Protein AF-A0A914HP85-F1 (afdb_monomer_lite)

Organism: Globodera rostochiensis (NCBI:txid31243)

Radius of gyration: 29.69 Å; chains: 1; bounding box: 77×87×64 Å

InterPro domains:
  IPR001820 Protease inhibitor I35 (TIMP) [PF00965] (5-98)
  IPR001820 Protease inhibitor I35 (TIMP) [PTHR11844] (3-98)
  IPR008993 Tissue inhibitor of metalloproteinases-like, OB-fold [G3DSA:2.40.50.120] (5-126)
  IPR008993 Tissue inhibitor of metalloproteinases-like, OB-fold [SSF50242] (5-121)

pLDDT: mean 80.44, std 21.78, range [19.83, 98.69]

Secondary structure (DSSP, 8-state):
-----B--SS---HHHHHHHSSEEEEEEEEEEEE-SSEEEEEEEEEEEEE-GGG---TT-EEEEEEESSGGGT-----SSEEEEEEEEETTEEEEEEEEE--EETTEE-HHHHHHHHHHHHHHHHHHHH-S------SS-------------------SSTTSSSSS--SSSSSSSSS--S-----TTPPEEEEEPPPTT-TTTGGGHHHHHHHHHHHHHHHHTTSEEEEEE-TTTHHHHTTSSTT-SS---GGGEEE---S-S-HHHHS-B-SSSEEEEEP--TTS-HHHHHHHHHHHHHHHHHTT--SEEEEEEEE--GGGEEE-SSSEEEEETHHHHHTTTTS-HHHHHHHHHHHHSEEEEEPPP--BTTB-S--HHHHEEEEETTEEEE----HHHHHHHHHHHHHHHTTS-EEEEPP--S--S-----SSTTTS--TTTT-TTS-EE-SSEEEEEE-TTSGGGGGGT--HHHHHHHHHHHHTT-SSEEEEEE--HHHHTTT--TTTTEEEE-HHHHHHHHHHHHT-

Foldseek 3Di:
DWDKQAQDPPPDDPLVQQVPFQWKFWWFFDDWDDDPWKIKTFIAGCGTLHHHPPDPRHRDTDIEMETNDVVRQGDDDDRAIKTFTAYDDDRYTYTRMITGQDDDPNHGDPVSVVVVVVSNVVSVVVVPPPDDDDPPPDDDDDDDDDDDDDDDDDDDDDDPPPPPPPPPPDPPPVVPVPPPPPCPDPAWFKEKEWEQAACPQPVCVVPNLVRLLQVLVVCVVCVVPTHYAYEYAPRCQCVQQVVDVSHPGHDDLLRYFHFDAHDGLCLFQAFDFQQATEGEQEDDPVDDRVSRVVNNVRNVCVCVVLVLDRYHYDYQAHGTSLQWEAQNHAEIEGEPVSCVVNPPRDDPVVRLVVRCNRRPYYFYAHAAQDDLLAHDHTPQLAWYHQHQAEIEGEDGDVVRVVRRVVSCCVRCPNRHDYHYDDDDPQPPVDPQPPPPLRSHQQSPPRQSLWDHDPAEIETEAEAVDVVCVVSVGHPVSRVVRQVVSVVVDPHHYHYRYDDSSQRSVNHGPNSSIDIDHGPSSSSVSVSSNVD

Structure (mmCIF, N/CA/C/O backbone):
data_AF-A0A914HP85-F1
#
_entry.id   AF-A0A914HP85-F1
#
loop_
_atom_site.group_PDB
_atom_site.id
_atom_site.type_symbol
_atom_site.label_atom_id
_atom_site.label_alt_id
_atom_site.label_comp_id
_atom_site.label_asym_id
_atom_site.label_entity_id
_atom_site.label_seq_id
_atom_site.pdbx_PDB_ins_code
_atom_site.Cartn_x
_atom_site.Cartn_y
_atom_site.Cartn_z
_atom_site.occupancy
_atom_site.B_iso_or_equiv
_atom_site.auth_seq_id
_atom_site.auth_comp_id
_atom_site.auth_asym_id
_atom_site.auth_atom_id
_atom_site.pdbx_PDB_model_num
ATOM 1 N N . MET A 1 1 ? 32.706 16.007 -2.498 1.00 32.44 1 MET A N 1
ATOM 2 C CA . MET A 1 1 ? 32.319 15.344 -3.776 1.00 32.44 1 MET A CA 1
ATOM 3 C C . MET A 1 1 ? 31.618 16.353 -4.672 1.00 32.44 1 MET A C 1
ATOM 5 O O . MET A 1 1 ? 30.541 16.813 -4.317 1.00 32.44 1 MET A O 1
ATOM 9 N N . ALA A 1 2 ? 32.248 16.733 -5.783 1.00 31.00 2 ALA A N 1
ATOM 10 C CA . ALA A 1 2 ? 31.717 17.722 -6.716 1.00 31.00 2 ALA A CA 1
ATOM 11 C C . ALA A 1 2 ? 30.520 17.162 -7.515 1.00 31.00 2 ALA A C 1
ATOM 13 O O . ALA A 1 2 ? 30.511 15.991 -7.898 1.00 31.00 2 ALA A O 1
ATOM 14 N N . VAL A 1 3 ? 29.489 17.991 -7.698 1.00 41.28 3 VAL A N 1
ATOM 15 C CA . VAL A 1 3 ? 28.261 17.662 -8.433 1.00 41.28 3 VAL A CA 1
ATOM 16 C C . VAL A 1 3 ? 28.575 17.784 -9.920 1.00 41.28 3 VAL A C 1
ATOM 18 O O . VAL A 1 3 ? 28.862 18.878 -10.403 1.00 41.28 3 VAL A O 1
ATOM 21 N N . GLY A 1 4 ? 28.594 16.659 -10.631 1.00 52.81 4 GLY A N 1
ATOM 22 C CA . GLY A 1 4 ? 28.777 16.641 -12.078 1.00 52.81 4 GLY A CA 1
ATOM 23 C C . GLY A 1 4 ? 27.524 16.153 -12.782 1.00 52.81 4 GLY A C 1
ATOM 24 O O . GLY A 1 4 ? 26.925 15.169 -12.345 1.00 52.81 4 GLY A O 1
ATOM 25 N N . CYS A 1 5 ? 27.116 16.830 -13.855 1.00 62.03 5 CYS A N 1
ATOM 26 C CA . CYS A 1 5 ? 26.088 16.314 -14.752 1.00 62.03 5 CYS A CA 1
ATOM 27 C C . CYS A 1 5 ? 26.792 15.444 -15.795 1.00 62.03 5 CYS A C 1
ATOM 29 O O . CYS A 1 5 ? 27.723 15.888 -16.462 1.00 62.03 5 CYS A O 1
ATOM 31 N N . SER A 1 6 ? 26.382 14.187 -15.913 1.00 58.75 6 SER A N 1
ATOM 32 C CA . SER A 1 6 ? 26.992 13.221 -16.821 1.00 58.75 6 SER A CA 1
ATOM 33 C C . SER A 1 6 ? 25.907 12.558 -17.643 1.00 58.75 6 SER A C 1
ATOM 35 O O . SER A 1 6 ? 24.888 12.117 -17.112 1.00 58.75 6 SER A O 1
ATOM 37 N N . CYS A 1 7 ? 26.154 12.487 -18.942 1.00 60.97 7 CYS A N 1
ATOM 38 C CA . CYS A 1 7 ? 25.315 11.785 -19.884 1.00 60.97 7 CYS A CA 1
ATOM 39 C C . CYS A 1 7 ? 26.024 10.508 -20.298 1.00 60.97 7 CYS A C 1
ATOM 41 O O . CYS A 1 7 ? 26.822 10.500 -21.233 1.00 60.97 7 CYS A O 1
ATOM 43 N N . ASN A 1 8 ? 25.788 9.444 -19.533 1.00 62.19 8 ASN A N 1
ATOM 44 C CA . ASN A 1 8 ? 26.446 8.171 -19.759 1.00 62.19 8 ASN A CA 1
ATOM 45 C C . ASN A 1 8 ? 25.476 6.996 -19.591 1.00 62.19 8 ASN A C 1
ATOM 47 O O . ASN A 1 8 ? 24.994 6.776 -18.477 1.00 62.19 8 ASN A O 1
ATOM 51 N N . PRO A 1 9 ? 25.220 6.215 -20.650 1.00 49.34 9 PRO A N 1
ATOM 52 C CA . PRO A 1 9 ? 24.411 5.007 -20.548 1.00 49.34 9 PRO A CA 1
ATOM 53 C C . PRO A 1 9 ? 25.114 3.839 -19.821 1.00 49.34 9 PRO A C 1
ATOM 55 O O . PRO A 1 9 ? 24.421 2.940 -19.351 1.00 49.34 9 PRO A O 1
ATOM 58 N N . ASP A 1 10 ? 26.447 3.864 -19.641 1.00 48.03 10 ASP A N 1
ATOM 59 C CA . ASP A 1 10 ? 27.229 2.647 -19.332 1.00 48.03 10 ASP A CA 1
ATOM 60 C C . ASP A 1 10 ? 28.010 2.655 -17.998 1.00 48.03 10 ASP A C 1
ATOM 62 O O . ASP A 1 10 ? 28.865 1.803 -17.758 1.00 48.03 10 ASP A O 1
ATOM 66 N N . GLY A 1 11 ? 27.751 3.598 -17.085 1.00 51.50 11 GLY A N 1
ATOM 67 C CA . GLY A 1 11 ? 28.341 3.554 -15.734 1.00 51.50 11 GLY A CA 1
ATOM 68 C C . GLY A 1 11 ? 29.858 3.804 -15.652 1.00 51.50 11 GLY A C 1
ATOM 69 O O . GLY A 1 11 ? 30.473 3.513 -14.625 1.00 51.50 11 GLY A O 1
ATOM 70 N N . PHE A 1 12 ? 30.478 4.366 -16.695 1.00 57.28 12 PHE A N 1
ATOM 71 C CA . PHE A 1 12 ? 31.873 4.822 -16.631 1.00 57.28 12 PHE A CA 1
ATOM 72 C C . PHE A 1 12 ? 32.078 5.869 -15.528 1.00 57.28 12 PHE A C 1
ATOM 74 O O . PHE A 1 12 ? 31.253 6.763 -15.325 1.00 57.28 12 PHE A O 1
ATOM 81 N N . SER A 1 13 ? 33.224 5.783 -14.845 1.00 66.06 13 SER A N 1
ATOM 82 C CA . SER A 1 13 ? 33.648 6.800 -13.882 1.00 66.06 13 SER A CA 1
ATOM 83 C C . SER A 1 13 ? 33.836 8.161 -14.569 1.00 66.06 13 SER A C 1
ATOM 85 O O . SER A 1 13 ? 34.197 8.231 -15.744 1.00 66.06 13 SER A O 1
ATOM 87 N N . PHE A 1 14 ? 33.639 9.254 -13.826 1.00 65.06 14 PHE A N 1
ATOM 88 C CA . PHE A 1 14 ? 33.824 10.623 -14.327 1.00 65.06 14 PHE A CA 1
ATOM 89 C C . PHE A 1 14 ? 35.208 10.842 -14.968 1.00 65.06 14 PHE A C 1
ATOM 91 O O . PHE A 1 14 ? 35.330 11.515 -15.989 1.00 65.06 14 PHE A O 1
ATOM 98 N N . ASN A 1 15 ? 36.241 10.196 -14.418 1.00 65.81 15 ASN A N 1
ATOM 99 C CA . ASN A 1 15 ? 37.594 10.234 -14.967 1.00 65.81 15 ASN A CA 1
ATOM 100 C C . ASN A 1 15 ? 37.658 9.613 -16.368 1.00 65.81 15 ASN A C 1
ATOM 102 O O . ASN A 1 15 ? 38.236 10.210 -17.268 1.00 65.81 15 ASN A O 1
ATOM 106 N N . ASN A 1 16 ? 37.005 8.468 -16.583 1.00 68.50 16 ASN A N 1
ATOM 107 C CA . ASN A 1 16 ? 36.986 7.812 -17.893 1.00 68.50 16 ASN A CA 1
ATOM 108 C C . ASN A 1 16 ? 36.239 8.654 -18.941 1.00 68.50 16 ASN A C 1
ATOM 110 O O . ASN A 1 16 ? 36.608 8.644 -20.112 1.00 68.50 16 ASN A O 1
ATOM 114 N N . MET A 1 17 ? 35.225 9.422 -18.530 1.00 72.94 17 MET A N 1
ATOM 115 C CA . MET A 1 17 ? 34.517 10.337 -19.434 1.00 72.94 17 MET A CA 1
ATOM 116 C C . MET A 1 17 ? 35.398 11.501 -19.881 1.00 72.94 17 MET A C 1
ATOM 118 O O . MET A 1 17 ? 35.439 11.816 -21.066 1.00 72.94 17 MET A O 1
ATOM 122 N N . MET A 1 18 ? 36.135 12.100 -18.945 1.00 77.25 18 MET A N 1
ATOM 123 C CA . MET A 1 18 ? 37.103 13.155 -19.247 1.00 77.25 18 MET A CA 1
ATOM 124 C C . MET A 1 18 ? 38.214 12.648 -20.176 1.00 77.25 18 MET A C 1
ATOM 126 O O . MET A 1 18 ? 38.620 13.353 -21.095 1.00 77.25 18 MET A O 1
ATOM 130 N N . CYS A 1 19 ? 38.668 11.405 -19.991 1.00 74.12 19 CYS A N 1
ATOM 131 C CA . CYS A 1 19 ? 39.680 10.791 -20.853 1.00 74.12 19 CYS A CA 1
ATOM 132 C C . CYS A 1 19 ? 39.183 10.562 -22.292 1.00 74.12 19 CYS A C 1
ATOM 134 O O . CYS A 1 19 ? 39.915 10.837 -23.248 1.00 74.12 19 CYS A O 1
ATOM 136 N N . ASN A 1 20 ? 37.941 10.098 -22.449 1.00 77.00 20 ASN A N 1
ATOM 137 C CA . ASN A 1 20 ? 37.367 9.737 -23.750 1.00 77.00 20 ASN A CA 1
ATOM 138 C C . ASN A 1 20 ? 36.758 10.918 -24.523 1.00 77.00 20 ASN A C 1
ATOM 140 O O . ASN A 1 20 ? 36.363 10.746 -25.670 1.00 77.00 20 ASN A O 1
ATOM 144 N N . ALA A 1 21 ? 36.668 12.102 -23.920 1.00 85.56 21 ALA A N 1
ATOM 145 C CA . ALA A 1 21 ? 36.169 13.302 -24.582 1.00 85.56 21 ALA A CA 1
ATOM 146 C C . ALA A 1 21 ? 37.159 13.825 -25.635 1.00 85.56 21 ALA A C 1
ATOM 148 O O . ALA A 1 21 ? 38.368 13.764 -25.418 1.00 85.56 21 ALA A O 1
ATOM 149 N N . ASP A 1 22 ? 36.677 14.391 -26.742 1.00 86.19 22 ASP A N 1
ATOM 150 C CA . ASP A 1 22 ? 37.539 15.039 -27.747 1.00 86.19 22 ASP A CA 1
ATOM 151 C C . ASP A 1 22 ? 38.132 16.344 -27.216 1.00 86.19 22 ASP A C 1
ATOM 153 O O . ASP A 1 22 ? 39.205 16.771 -27.641 1.00 86.19 22 ASP A O 1
ATOM 157 N N . TRP A 1 23 ? 37.435 16.985 -26.276 1.00 89.06 23 TRP A N 1
ATOM 158 C CA . TRP A 1 23 ? 37.884 18.208 -25.635 1.00 89.06 23 TRP A CA 1
ATOM 159 C C . TRP A 1 23 ? 37.468 18.269 -24.170 1.00 89.06 23 TRP A C 1
ATOM 161 O O . TRP A 1 23 ? 36.432 17.740 -23.767 1.00 89.06 23 TRP A O 1
ATOM 171 N N . VAL A 1 24 ? 38.307 18.932 -23.377 1.00 90.69 24 VAL A N 1
ATOM 172 C CA . VAL A 1 24 ? 38.118 19.140 -21.942 1.00 90.69 24 VAL A CA 1
ATOM 173 C C . VAL A 1 24 ? 38.610 20.535 -21.603 1.00 90.69 24 VAL A C 1
ATOM 175 O O . VAL A 1 24 ? 39.767 20.880 -21.865 1.00 90.69 24 VAL A O 1
ATOM 178 N N . SER A 1 25 ? 37.747 21.348 -21.005 1.00 90.06 25 SER A N 1
ATOM 179 C CA . SER A 1 25 ? 38.093 22.718 -20.650 1.00 90.06 25 SER A CA 1
ATOM 180 C C . SER A 1 25 ? 37.404 23.170 -19.373 1.00 90.06 25 SER A C 1
ATOM 182 O O . SER A 1 25 ? 36.251 22.843 -19.103 1.00 90.06 25 SER A O 1
ATOM 184 N N . HIS A 1 26 ? 38.138 23.949 -18.590 1.00 90.31 26 HIS A N 1
ATOM 185 C CA . HIS A 1 26 ? 37.569 24.779 -17.549 1.00 90.31 26 HIS A CA 1
ATOM 186 C C . HIS A 1 26 ? 37.043 26.063 -18.187 1.00 90.31 26 HIS A C 1
ATOM 188 O O . HIS A 1 26 ? 37.803 26.824 -18.797 1.00 90.31 26 HIS A O 1
ATOM 194 N N . VAL A 1 27 ? 35.744 26.292 -18.054 1.00 91.25 27 VAL A N 1
ATOM 195 C CA . VAL A 1 27 ? 35.050 27.397 -18.702 1.00 91.25 27 VAL A CA 1
ATOM 196 C C . VAL A 1 27 ? 34.250 28.213 -17.707 1.00 91.25 27 VAL A C 1
ATOM 198 O O . VAL A 1 27 ? 33.791 27.695 -16.692 1.00 91.25 27 VAL A O 1
ATOM 201 N N . LYS A 1 28 ? 34.009 29.470 -18.064 1.00 91.56 28 LYS A N 1
ATOM 202 C CA . LYS A 1 28 ? 32.994 30.314 -17.442 1.00 91.56 28 LYS A CA 1
ATOM 203 C C . LYS A 1 28 ? 31.827 30.495 -18.400 1.00 91.56 28 LYS A C 1
ATOM 205 O O . LYS A 1 28 ? 32.029 30.940 -19.531 1.00 91.56 28 LYS A O 1
ATOM 210 N N . VAL A 1 29 ? 30.617 30.171 -17.957 1.00 90.88 29 VAL A N 1
ATOM 211 C CA . VAL A 1 29 ? 29.403 30.387 -18.756 1.00 90.88 29 VAL A CA 1
ATOM 212 C C . VAL A 1 29 ? 29.052 31.873 -18.737 1.00 90.88 29 VAL A C 1
ATOM 214 O O . VAL A 1 29 ? 28.937 32.466 -17.667 1.00 90.88 29 VAL A O 1
ATOM 217 N N . LEU A 1 30 ? 28.917 32.478 -19.919 1.00 91.69 30 LEU A N 1
ATOM 218 C CA . LEU A 1 30 ? 28.606 33.902 -20.080 1.00 91.69 30 LEU A CA 1
ATOM 219 C C . LEU A 1 30 ? 27.120 34.141 -20.341 1.00 91.69 30 LEU A C 1
ATOM 221 O O . LEU A 1 30 ? 26.550 35.093 -19.822 1.00 91.69 30 LEU A O 1
ATOM 225 N N . SER A 1 31 ? 26.508 33.302 -21.174 1.00 91.94 31 SER A N 1
ATOM 226 C CA . SER A 1 31 ? 25.083 33.368 -21.496 1.00 91.94 31 SER A CA 1
ATOM 227 C C . SER A 1 31 ? 24.606 32.041 -22.077 1.00 91.94 31 SER A C 1
ATOM 229 O O . SER A 1 31 ? 25.414 31.192 -22.467 1.00 91.94 31 SER A O 1
ATOM 231 N N . ASN A 1 32 ? 23.289 31.859 -22.156 1.00 92.94 32 ASN A N 1
ATOM 232 C CA . ASN A 1 32 ? 22.690 30.738 -22.866 1.00 92.94 32 ASN A CA 1
ATOM 233 C C . ASN A 1 32 ? 21.523 31.185 -23.753 1.00 92.94 32 ASN A C 1
ATOM 235 O O . ASN A 1 32 ? 20.937 32.251 -23.572 1.00 92.94 32 ASN A O 1
ATOM 239 N N . THR A 1 33 ? 21.202 30.374 -24.753 1.00 92.62 33 THR A N 1
ATOM 240 C CA . THR A 1 33 ? 20.016 30.527 -25.593 1.00 92.62 33 THR A CA 1
ATOM 241 C C . THR A 1 33 ? 19.411 29.151 -25.806 1.00 92.62 33 THR A C 1
ATOM 243 O O . THR A 1 33 ? 20.096 28.220 -26.230 1.00 92.62 33 THR A O 1
ATOM 246 N N . THR A 1 34 ? 18.127 29.011 -25.489 1.00 90.31 34 THR A N 1
ATOM 247 C CA . THR A 1 34 ? 17.424 27.726 -25.557 1.00 90.31 34 THR A CA 1
ATOM 248 C C . THR A 1 34 ? 16.502 27.696 -26.767 1.00 90.31 34 THR A C 1
ATOM 250 O O . THR A 1 34 ? 15.692 28.597 -26.968 1.00 90.31 34 THR A O 1
ATOM 253 N N . THR A 1 35 ? 16.621 26.642 -27.566 1.00 88.94 35 THR A N 1
ATOM 254 C CA . THR A 1 35 ? 15.691 26.305 -28.651 1.00 88.94 35 THR A CA 1
ATOM 255 C C . THR A 1 35 ? 14.852 25.092 -28.250 1.00 88.94 35 THR A C 1
ATOM 257 O O . THR A 1 35 ? 15.088 24.480 -27.211 1.00 88.94 35 THR A O 1
ATOM 260 N N . SER A 1 36 ? 13.889 24.691 -29.084 1.00 81.94 36 SER A N 1
ATOM 261 C CA . SER A 1 36 ? 13.063 23.501 -28.828 1.00 81.94 36 SER A CA 1
ATOM 262 C C . SER A 1 36 ? 13.854 22.185 -28.768 1.00 81.94 36 SER A C 1
ATOM 264 O O . SER A 1 36 ? 13.342 21.200 -28.241 1.00 81.94 36 SER A O 1
ATOM 266 N N . SER A 1 37 ? 15.081 22.149 -29.302 1.00 84.88 37 SER A N 1
ATOM 267 C CA . SER A 1 37 ? 15.891 20.927 -29.416 1.00 84.88 37 SER A CA 1
ATOM 268 C C . SER A 1 37 ? 17.256 21.004 -28.729 1.00 84.88 37 SER A C 1
ATOM 270 O O . SER A 1 37 ? 17.757 19.970 -28.293 1.00 84.88 37 SER A O 1
ATOM 272 N N . HIS A 1 38 ? 17.842 22.196 -28.579 1.00 90.56 38 HIS A N 1
ATOM 273 C CA . HIS A 1 38 ? 19.189 22.379 -28.028 1.00 90.56 38 HIS A CA 1
ATOM 274 C C . HIS A 1 38 ? 19.287 23.604 -27.116 1.00 90.56 38 HIS A C 1
ATOM 276 O O . HIS A 1 38 ? 18.611 24.611 -27.347 1.00 90.56 38 HIS A O 1
ATOM 282 N N . ILE A 1 39 ? 20.186 23.537 -26.134 1.00 90.88 39 ILE A N 1
ATOM 283 C CA . ILE A 1 39 ? 20.691 24.702 -25.407 1.00 90.88 39 ILE A CA 1
ATOM 284 C C . ILE A 1 39 ? 22.068 25.044 -25.954 1.00 90.88 39 ILE A C 1
ATOM 286 O O . ILE A 1 39 ? 22.945 24.184 -26.043 1.00 90.88 39 ILE A O 1
ATOM 290 N N . ASN A 1 40 ? 22.243 26.308 -26.316 1.00 93.94 40 ASN A N 1
ATOM 291 C CA . ASN A 1 40 ? 23.510 26.869 -26.736 1.00 93.94 40 ASN A CA 1
ATOM 292 C C . ASN A 1 40 ? 24.064 27.756 -25.620 1.00 93.94 40 ASN A C 1
ATOM 294 O O . ASN A 1 40 ? 23.417 28.733 -25.249 1.00 93.94 40 ASN A O 1
ATOM 298 N N . TYR A 1 41 ? 25.242 27.435 -25.096 1.00 93.94 41 TYR A N 1
ATOM 299 C CA . TYR A 1 41 ? 25.956 28.280 -24.147 1.00 93.94 41 TYR A CA 1
ATOM 300 C C . TYR A 1 41 ? 27.070 29.041 -24.850 1.00 93.94 41 TYR A C 1
ATOM 302 O O . TYR A 1 41 ? 27.897 28.447 -25.539 1.00 93.94 41 TYR A O 1
ATOM 310 N N . THR A 1 42 ? 27.152 30.341 -24.588 1.00 93.88 42 THR A N 1
ATOM 311 C CA . THR A 1 42 ? 28.376 31.100 -24.847 1.00 93.88 42 THR A CA 1
ATOM 312 C C . THR A 1 42 ? 29.282 30.944 -23.635 1.00 93.88 42 THR A C 1
ATOM 314 O O . THR A 1 42 ? 28.911 31.349 -22.530 1.00 93.88 42 THR A O 1
ATOM 317 N N . VAL A 1 43 ? 30.466 30.367 -23.820 1.00 93.25 43 VAL A N 1
ATOM 318 C CA . VAL A 1 43 ? 31.426 30.124 -22.738 1.00 93.25 43 VAL A CA 1
ATOM 319 C C . VAL A 1 43 ? 32.766 30.781 -23.036 1.00 93.25 43 VAL A C 1
ATOM 321 O O . VAL A 1 43 ? 33.177 30.863 -24.188 1.00 93.25 43 VAL A O 1
ATOM 324 N N . ASN A 1 44 ? 33.458 31.235 -21.994 1.00 93.19 44 ASN A N 1
ATOM 325 C CA . ASN A 1 44 ? 34.853 31.655 -22.074 1.00 93.19 44 ASN A CA 1
ATOM 326 C C . ASN A 1 44 ? 35.750 30.538 -21.532 1.00 93.19 44 ASN A C 1
ATOM 328 O O . ASN A 1 44 ? 35.609 30.141 -20.372 1.00 93.19 44 ASN A O 1
ATOM 332 N N . HIS A 1 45 ? 36.677 30.044 -22.349 1.00 91.06 45 HIS A N 1
ATOM 333 C CA . HIS A 1 45 ? 37.620 29.006 -21.938 1.00 91.06 45 HIS A CA 1
ATOM 334 C C . HIS A 1 45 ? 38.765 29.599 -21.112 1.00 91.06 45 HIS A C 1
ATOM 336 O O . HIS A 1 45 ? 39.676 30.235 -21.644 1.00 91.06 45 HIS A O 1
ATOM 342 N N . LEU A 1 46 ? 38.736 29.351 -19.805 1.00 87.31 46 LEU A N 1
ATOM 343 C CA . LEU A 1 46 ? 39.750 29.829 -18.865 1.00 87.31 46 LEU A CA 1
ATOM 344 C C . LEU A 1 46 ? 41.019 28.970 -18.920 1.00 87.31 46 LEU A C 1
ATOM 346 O O . LEU A 1 46 ? 42.127 29.490 -18.840 1.00 87.31 46 LEU A O 1
ATOM 350 N N . GLU A 1 47 ? 40.855 27.653 -19.061 1.00 86.81 47 GLU A N 1
ATOM 351 C CA . GLU A 1 47 ? 41.951 26.689 -19.205 1.00 86.81 47 GLU A CA 1
ATOM 352 C C . GLU A 1 47 ? 41.484 25.530 -20.094 1.00 86.81 47 GLU A C 1
ATOM 354 O O . GLU A 1 47 ? 40.358 25.043 -19.964 1.00 86.81 47 GLU A O 1
ATOM 359 N N . VAL A 1 48 ? 42.326 25.094 -21.028 1.00 86.75 48 VAL A N 1
ATOM 360 C CA . VAL A 1 48 ? 42.000 24.027 -21.983 1.00 86.75 48 VAL A CA 1
ATOM 361 C C . VAL A 1 48 ? 42.983 22.896 -21.758 1.00 86.75 48 VAL A C 1
ATOM 363 O O . VAL A 1 48 ? 44.183 23.077 -21.934 1.00 86.75 48 VAL A O 1
ATOM 366 N N . PHE A 1 49 ? 42.462 21.742 -21.358 1.00 83.12 49 PHE A N 1
ATOM 367 C CA . PHE A 1 49 ? 43.271 20.564 -21.064 1.00 83.12 49 PHE A CA 1
ATOM 368 C C . PHE A 1 49 ? 43.349 19.609 -22.260 1.00 83.12 49 PHE A C 1
ATOM 370 O O . PHE A 1 49 ? 44.340 18.905 -22.426 1.00 83.12 49 PHE A O 1
ATOM 377 N N . LYS A 1 50 ? 42.311 19.604 -23.105 1.00 86.00 50 LYS A N 1
ATOM 378 C CA . LYS A 1 50 ? 42.247 18.851 -24.361 1.00 86.00 50 LYS A CA 1
ATOM 379 C C . LYS A 1 50 ? 41.416 19.641 -25.370 1.00 86.00 50 LYS A C 1
ATOM 381 O O . LYS A 1 50 ? 40.369 20.173 -24.995 1.00 86.00 50 LYS A O 1
ATOM 386 N N . SER A 1 51 ? 41.860 19.738 -26.621 1.00 83.88 51 SER A N 1
ATOM 387 C CA . SER A 1 51 ? 41.114 20.411 -27.691 1.00 83.88 51 SER A CA 1
ATOM 388 C C . SER A 1 51 ? 41.014 19.540 -28.942 1.00 83.88 51 SER A C 1
ATOM 390 O O . SER A 1 51 ? 41.937 18.770 -29.225 1.00 83.88 51 SER A O 1
ATOM 392 N N . PRO A 1 52 ? 39.934 19.674 -29.732 1.00 77.81 52 PRO A N 1
ATOM 393 C CA . PRO A 1 52 ? 39.825 18.959 -30.992 1.00 77.81 52 PRO A CA 1
ATOM 394 C C . PRO A 1 52 ? 40.853 19.549 -31.965 1.00 77.81 52 PRO A C 1
ATOM 396 O O . PRO A 1 52 ? 40.911 20.770 -32.148 1.00 77.81 52 PRO A O 1
ATOM 399 N N . ASN A 1 53 ? 41.683 18.698 -32.572 1.00 68.38 53 ASN A N 1
ATOM 400 C CA . ASN A 1 53 ? 42.649 19.058 -33.621 1.00 68.38 53 ASN A CA 1
ATOM 401 C C . ASN A 1 53 ? 43.660 20.169 -33.258 1.00 68.38 53 ASN A C 1
ATOM 403 O O . ASN A 1 53 ? 44.143 20.875 -34.140 1.00 68.38 53 ASN A O 1
ATOM 407 N N . GLY A 1 54 ? 43.986 20.354 -31.972 1.00 64.56 54 GLY A N 1
ATOM 408 C CA . GLY A 1 54 ? 44.965 21.363 -31.536 1.00 64.56 54 GLY A CA 1
ATOM 409 C C . GLY A 1 54 ? 44.468 22.811 -31.626 1.00 64.56 54 GLY A C 1
ATOM 410 O O . GLY A 1 54 ? 45.259 23.751 -31.557 1.00 64.56 54 GLY A O 1
ATOM 411 N N . THR A 1 55 ? 43.155 23.013 -31.760 1.00 72.00 55 THR A N 1
ATOM 412 C CA . THR A 1 55 ? 42.547 24.344 -31.863 1.00 72.00 55 THR A CA 1
ATOM 413 C C . THR A 1 55 ? 42.792 25.153 -30.583 1.00 72.00 55 THR A C 1
ATOM 415 O O . THR A 1 55 ? 42.547 24.668 -29.474 1.00 72.00 55 THR A O 1
ATOM 418 N N . GLN A 1 56 ? 43.263 26.400 -30.712 1.00 75.62 56 GLN A N 1
ATOM 419 C CA . GLN A 1 56 ? 43.512 27.284 -29.568 1.00 75.62 56 GLN A CA 1
ATOM 420 C C . GLN A 1 56 ? 42.201 27.933 -29.101 1.00 75.62 56 GLN A C 1
ATOM 422 O O . GLN A 1 56 ? 41.716 28.893 -29.713 1.00 75.62 56 GLN A O 1
ATOM 427 N N . LEU A 1 57 ? 41.635 27.376 -28.026 1.00 77.88 57 LEU A N 1
ATOM 428 C CA . LEU A 1 57 ? 40.359 27.799 -27.433 1.00 77.88 57 LEU A CA 1
ATOM 429 C C . LEU A 1 57 ? 40.528 28.755 -26.235 1.00 77.88 57 LEU A C 1
ATOM 431 O O . LEU A 1 57 ? 39.596 29.484 -25.920 1.00 77.88 57 LEU A O 1
ATOM 435 N N . VAL A 1 58 ? 41.703 28.791 -25.591 1.00 80.38 58 VAL A N 1
ATOM 436 C CA . VAL A 1 58 ? 41.958 29.605 -24.382 1.00 80.38 58 VAL A CA 1
ATOM 437 C C . VAL A 1 58 ? 41.700 31.093 -24.649 1.00 80.38 58 VAL A C 1
ATOM 439 O O . VAL A 1 58 ? 42.230 31.652 -25.609 1.00 80.38 58 VAL A O 1
ATOM 442 N N . GLY A 1 59 ? 40.906 31.732 -23.785 1.00 74.12 59 GLY A N 1
ATOM 443 C CA . GLY A 1 59 ? 40.581 33.162 -23.848 1.00 74.12 59 GLY A CA 1
ATOM 444 C C . GLY A 1 59 ? 39.596 33.561 -24.952 1.00 74.12 59 GLY A C 1
ATOM 445 O O . GLY A 1 59 ? 39.365 34.755 -25.146 1.00 74.12 59 GLY A O 1
ATOM 446 N N . LYS A 1 60 ? 39.026 32.596 -25.687 1.00 79.56 60 LYS A N 1
ATOM 447 C CA . LYS A 1 60 ? 37.993 32.844 -26.699 1.00 79.56 60 LYS A CA 1
ATOM 448 C C . LYS A 1 60 ? 36.607 32.537 -26.148 1.00 79.56 60 LYS A C 1
ATOM 450 O O . LYS A 1 60 ? 36.414 31.551 -25.436 1.00 79.56 60 LYS A O 1
ATOM 455 N N . ASN A 1 61 ? 35.644 33.354 -26.567 1.00 88.62 61 ASN A N 1
ATOM 456 C CA . ASN A 1 61 ? 34.231 33.065 -26.379 1.00 88.62 61 ASN A CA 1
ATOM 457 C C . ASN A 1 61 ? 33.773 32.121 -27.487 1.00 88.62 61 ASN A C 1
ATOM 459 O O . ASN A 1 61 ? 33.901 32.444 -28.669 1.00 88.62 61 ASN A O 1
ATOM 463 N N . THR A 1 62 ? 33.250 30.965 -27.110 1.00 89.44 62 THR A N 1
ATOM 464 C CA . THR A 1 62 ? 32.809 29.927 -28.043 1.00 89.44 62 THR A CA 1
ATOM 465 C C . THR A 1 62 ? 31.402 29.469 -27.694 1.00 89.44 62 THR A C 1
ATOM 467 O O . THR A 1 62 ? 30.927 29.622 -26.567 1.00 89.44 62 THR A O 1
ATOM 470 N N . SER A 1 63 ? 30.720 28.930 -28.699 1.00 90.81 63 SER A N 1
ATOM 471 C CA . SER A 1 63 ? 29.395 28.341 -28.564 1.00 90.81 63 SER A CA 1
ATOM 472 C C . SER A 1 63 ? 29.542 26.845 -28.288 1.00 90.81 63 SER A C 1
ATOM 474 O O . SER A 1 63 ? 30.187 26.130 -29.057 1.00 90.81 63 SER A O 1
ATOM 476 N N . VAL A 1 64 ? 28.961 26.379 -27.181 1.00 92.69 64 VAL A N 1
ATOM 477 C CA . VAL A 1 64 ? 28.909 24.959 -26.812 1.00 92.69 64 VAL A CA 1
ATOM 478 C C . VAL A 1 64 ? 27.452 24.514 -26.692 1.00 92.69 64 VAL A C 1
ATOM 480 O O . VAL A 1 64 ? 26.618 25.188 -26.088 1.00 92.69 64 VAL A O 1
ATOM 483 N N . LEU A 1 65 ? 27.131 23.375 -27.291 1.00 92.00 65 LEU A N 1
ATOM 484 C CA . LEU A 1 65 ? 25.775 22.874 -27.455 1.00 92.00 65 LEU A CA 1
ATOM 485 C C . LEU A 1 65 ? 25.511 21.677 -26.548 1.00 92.00 65 LEU A C 1
ATOM 487 O O . LEU A 1 65 ? 26.375 20.844 -26.281 1.00 92.00 65 LEU A O 1
ATOM 491 N N . THR A 1 66 ? 24.264 21.535 -26.133 1.00 90.50 66 THR A N 1
ATOM 492 C CA . THR A 1 66 ? 23.739 20.319 -25.510 1.00 90.50 66 THR A CA 1
ATOM 493 C C . THR A 1 66 ? 22.267 20.173 -25.899 1.00 90.50 66 THR A C 1
ATOM 495 O O . THR A 1 66 ? 21.651 21.146 -26.338 1.00 90.50 66 THR A O 1
ATOM 498 N N . ALA A 1 67 ? 21.686 18.976 -25.805 1.00 84.88 67 ALA A N 1
ATOM 499 C CA . ALA A 1 67 ? 20.257 18.802 -26.084 1.00 84.88 67 ALA A CA 1
ATOM 500 C C . ALA A 1 67 ? 19.419 19.648 -25.114 1.00 84.88 67 ALA A C 1
ATOM 502 O O . ALA A 1 67 ? 19.879 19.887 -24.013 1.00 84.88 67 ALA A O 1
ATOM 503 N N . ALA A 1 68 ? 18.208 20.084 -25.479 1.00 81.38 68 ALA A N 1
ATOM 504 C CA . ALA A 1 68 ? 17.299 20.850 -24.603 1.00 81.38 68 ALA A CA 1
ATOM 505 C C . ALA A 1 68 ? 16.438 19.975 -23.673 1.00 81.38 68 ALA A C 1
ATOM 507 O O . ALA A 1 68 ? 15.692 20.491 -22.845 1.00 81.38 68 ALA A O 1
ATOM 508 N N . GLN A 1 69 ? 16.560 18.649 -23.767 1.00 73.94 69 GLN A N 1
ATOM 509 C CA . GLN A 1 69 ? 15.847 17.699 -22.915 1.00 73.94 69 GLN A CA 1
ATOM 510 C C . GLN A 1 69 ? 16.834 16.818 -22.147 1.00 73.94 69 GLN A C 1
ATOM 512 O O . GLN A 1 69 ? 17.781 16.291 -22.730 1.00 73.94 69 GLN A O 1
ATOM 517 N N . GLY A 1 70 ? 16.588 16.600 -20.851 1.00 66.69 70 GLY A N 1
ATOM 518 C CA . GLY A 1 70 ? 17.427 15.727 -20.019 1.00 66.69 70 GLY A CA 1
ATOM 519 C C . GLY A 1 70 ? 17.432 14.264 -20.485 1.00 66.69 70 GLY A C 1
ATOM 520 O O . GLY A 1 70 ? 18.458 13.596 -20.406 1.00 66.69 70 GLY A O 1
ATOM 521 N N . SER A 1 71 ? 16.322 13.790 -21.063 1.00 60.16 71 SER A N 1
ATOM 522 C CA . SER A 1 71 ? 16.189 12.459 -21.682 1.00 60.16 71 SER A CA 1
ATOM 523 C C . SER A 1 71 ? 17.075 12.265 -22.917 1.00 60.16 71 SER A C 1
ATOM 525 O O . SER A 1 71 ? 17.450 11.141 -23.233 1.00 60.16 71 SER A O 1
ATOM 527 N N . ALA A 1 72 ? 17.435 13.359 -23.591 1.00 68.38 72 ALA A N 1
ATOM 528 C CA . ALA A 1 72 ? 18.381 13.394 -24.701 1.00 68.38 72 ALA A CA 1
ATOM 529 C C . ALA A 1 72 ? 19.775 13.843 -24.242 1.00 68.38 72 ALA A C 1
ATOM 531 O O . ALA A 1 72 ? 20.550 14.361 -25.043 1.00 68.38 72 ALA A O 1
ATOM 532 N N . CYS A 1 73 ? 20.089 13.659 -22.955 1.00 73.00 73 CYS A N 1
ATOM 533 C CA . CYS A 1 73 ? 21.393 13.985 -22.396 1.00 73.00 73 CYS A CA 1
ATOM 534 C C . CYS A 1 73 ? 21.718 15.496 -22.390 1.00 73.00 73 CYS A C 1
ATOM 536 O O . CYS A 1 73 ? 22.861 15.913 -22.577 1.00 73.00 73 CYS A O 1
ATOM 538 N N . GLY A 1 74 ? 20.700 16.329 -22.170 1.00 79.81 74 GLY A N 1
ATOM 539 C CA . GLY A 1 74 ? 20.858 17.767 -21.980 1.00 79.81 74 GLY A CA 1
ATOM 540 C C . GLY A 1 74 ? 21.520 18.139 -20.647 1.00 79.81 74 GLY A C 1
ATOM 541 O O . GLY A 1 74 ? 21.128 17.634 -19.594 1.00 79.81 74 GLY A O 1
ATOM 542 N N . VAL A 1 75 ? 22.512 19.036 -20.679 1.00 83.25 75 VAL A N 1
ATOM 543 C CA . VAL A 1 75 ? 23.285 19.484 -19.505 1.00 83.25 75 VAL A CA 1
ATOM 544 C C . VAL A 1 75 ? 22.976 20.939 -19.142 1.00 83.25 75 VAL A C 1
ATOM 546 O O . VAL A 1 75 ? 23.355 21.859 -19.872 1.00 83.25 75 VAL A O 1
ATOM 549 N N . TRP A 1 76 ? 22.311 21.177 -18.002 1.00 84.81 76 TRP A N 1
ATOM 550 C CA . TRP A 1 76 ? 21.943 22.532 -17.548 1.00 84.81 76 TRP A CA 1
ATOM 551 C C . TRP A 1 76 ? 23.059 23.174 -16.733 1.00 84.81 76 TRP A C 1
ATOM 553 O O . TRP A 1 76 ? 23.373 22.726 -15.632 1.00 84.81 76 TRP A O 1
ATOM 563 N N . LEU A 1 77 ? 23.644 24.241 -17.277 1.00 85.12 77 LEU A N 1
ATOM 564 C CA . LEU A 1 77 ? 24.699 25.021 -16.641 1.00 85.12 77 LEU A CA 1
ATOM 565 C C . LEU A 1 77 ? 24.150 26.384 -16.209 1.00 85.12 77 LEU A C 1
ATOM 567 O O . LEU A 1 77 ? 23.437 27.046 -16.963 1.00 85.12 77 LEU A O 1
ATOM 571 N N . GLY A 1 78 ? 24.490 26.806 -14.992 1.00 83.00 78 GLY A N 1
ATOM 572 C CA . GLY A 1 78 ? 24.241 28.167 -14.515 1.00 83.00 78 GLY A CA 1
ATOM 573 C C . GLY A 1 78 ? 25.355 29.132 -14.929 1.00 83.00 78 GLY A C 1
ATOM 574 O O . GLY A 1 78 ? 26.326 28.743 -15.570 1.00 83.00 78 GLY A O 1
ATOM 575 N N . GLU A 1 79 ? 25.255 30.396 -14.520 1.00 82.88 79 GLU A N 1
ATOM 576 C CA . GLU A 1 79 ? 26.302 31.413 -14.730 1.00 82.88 79 GLU A CA 1
ATOM 577 C C . GLU A 1 79 ? 27.454 31.245 -13.723 1.00 82.88 79 GLU A C 1
ATOM 579 O O . GLU A 1 79 ? 27.623 32.027 -12.785 1.00 82.88 79 GLU A O 1
ATOM 584 N N . LYS A 1 80 ? 28.214 30.156 -13.865 1.00 83.25 80 LYS A N 1
ATOM 585 C CA . LYS A 1 80 ? 29.333 29.783 -12.985 1.00 83.25 80 LYS A CA 1
ATOM 586 C C . LYS A 1 80 ? 30.486 29.166 -13.782 1.00 83.25 80 LYS A C 1
ATOM 588 O O . LYS A 1 80 ? 30.421 29.048 -15.010 1.00 83.25 80 LYS A O 1
ATOM 593 N N . ASP A 1 81 ? 31.530 28.783 -13.058 1.00 85.81 81 ASP A N 1
ATOM 594 C CA . ASP A 1 81 ? 32.707 28.109 -13.587 1.00 85.81 81 ASP A CA 1
ATOM 595 C C . ASP A 1 81 ? 32.498 26.587 -13.566 1.00 85.81 81 ASP A C 1
ATOM 597 O O . ASP A 1 81 ? 32.101 26.002 -12.554 1.00 85.81 81 ASP A O 1
ATOM 601 N N . TYR A 1 82 ? 32.773 25.934 -14.690 1.00 86.94 82 TYR A N 1
ATOM 602 C CA . TYR A 1 82 ? 32.574 24.499 -14.865 1.00 86.94 82 TYR A CA 1
ATOM 603 C C . TYR A 1 82 ? 33.784 23.862 -15.524 1.00 86.94 82 TYR A C 1
ATOM 605 O O . TYR A 1 82 ? 34.382 24.422 -16.441 1.00 86.94 82 TYR A O 1
ATOM 613 N N . LEU A 1 83 ? 34.107 22.641 -15.112 1.00 87.25 83 LEU A N 1
ATOM 614 C CA . LEU A 1 83 ? 34.938 21.750 -15.903 1.00 87.25 83 LEU A CA 1
ATOM 615 C C . LEU A 1 83 ? 34.010 20.961 -16.821 1.00 87.25 83 LEU A C 1
ATOM 617 O O . LEU A 1 83 ? 33.225 20.142 -16.343 1.00 87.25 83 LEU A O 1
ATOM 621 N N . ILE A 1 84 ? 34.079 21.223 -18.120 1.00 90.62 84 ILE A N 1
ATOM 622 C CA . ILE A 1 84 ? 33.227 20.573 -19.113 1.00 90.62 84 ILE A CA 1
ATOM 623 C C . ILE A 1 84 ? 34.054 19.739 -20.078 1.00 90.62 84 ILE A C 1
ATOM 625 O O . ILE A 1 84 ? 35.190 20.078 -20.418 1.00 90.62 84 ILE A O 1
ATOM 629 N N . ALA A 1 85 ? 33.459 18.634 -20.495 1.00 90.38 85 ALA A N 1
ATOM 630 C CA . ALA A 1 85 ? 33.998 17.727 -21.482 1.00 90.38 85 ALA A CA 1
ATOM 631 C C . ALA A 1 85 ? 32.939 17.388 -22.519 1.00 90.38 85 ALA A C 1
ATOM 633 O O . ALA A 1 85 ? 31.729 17.493 -22.274 1.00 90.38 85 ALA A O 1
ATOM 634 N N . GLY A 1 86 ? 33.425 17.030 -23.699 1.00 89.50 86 GLY A N 1
ATOM 635 C CA . GLY A 1 86 ? 32.574 16.939 -24.859 1.00 89.50 86 GLY A CA 1
ATOM 636 C C . GLY A 1 86 ? 33.230 16.330 -26.082 1.00 89.50 86 GLY A C 1
ATOM 637 O O . GLY A 1 86 ? 34.406 15.971 -26.076 1.00 89.50 86 GLY A O 1
ATOM 638 N N . PHE A 1 87 ? 32.452 16.251 -27.152 1.00 88.12 87 PHE A N 1
ATOM 639 C CA . PHE A 1 87 ? 32.934 15.883 -28.479 1.00 88.12 87 PHE A CA 1
ATOM 640 C C . PHE A 1 87 ? 32.864 17.087 -29.420 1.00 88.12 87 PHE A C 1
ATOM 642 O O . PHE A 1 87 ? 32.069 18.011 -29.207 1.00 88.12 87 PHE A O 1
ATOM 649 N N . GLY A 1 88 ? 33.740 17.109 -30.420 1.00 84.69 88 GLY A N 1
ATOM 650 C CA . GLY A 1 88 ? 33.755 18.137 -31.459 1.00 84.69 88 GLY A CA 1
ATOM 651 C C . GLY A 1 88 ? 33.124 17.599 -32.738 1.00 84.69 88 GLY A C 1
ATOM 652 O O . GLY A 1 88 ? 33.483 16.514 -33.188 1.00 84.69 88 GLY A O 1
ATOM 653 N N . ARG A 1 89 ? 32.196 18.342 -33.346 1.00 77.75 89 ARG A N 1
ATOM 654 C CA . ARG A 1 89 ? 31.649 18.002 -34.665 1.00 77.75 89 ARG A CA 1
ATOM 655 C C . ARG A 1 89 ? 31.653 19.236 -35.555 1.00 77.75 89 ARG A C 1
ATOM 657 O O . ARG A 1 89 ? 30.970 20.213 -35.249 1.00 77.75 89 ARG A O 1
ATOM 664 N N . GLU A 1 90 ? 32.410 19.152 -36.649 1.00 73.94 90 GLU A N 1
ATOM 665 C CA . GLU A 1 90 ? 32.612 20.249 -37.605 1.00 73.94 90 GLU A CA 1
ATOM 666 C C . GLU A 1 90 ? 33.092 21.518 -36.875 1.00 73.94 90 GLU A C 1
ATOM 668 O O . GLU A 1 90 ? 34.194 21.509 -36.329 1.00 73.94 90 GLU A O 1
ATOM 673 N N . ASP A 1 91 ? 32.244 22.547 -36.790 1.00 72.31 91 ASP A N 1
ATOM 674 C CA . ASP A 1 91 ? 32.526 23.845 -36.159 1.00 72.31 91 ASP A CA 1
ATOM 675 C C . ASP A 1 91 ? 31.841 24.026 -34.791 1.00 72.31 91 ASP A C 1
ATOM 677 O O . ASP A 1 91 ? 31.721 25.140 -34.278 1.00 72.31 91 ASP A O 1
ATOM 681 N N . SER A 1 92 ? 31.353 22.939 -34.187 1.00 79.62 92 SER A N 1
ATOM 682 C CA . SER A 1 92 ? 30.574 22.995 -32.949 1.00 79.62 92 SER A CA 1
ATOM 683 C C . SER A 1 92 ? 31.087 22.043 -31.872 1.00 79.62 92 SER A C 1
ATOM 685 O O . SER A 1 92 ? 31.522 20.917 -32.130 1.00 79.62 92 SER A O 1
ATOM 687 N N . LEU A 1 93 ? 31.046 22.519 -30.630 1.00 90.75 93 LEU A N 1
ATOM 688 C CA . LEU A 1 93 ? 31.452 21.771 -29.448 1.00 90.75 93 LEU A CA 1
ATOM 689 C C . LEU A 1 93 ? 30.203 21.296 -28.710 1.00 90.75 93 LEU A C 1
ATOM 691 O O . LEU A 1 93 ? 29.345 22.107 -28.373 1.00 90.75 93 LEU A O 1
ATOM 695 N N . HIS A 1 94 ? 30.104 20.002 -28.423 1.00 90.19 94 HIS A N 1
ATOM 696 C CA . HIS A 1 94 ? 28.960 19.426 -27.718 1.00 90.19 94 HIS A CA 1
ATOM 697 C C . HIS A 1 94 ? 29.348 18.933 -26.331 1.00 90.19 94 HIS A C 1
ATOM 699 O O . HIS A 1 94 ? 30.352 18.244 -26.195 1.00 90.19 94 HIS A O 1
ATOM 705 N N . ILE A 1 95 ? 28.542 19.240 -25.315 1.00 89.94 95 ILE A N 1
ATOM 706 C CA . ILE A 1 95 ? 28.781 18.835 -23.924 1.00 89.94 95 ILE A CA 1
ATOM 707 C C . ILE A 1 95 ? 28.206 17.437 -23.681 1.00 89.94 95 ILE A C 1
ATOM 709 O O . ILE A 1 95 ? 27.029 17.200 -23.952 1.00 89.94 95 ILE A O 1
ATOM 713 N N . ASN A 1 96 ? 29.004 16.539 -23.100 1.00 79.62 96 ASN A N 1
ATOM 714 C CA . ASN A 1 96 ? 28.554 15.220 -22.631 1.00 79.62 96 ASN A CA 1
ATOM 715 C C . ASN A 1 96 ? 28.813 14.982 -21.129 1.00 79.62 96 ASN A C 1
ATOM 717 O O . ASN A 1 96 ? 28.196 14.100 -20.523 1.00 79.62 96 ASN A O 1
ATOM 721 N N . ALA A 1 97 ? 29.680 15.784 -20.507 1.00 80.12 97 ALA A N 1
ATOM 722 C CA . ALA A 1 97 ? 29.910 15.782 -19.070 1.00 80.12 97 ALA A CA 1
ATOM 723 C C . ALA A 1 97 ? 30.276 17.180 -18.562 1.00 80.12 97 ALA A C 1
ATOM 725 O O . ALA A 1 97 ? 30.967 17.947 -19.232 1.00 80.12 97 ALA A O 1
ATOM 726 N N . CYS A 1 98 ? 29.859 17.499 -17.341 1.00 76.38 98 CYS A N 1
ATOM 727 C CA . CYS A 1 98 ? 30.300 18.685 -16.626 1.00 76.38 98 CYS A CA 1
ATOM 728 C C . CYS A 1 98 ? 30.543 18.389 -15.146 1.00 76.38 98 CYS A C 1
ATOM 730 O O . CYS A 1 98 ? 30.053 17.402 -14.598 1.00 76.38 98 CYS A O 1
ATOM 732 N N . LEU A 1 99 ? 31.290 19.274 -14.499 1.00 75.94 99 LEU A N 1
ATOM 733 C CA . LEU A 1 99 ? 31.512 19.298 -13.063 1.00 75.94 99 LEU A CA 1
ATOM 734 C C . LEU A 1 99 ? 31.561 20.742 -12.597 1.00 75.94 99 LEU A C 1
ATOM 736 O O . LEU A 1 99 ? 32.324 21.538 -13.145 1.00 75.94 99 LEU A O 1
ATOM 740 N N . ASP A 1 100 ? 30.751 21.068 -11.593 1.00 70.88 100 ASP A N 1
ATOM 741 C CA . ASP A 1 100 ? 30.807 22.379 -10.949 1.00 70.88 100 ASP A CA 1
ATOM 742 C C . ASP A 1 100 ? 32.183 22.561 -10.288 1.00 70.88 100 ASP A C 1
ATOM 744 O O . ASP A 1 100 ? 32.659 21.683 -9.554 1.00 70.88 100 ASP A O 1
ATOM 748 N N . VAL A 1 101 ? 32.830 23.693 -10.564 1.00 66.94 101 VAL A N 1
ATOM 749 C CA . VAL A 1 101 ? 34.089 24.090 -9.935 1.00 66.94 101 VAL A CA 1
ATOM 750 C C . VAL A 1 101 ? 33.761 25.212 -8.950 1.00 66.94 101 VAL A C 1
ATOM 752 O O . VAL A 1 101 ? 33.894 26.388 -9.284 1.00 66.94 101 VAL A O 1
ATOM 755 N N . PRO A 1 102 ? 33.341 24.896 -7.708 1.00 55.94 102 PRO A N 1
ATOM 756 C CA . PRO A 1 102 ? 32.981 25.928 -6.751 1.00 55.94 102 PRO A CA 1
ATOM 757 C C . PRO A 1 102 ? 34.190 26.819 -6.453 1.00 55.94 102 PRO A C 1
ATOM 759 O O . PRO A 1 102 ? 35.231 26.355 -5.964 1.00 55.94 102 PRO A O 1
ATOM 762 N N . THR A 1 103 ? 34.030 28.111 -6.736 1.00 53.06 103 THR A N 1
ATOM 763 C CA . THR A 1 103 ? 34.994 29.167 -6.419 1.00 53.06 103 THR A CA 1
ATOM 764 C C . THR A 1 103 ? 34.567 29.908 -5.150 1.00 53.06 103 THR A C 1
ATOM 766 O O . THR A 1 103 ? 33.428 30.363 -5.061 1.00 53.06 103 THR A O 1
ATOM 769 N N . GLN A 1 104 ? 35.475 30.092 -4.189 1.00 42.94 104 GLN A N 1
ATOM 770 C CA . GLN A 1 104 ? 35.323 31.070 -3.105 1.00 42.94 104 GLN A CA 1
ATOM 771 C C . GLN A 1 104 ? 36.255 32.254 -3.393 1.00 42.94 104 GLN A C 1
ATOM 773 O O . GLN A 1 104 ? 37.458 32.069 -3.561 1.00 42.94 104 GLN A O 1
ATOM 778 N N . ASN A 1 105 ? 35.709 33.472 -3.481 1.00 42.69 105 ASN A N 1
ATOM 779 C CA . ASN A 1 105 ? 36.467 34.704 -3.762 1.00 42.69 105 ASN A CA 1
ATOM 780 C C . ASN A 1 105 ? 37.351 34.628 -5.027 1.00 42.69 105 ASN A C 1
ATOM 782 O O . ASN A 1 105 ? 38.503 35.058 -5.018 1.00 42.69 105 ASN A O 1
ATOM 786 N N . GLY A 1 106 ? 36.837 34.030 -6.109 1.00 49.16 106 GLY A N 1
ATOM 787 C CA . GLY A 1 106 ? 37.570 33.890 -7.376 1.00 49.16 106 GLY A CA 1
ATOM 788 C C . GLY A 1 106 ? 38.726 32.881 -7.348 1.00 49.16 106 GLY A C 1
ATOM 789 O O . GLY A 1 106 ? 39.494 32.814 -8.305 1.00 49.16 106 GLY A O 1
ATOM 790 N N . LYS A 1 107 ? 38.863 32.087 -6.275 1.00 45.78 107 LYS A N 1
ATOM 791 C CA . LYS A 1 107 ? 39.826 30.980 -6.174 1.00 45.78 107 LYS A CA 1
ATOM 792 C C . LYS A 1 107 ? 39.094 29.643 -5.975 1.00 45.78 107 LYS A C 1
ATOM 794 O O . LYS A 1 107 ? 38.071 29.617 -5.287 1.00 45.78 107 LYS A O 1
ATOM 799 N N . PRO A 1 108 ? 39.578 28.528 -6.555 1.00 50.16 108 PRO A N 1
ATOM 800 C CA . PRO A 1 108 ? 38.974 27.212 -6.339 1.00 50.16 108 PRO A CA 1
ATOM 801 C C . PRO A 1 108 ? 39.009 26.838 -4.850 1.00 50.16 108 PRO A C 1
ATOM 803 O O . PRO A 1 108 ? 40.034 27.025 -4.195 1.00 50.16 108 PRO A O 1
ATOM 806 N N . ASN A 1 109 ? 37.914 26.298 -4.308 1.00 47.41 109 ASN A N 1
ATOM 807 C CA . ASN A 1 109 ? 37.916 25.685 -2.974 1.00 47.41 109 ASN A CA 1
ATOM 808 C C . ASN A 1 109 ? 38.917 24.500 -2.926 1.00 47.41 109 ASN A C 1
ATOM 810 O O . ASN A 1 109 ? 39.200 23.869 -3.941 1.00 47.41 109 ASN A O 1
ATOM 814 N N . VAL A 1 110 ? 39.451 24.160 -1.749 1.00 50.31 110 VAL A N 1
ATOM 815 C CA . VAL A 1 110 ? 40.506 23.146 -1.535 1.00 50.31 110 VAL A CA 1
ATOM 816 C C . VAL A 1 110 ? 40.166 21.784 -2.165 1.00 50.31 110 VAL A C 1
ATOM 818 O O . VAL A 1 110 ? 41.050 21.094 -2.669 1.00 50.31 110 VAL A O 1
ATOM 821 N N . GLU A 1 111 ? 38.890 21.391 -2.176 1.00 48.53 111 GLU A N 1
ATOM 822 C CA . GLU A 1 111 ? 38.434 20.119 -2.757 1.00 48.53 111 GLU A CA 1
ATOM 823 C C . GLU A 1 111 ? 38.319 20.172 -4.296 1.00 48.53 111 GLU A C 1
ATOM 825 O O . GLU A 1 111 ? 38.682 19.207 -4.967 1.00 48.53 111 GLU A O 1
ATOM 830 N N . SER A 1 112 ? 37.898 21.305 -4.877 1.00 50.00 112 SER A N 1
ATOM 831 C CA . SER A 1 112 ? 37.839 21.502 -6.336 1.00 50.00 112 SER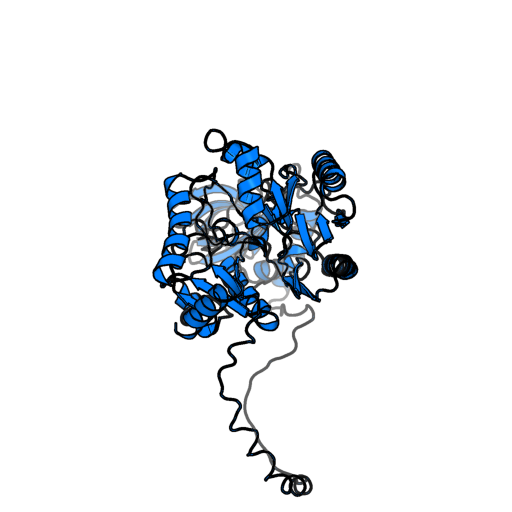 A CA 1
ATOM 832 C C . SER A 1 112 ? 39.222 21.762 -6.939 1.00 50.00 112 SER A C 1
ATOM 834 O O . SER A 1 112 ? 39.505 21.295 -8.040 1.00 50.00 112 SER A O 1
ATOM 836 N N . GLY A 1 113 ? 40.124 22.395 -6.184 1.00 56.25 113 GLY A N 1
ATOM 837 C CA . GLY A 1 113 ? 41.546 22.494 -6.512 1.00 56.25 113 GLY A CA 1
ATOM 838 C C . GLY A 1 113 ? 42.222 21.124 -6.603 1.00 56.25 113 GLY A C 1
ATOM 839 O O . GLY A 1 113 ? 42.949 20.875 -7.555 1.00 56.25 113 GLY A O 1
ATOM 840 N N . LYS A 1 114 ? 41.921 20.190 -5.686 1.00 57.94 114 LYS A N 1
ATOM 841 C CA . LYS A 1 114 ? 42.454 18.815 -5.748 1.00 57.94 114 LYS A CA 1
ATOM 842 C C . LYS A 1 114 ? 41.975 18.041 -6.977 1.00 57.94 114 LYS A C 1
ATOM 844 O O . LYS A 1 114 ? 42.780 17.359 -7.597 1.00 57.94 114 LYS A O 1
ATOM 849 N N . VAL A 1 115 ? 40.695 18.152 -7.343 1.00 56.22 115 VAL A N 1
ATOM 850 C CA . VAL A 1 115 ? 40.166 17.508 -8.561 1.00 56.22 115 VAL A CA 1
ATOM 851 C C . VAL A 1 115 ? 40.766 18.143 -9.816 1.00 56.22 115 VAL A C 1
ATOM 853 O O . VAL A 1 115 ? 41.164 17.420 -10.723 1.00 56.22 115 VAL A O 1
ATOM 856 N N . ARG A 1 116 ? 40.897 19.475 -9.850 1.00 60.94 116 ARG A N 1
ATOM 857 C CA . ARG A 1 116 ? 41.541 20.203 -10.952 1.00 60.94 116 ARG A CA 1
ATOM 858 C C . ARG A 1 116 ? 43.001 19.788 -11.133 1.00 60.94 116 ARG A C 1
ATOM 860 O O . ARG A 1 116 ? 43.390 19.487 -12.252 1.00 60.94 116 ARG A O 1
ATOM 867 N N . GLU A 1 117 ? 43.778 19.714 -10.055 1.00 64.56 117 GLU A N 1
ATOM 868 C CA . GLU A 1 117 ? 45.185 19.290 -10.100 1.00 64.56 117 GLU A CA 1
ATOM 869 C C . GLU A 1 117 ? 45.346 17.806 -10.460 1.00 64.56 117 GLU A C 1
ATOM 871 O O . GLU A 1 117 ? 46.262 17.449 -11.192 1.00 64.56 117 GLU A O 1
ATOM 876 N N . GLU A 1 118 ? 44.447 16.930 -10.004 1.00 64.38 118 GLU A N 1
ATOM 877 C CA . GLU A 1 118 ? 44.468 15.504 -10.360 1.00 64.38 118 GLU A CA 1
ATOM 878 C C . GLU A 1 118 ? 44.116 15.279 -11.840 1.00 64.38 118 GLU A C 1
ATOM 880 O O . GLU A 1 118 ? 44.790 14.517 -12.532 1.00 64.38 118 GLU A O 1
ATOM 885 N N . VAL A 1 119 ? 43.088 15.969 -12.349 1.00 60.38 119 VAL A N 1
ATOM 886 C CA . VAL A 1 119 ? 42.718 15.940 -13.774 1.00 60.38 119 VAL A CA 1
ATOM 887 C C . VAL A 1 119 ? 43.843 16.528 -14.625 1.00 60.38 119 VAL A C 1
ATOM 889 O O . VAL A 1 119 ? 44.215 15.933 -15.634 1.00 60.38 119 VAL A O 1
ATOM 892 N N . LYS A 1 120 ? 44.443 17.639 -14.183 1.00 64.31 120 LYS A N 1
ATOM 893 C CA . LYS A 1 120 ? 45.584 18.277 -14.842 1.00 64.31 120 LYS A CA 1
ATOM 894 C C . LYS A 1 120 ? 46.794 17.348 -14.922 1.00 64.31 120 LYS A C 1
ATOM 896 O O . LYS A 1 120 ? 47.261 17.090 -16.023 1.00 64.31 120 LYS A O 1
ATOM 901 N N . LYS A 1 121 ? 47.232 16.752 -13.807 1.00 66.75 121 LYS A N 1
ATOM 902 C CA . LYS A 1 121 ? 48.352 15.792 -13.787 1.00 66.75 121 LYS A CA 1
ATOM 903 C C . LYS A 1 121 ? 48.128 14.599 -14.714 1.00 66.75 121 LYS A C 1
ATOM 905 O O . LYS A 1 121 ? 49.055 14.160 -15.388 1.00 66.75 121 LYS A O 1
ATOM 910 N N . ARG A 1 122 ? 46.901 14.071 -14.766 1.00 62.28 122 ARG A N 1
ATOM 911 C CA . ARG A 1 122 ? 46.552 12.938 -15.640 1.00 62.28 122 ARG A CA 1
ATOM 912 C C . ARG A 1 122 ? 46.532 13.317 -17.119 1.00 62.28 122 ARG A C 1
ATOM 914 O O . ARG A 1 122 ? 46.946 12.517 -17.951 1.00 62.28 122 ARG A O 1
ATOM 921 N N . LEU A 1 123 ? 46.074 14.523 -17.448 1.00 58.72 123 LEU A N 1
ATOM 922 C CA . LEU A 1 123 ? 46.048 15.024 -18.825 1.00 58.72 123 LEU A CA 1
ATOM 923 C C . LEU A 1 123 ? 47.437 15.488 -19.301 1.00 58.72 123 LEU A C 1
ATOM 925 O O . LEU A 1 123 ? 47.770 15.325 -20.470 1.00 58.72 123 LEU A O 1
ATOM 929 N N . GLU A 1 124 ? 48.284 15.993 -18.404 1.00 63.78 124 GLU A N 1
ATOM 930 C CA . GLU A 1 124 ? 49.694 16.294 -18.686 1.00 63.78 124 GLU A CA 1
ATOM 931 C C . GLU A 1 124 ? 50.510 15.015 -18.930 1.00 63.78 124 GLU A C 1
ATOM 933 O O . GLU A 1 124 ? 51.280 14.967 -19.887 1.00 63.78 124 GLU A O 1
ATOM 938 N N . ALA A 1 125 ? 50.281 13.951 -18.147 1.00 57.28 125 ALA A N 1
ATOM 939 C CA . ALA A 1 125 ? 50.855 12.628 -18.411 1.00 57.28 125 ALA A CA 1
ATOM 940 C C . ALA A 1 125 ? 50.409 12.064 -19.777 1.00 57.28 125 ALA A C 1
ATOM 942 O O . ALA A 1 125 ? 51.219 11.511 -20.516 1.00 57.28 125 ALA A O 1
ATOM 943 N N . TRP A 1 126 ? 49.143 12.277 -20.156 1.00 50.69 126 TRP A N 1
ATOM 944 C CA . TRP A 1 126 ? 48.600 11.880 -21.461 1.00 50.69 126 TRP A CA 1
ATOM 945 C C . TRP A 1 126 ? 49.277 12.595 -22.645 1.00 50.69 126 TRP A C 1
ATOM 947 O O . TRP A 1 126 ? 49.608 11.952 -23.641 1.00 50.69 126 TRP A O 1
ATOM 957 N N . ASN A 1 127 ? 49.542 13.902 -22.534 1.00 52.06 127 ASN A N 1
ATOM 958 C CA . ASN A 1 127 ? 50.221 14.670 -23.586 1.00 52.06 127 ASN A CA 1
ATOM 959 C C . ASN A 1 127 ? 51.717 14.323 -23.732 1.00 52.06 127 ASN A C 1
ATOM 961 O O . ASN A 1 127 ? 52.296 14.578 -24.787 1.00 52.06 127 ASN A O 1
ATOM 965 N N . ALA A 1 128 ? 52.344 13.750 -22.699 1.00 54.50 128 ALA A N 1
ATOM 966 C CA . ALA A 1 128 ? 53.766 13.409 -22.696 1.00 54.50 128 ALA A CA 1
ATOM 967 C C . ALA A 1 128 ? 54.091 12.031 -23.315 1.00 54.50 128 ALA A C 1
ATOM 969 O O . ALA A 1 128 ? 55.217 11.840 -23.770 1.00 54.50 128 ALA A O 1
ATOM 970 N N . GLU A 1 129 ? 53.144 11.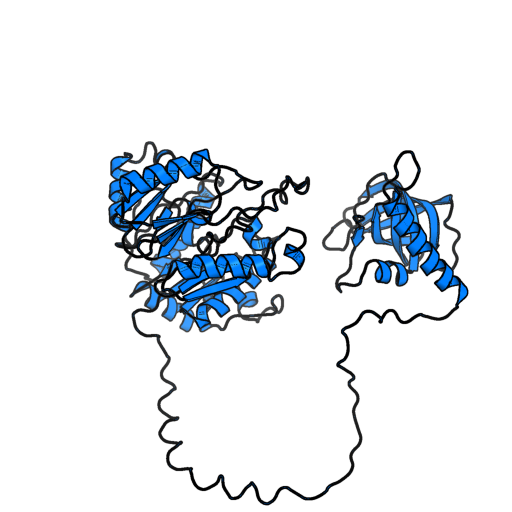082 -23.358 1.00 46.66 129 GLU A N 1
ATOM 971 C CA . GLU A 1 129 ? 53.441 9.671 -23.690 1.00 46.66 129 GLU A CA 1
ATOM 972 C C . GLU A 1 129 ? 52.959 9.167 -25.064 1.00 46.66 129 GLU A C 1
ATOM 974 O O . GLU A 1 129 ? 53.339 8.072 -25.469 1.00 46.66 129 GLU A O 1
ATOM 979 N N . GLY A 1 130 ? 52.182 9.931 -25.840 1.00 45.78 130 GLY A N 1
ATOM 980 C CA . GLY A 1 130 ? 51.927 9.620 -27.261 1.00 45.78 130 GLY A CA 1
ATOM 981 C C . GLY A 1 130 ? 51.353 8.222 -27.587 1.00 45.78 130 GLY A C 1
ATOM 982 O O . GLY A 1 130 ? 51.479 7.762 -28.722 1.00 45.78 130 GLY A O 1
ATOM 983 N N . SER A 1 131 ? 50.732 7.516 -26.635 1.00 37.53 131 SER A N 1
ATOM 984 C CA . SER A 1 131 ? 50.075 6.213 -26.844 1.00 37.53 131 SER A CA 1
ATOM 985 C C . SER A 1 131 ? 48.952 5.963 -25.822 1.00 37.53 131 SER A C 1
ATOM 987 O O . SER A 1 131 ? 48.992 6.512 -24.722 1.00 37.53 131 SER A O 1
ATOM 989 N N . PRO A 1 132 ? 47.908 5.183 -26.177 1.00 36.84 132 PRO A N 1
ATOM 990 C CA . PRO A 1 132 ? 46.688 5.067 -25.381 1.00 36.84 132 PRO A CA 1
ATOM 991 C C . PRO A 1 132 ? 46.922 4.211 -24.131 1.00 36.84 132 PRO A C 1
ATOM 993 O O . PRO A 1 132 ? 47.232 3.026 -24.241 1.00 36.84 132 PRO A O 1
ATOM 996 N N . ILE A 1 133 ? 46.738 4.784 -22.938 1.00 40.78 133 ILE A N 1
ATOM 997 C CA . ILE A 1 133 ? 46.737 4.001 -21.696 1.00 40.78 133 ILE A CA 1
ATOM 998 C C . ILE A 1 133 ? 45.390 3.289 -21.523 1.00 40.78 133 ILE A C 1
ATOM 1000 O O . ILE A 1 133 ? 44.317 3.894 -21.553 1.00 40.78 133 ILE A O 1
ATOM 1004 N N . ASP A 1 134 ? 45.491 1.985 -21.288 1.00 41.94 134 ASP A N 1
ATOM 1005 C CA . ASP A 1 134 ? 44.431 1.062 -20.903 1.00 41.94 134 ASP A CA 1
ATOM 1006 C C . ASP A 1 134 ? 43.815 1.448 -19.542 1.00 41.94 134 ASP A C 1
ATOM 1008 O O . ASP A 1 134 ? 44.465 1.426 -18.496 1.00 41.94 134 ASP A O 1
ATOM 1012 N N . CYS A 1 135 ? 42.535 1.821 -19.558 1.00 39.81 135 CYS A N 1
ATOM 1013 C CA . CYS A 1 135 ? 41.776 2.267 -18.386 1.00 39.81 135 CYS A CA 1
ATOM 1014 C C . CYS A 1 135 ? 41.172 1.118 -17.545 1.00 39.81 135 CYS A C 1
ATOM 1016 O O . CYS A 1 135 ? 40.228 1.354 -16.788 1.00 39.81 135 CYS A O 1
ATOM 1018 N N . THR A 1 136 ? 41.662 -0.121 -17.660 1.00 35.75 136 THR A N 1
ATOM 1019 C CA . THR A 1 136 ? 41.029 -1.304 -17.038 1.00 35.75 136 THR A CA 1
ATOM 1020 C C . THR A 1 136 ? 41.409 -1.599 -15.581 1.00 35.75 136 THR A C 1
ATOM 1022 O O . THR A 1 136 ? 40.772 -2.451 -14.961 1.00 35.75 136 THR A O 1
ATOM 1025 N N . ASN A 1 137 ? 42.364 -0.903 -14.958 1.00 33.88 137 ASN A N 1
ATOM 1026 C CA . ASN A 1 137 ? 42.800 -1.275 -13.605 1.00 33.88 137 ASN A CA 1
ATOM 1027 C C . ASN A 1 137 ? 41.973 -0.630 -12.476 1.00 33.88 137 ASN A C 1
ATOM 1029 O O . ASN A 1 137 ? 42.387 0.324 -11.819 1.00 33.88 137 ASN A O 1
ATOM 1033 N N . SER A 1 138 ? 40.823 -1.246 -12.188 1.00 29.20 138 SER A N 1
ATOM 1034 C CA . SER A 1 138 ? 40.290 -1.388 -10.825 1.00 29.20 138 SER A CA 1
ATOM 1035 C C . SER A 1 138 ? 39.641 -2.778 -10.684 1.00 29.20 138 SER A C 1
ATOM 1037 O O . SER A 1 138 ? 38.978 -3.233 -11.617 1.00 29.20 138 SER A O 1
ATOM 1039 N N . PRO A 1 139 ? 39.872 -3.517 -9.583 1.00 30.84 139 PRO A N 1
ATOM 1040 C CA . PRO A 1 139 ? 39.727 -4.966 -9.571 1.00 30.84 139 PRO A CA 1
ATOM 1041 C C . PRO A 1 139 ? 38.259 -5.383 -9.431 1.00 30.84 139 PRO A C 1
ATOM 1043 O O . PRO A 1 139 ? 37.638 -5.152 -8.400 1.00 30.84 139 PRO A O 1
ATOM 1046 N N . ILE A 1 140 ? 37.721 -5.989 -10.490 1.00 27.69 140 ILE A N 1
ATOM 1047 C CA . ILE A 1 140 ? 36.996 -7.275 -10.566 1.00 27.69 140 ILE A CA 1
ATOM 1048 C C . ILE A 1 140 ? 36.413 -7.310 -11.987 1.00 27.69 140 ILE A C 1
ATOM 1050 O O . ILE A 1 140 ? 35.285 -6.903 -12.244 1.00 27.69 140 ILE A O 1
ATOM 1054 N N . ALA A 1 141 ? 37.227 -7.762 -12.937 1.00 24.34 141 ALA A N 1
ATOM 1055 C CA . ALA A 1 141 ? 36.786 -8.127 -14.276 1.00 24.34 141 ALA A CA 1
ATOM 1056 C C . ALA A 1 141 ? 37.747 -9.185 -14.822 1.00 24.34 141 ALA A C 1
ATOM 1058 O O . ALA A 1 141 ? 38.727 -8.888 -15.495 1.00 24.34 141 ALA A O 1
ATOM 1059 N N . ALA A 1 142 ? 37.475 -10.444 -14.500 1.00 25.00 142 ALA A N 1
ATOM 1060 C CA . ALA A 1 142 ? 38.052 -11.573 -15.209 1.00 25.00 142 ALA A CA 1
ATOM 1061 C C . ALA A 1 142 ? 36.947 -12.604 -15.430 1.00 25.00 142 ALA A C 1
ATOM 1063 O O . ALA A 1 142 ? 36.684 -13.417 -14.553 1.00 25.00 142 ALA A O 1
ATOM 1064 N N . ALA A 1 143 ? 36.275 -12.515 -16.580 1.00 23.34 143 ALA A N 1
ATOM 1065 C CA . ALA A 1 143 ? 35.776 -13.664 -17.341 1.00 23.34 143 ALA A CA 1
ATOM 1066 C C . ALA A 1 143 ? 35.008 -13.184 -18.583 1.00 23.34 143 ALA A C 1
ATOM 1068 O O . ALA A 1 143 ? 33.813 -12.917 -18.512 1.00 23.34 143 ALA A O 1
ATOM 1069 N N . CYS A 1 144 ? 35.704 -13.089 -19.717 1.00 19.83 144 CYS A N 1
ATOM 1070 C CA . CYS A 1 144 ? 35.289 -13.675 -21.001 1.00 19.83 144 CYS A CA 1
ATOM 1071 C C . CYS A 1 144 ? 36.284 -13.275 -22.097 1.00 19.83 144 CYS A C 1
ATOM 1073 O O . CYS A 1 144 ? 36.429 -12.089 -22.389 1.00 19.83 144 CYS A O 1
ATOM 1075 N N . PRO A 1 145 ? 36.881 -14.258 -22.787 1.00 26.12 145 PRO A N 1
ATOM 1076 C CA . PRO A 1 145 ? 37.093 -14.097 -24.212 1.00 26.12 145 PRO A CA 1
ATOM 1077 C C . PRO A 1 145 ? 36.476 -15.258 -24.991 1.00 26.12 145 PRO A C 1
ATOM 1079 O O . PRO A 1 145 ? 36.746 -16.436 -24.757 1.00 26.12 145 PRO A O 1
ATOM 1082 N N . SER A 1 146 ? 35.677 -14.889 -25.983 1.00 23.50 146 SER A N 1
ATOM 1083 C CA . SER A 1 146 ? 35.291 -15.746 -27.094 1.00 23.50 146 SER A CA 1
ATOM 1084 C C . SER A 1 146 ? 36.443 -15.802 -28.100 1.00 23.50 146 SER A C 1
ATOM 1086 O O . SER A 1 146 ? 36.809 -14.761 -28.642 1.00 23.50 146 SER A O 1
ATOM 1088 N N . LYS A 1 147 ? 36.963 -16.993 -28.427 1.00 25.14 147 LYS A N 1
ATOM 1089 C CA . LYS A 1 147 ? 37.326 -17.353 -29.812 1.00 25.14 147 LYS A CA 1
ATOM 1090 C C . LYS A 1 147 ? 37.553 -18.857 -29.989 1.00 25.14 147 LYS A C 1
ATOM 1092 O O . LYS A 1 147 ? 38.100 -19.547 -29.140 1.00 25.14 147 LYS A O 1
ATOM 1097 N N . MET A 1 148 ? 37.052 -19.315 -31.130 1.00 23.41 148 MET A N 1
ATOM 1098 C CA . MET A 1 148 ? 36.955 -20.679 -31.639 1.00 23.41 148 MET A CA 1
ATOM 1099 C C . MET A 1 148 ? 38.286 -21.291 -32.120 1.00 23.41 148 MET A C 1
ATOM 1101 O O . MET A 1 148 ? 39.162 -20.580 -32.602 1.00 23.41 148 MET A O 1
ATOM 1105 N N . LEU A 1 149 ? 38.262 -22.636 -32.156 1.00 24.77 149 LEU A N 1
ATOM 1106 C CA . LEU A 1 149 ? 38.986 -23.595 -33.016 1.00 24.77 149 LEU A CA 1
ATOM 1107 C C . LEU A 1 149 ? 40.460 -23.921 -32.704 1.00 24.77 149 LEU A C 1
ATOM 1109 O O . LEU A 1 149 ? 41.371 -23.234 -33.154 1.00 24.77 149 LEU A O 1
ATOM 1113 N N . ARG A 1 150 ? 40.685 -25.119 -32.136 1.00 22.83 150 ARG A N 1
ATOM 1114 C CA . ARG A 1 150 ? 41.182 -26.322 -32.855 1.00 22.83 150 ARG A CA 1
ATOM 1115 C C . ARG A 1 150 ? 41.155 -27.571 -31.948 1.00 22.83 150 ARG A C 1
ATOM 1117 O O . ARG A 1 150 ? 41.504 -27.498 -30.778 1.00 22.83 150 ARG A O 1
ATOM 1124 N N . GLN A 1 151 ? 40.732 -28.706 -32.514 1.00 24.36 151 GLN A N 1
ATOM 1125 C CA . GLN A 1 151 ? 40.913 -30.070 -31.975 1.00 24.36 151 GLN A CA 1
ATOM 1126 C C . GLN A 1 151 ? 42.414 -30.440 -31.931 1.00 24.36 151 GLN A C 1
ATOM 1128 O O . GLN A 1 151 ? 43.166 -29.914 -32.757 1.00 24.36 151 GLN A O 1
ATOM 1133 N N . PRO A 1 152 ? 42.863 -31.342 -31.026 1.00 27.84 152 PRO A N 1
ATOM 1134 C CA . PRO A 1 152 ? 42.895 -32.776 -31.367 1.00 27.84 152 PRO A CA 1
ATOM 1135 C C . PRO A 1 152 ? 42.623 -33.780 -30.217 1.00 27.84 152 PRO A C 1
ATOM 1137 O O . PRO A 1 152 ? 42.906 -33.545 -29.051 1.00 27.84 152 PRO A O 1
ATOM 1140 N N . GLN A 1 153 ? 42.082 -34.928 -30.641 1.00 26.41 153 GLN A N 1
ATOM 1141 C CA . GLN A 1 153 ? 42.336 -36.324 -30.235 1.00 26.41 153 GLN A CA 1
ATOM 1142 C C . GLN A 1 153 ? 42.397 -36.764 -28.749 1.00 26.41 153 GLN A C 1
ATOM 1144 O O . GLN A 1 153 ? 43.374 -36.568 -28.044 1.00 26.41 153 GLN A O 1
ATOM 1149 N N . SER A 1 154 ? 41.370 -37.546 -28.380 1.00 26.48 154 SER A N 1
ATOM 1150 C CA . SER A 1 154 ? 41.420 -38.925 -27.844 1.00 26.48 154 SER A CA 1
ATOM 1151 C C . SER A 1 154 ? 42.477 -39.312 -26.793 1.00 26.48 154 SER A C 1
ATOM 1153 O O . SER A 1 154 ? 43.629 -39.547 -27.138 1.00 26.48 154 SER A O 1
ATOM 1155 N N . SER A 1 155 ? 42.022 -39.681 -25.585 1.00 31.31 155 SER A N 1
ATOM 1156 C CA . SER A 1 155 ? 42.275 -41.035 -25.047 1.00 31.31 155 SER A CA 1
ATOM 1157 C C . SER A 1 155 ? 41.300 -41.425 -23.917 1.00 31.31 155 SER A C 1
ATOM 1159 O O . SER A 1 155 ? 41.090 -40.712 -22.944 1.00 31.31 155 SER A O 1
ATOM 1161 N N . THR A 1 156 ? 40.635 -42.559 -24.137 1.00 38.66 156 THR A N 1
ATOM 1162 C CA . THR A 1 156 ? 40.427 -43.693 -23.224 1.00 38.66 156 THR A CA 1
ATOM 1163 C C . THR A 1 156 ? 40.397 -43.419 -21.710 1.00 38.66 156 THR A C 1
ATOM 1165 O O . THR A 1 156 ? 41.448 -43.381 -21.098 1.00 38.66 156 THR A O 1
ATOM 1168 N N . ILE A 1 157 ? 39.198 -43.330 -21.109 1.00 35.66 157 ILE A N 1
ATOM 1169 C CA . ILE A 1 157 ? 38.762 -43.902 -19.801 1.00 35.66 157 ILE A CA 1
ATOM 1170 C C . ILE A 1 157 ? 37.282 -43.500 -19.618 1.00 35.66 157 ILE A C 1
ATOM 1172 O O . ILE A 1 157 ? 36.919 -42.584 -18.890 1.00 35.66 157 ILE A O 1
ATOM 1176 N N . THR A 1 158 ? 36.370 -44.135 -20.359 1.00 36.41 158 THR A N 1
ATOM 1177 C CA . THR A 1 158 ? 34.917 -43.999 -20.113 1.00 36.41 158 THR A CA 1
ATOM 1178 C C . THR A 1 158 ? 34.175 -45.232 -20.626 1.00 36.41 158 THR A C 1
ATOM 1180 O O . THR A 1 158 ? 33.361 -45.162 -21.540 1.00 36.41 158 THR A O 1
ATOM 1183 N N . ARG A 1 159 ? 34.499 -46.411 -20.084 1.00 36.78 159 ARG A N 1
ATOM 1184 C CA . ARG A 1 159 ? 33.772 -47.657 -20.405 1.00 36.78 159 ARG A CA 1
ATOM 1185 C C . ARG A 1 159 ? 33.445 -48.558 -19.211 1.00 36.78 159 ARG A C 1
ATOM 1187 O O . ARG A 1 159 ? 32.984 -49.669 -19.421 1.00 36.78 159 ARG A O 1
ATOM 1194 N N . ILE A 1 160 ? 33.591 -48.077 -17.973 1.00 39.62 160 ILE A N 1
ATOM 1195 C CA . ILE A 1 160 ? 33.242 -48.872 -16.775 1.00 39.62 160 ILE A CA 1
ATOM 1196 C C . ILE A 1 160 ? 32.086 -48.261 -15.957 1.00 39.62 160 ILE A C 1
ATOM 1198 O O . ILE A 1 160 ? 31.418 -48.978 -15.223 1.00 39.62 160 ILE A O 1
ATOM 1202 N N . LEU A 1 161 ? 31.719 -46.990 -16.163 1.00 35.97 161 LEU A N 1
ATOM 1203 C CA . LEU A 1 161 ? 30.624 -46.364 -15.399 1.00 35.97 161 LEU A CA 1
ATOM 1204 C C . LEU A 1 161 ? 29.222 -46.478 -16.034 1.00 35.97 161 LEU A C 1
ATOM 1206 O O . LEU A 1 161 ? 28.246 -46.044 -15.430 1.00 35.97 161 LEU A O 1
ATOM 1210 N N . LEU A 1 162 ? 29.096 -47.059 -17.236 1.00 36.09 162 LEU A N 1
ATOM 1211 C CA . LEU A 1 162 ? 27.830 -47.083 -17.990 1.00 36.09 162 LEU A CA 1
ATOM 1212 C C . LEU A 1 162 ? 27.026 -48.393 -17.869 1.00 36.09 162 LEU A C 1
ATOM 1214 O O . LEU A 1 162 ? 25.974 -48.516 -18.489 1.00 36.09 162 LEU A O 1
ATOM 1218 N N . LEU A 1 163 ? 27.492 -49.361 -17.073 1.00 37.06 163 LEU A N 1
ATOM 1219 C CA . LEU A 1 163 ? 26.825 -50.663 -16.906 1.00 37.06 163 LEU A CA 1
ATOM 1220 C C . LEU A 1 163 ? 26.072 -50.826 -15.574 1.00 37.06 163 LEU A C 1
ATOM 1222 O O . LEU A 1 163 ? 25.327 -51.787 -15.424 1.00 37.06 163 LEU A O 1
ATOM 1226 N N . PHE A 1 164 ? 26.164 -49.864 -14.647 1.00 37.41 164 PHE A N 1
ATOM 1227 C CA . PHE A 1 164 ? 25.443 -49.918 -13.363 1.00 37.41 164 PHE A CA 1
ATOM 1228 C C . PHE A 1 164 ? 24.112 -49.143 -13.326 1.00 37.41 164 PHE A C 1
ATOM 1230 O O . PHE A 1 164 ? 23.350 -49.285 -12.376 1.00 37.41 164 PHE A O 1
ATOM 1237 N N . LEU A 1 165 ? 23.773 -48.368 -14.365 1.00 38.78 165 LEU A N 1
ATOM 1238 C CA . LEU A 1 165 ? 22.547 -47.544 -14.402 1.00 38.78 165 LEU A CA 1
ATOM 1239 C C . LEU A 1 165 ? 21.391 -48.147 -15.225 1.00 38.78 165 LEU A C 1
ATOM 1241 O O . LEU A 1 165 ? 20.401 -47.467 -15.494 1.00 38.78 165 LEU A O 1
ATOM 1245 N N . LEU A 1 166 ? 21.480 -49.424 -15.610 1.00 39.41 166 LEU A N 1
ATOM 1246 C CA . LEU A 1 166 ? 20.504 -50.084 -16.492 1.00 39.41 166 LEU A CA 1
ATOM 1247 C C . LEU A 1 166 ? 19.586 -51.116 -15.810 1.00 39.41 166 LEU A C 1
ATOM 1249 O O . LEU A 1 166 ? 18.864 -51.818 -16.510 1.00 39.41 166 LEU A O 1
ATOM 1253 N N . GLN A 1 167 ? 19.531 -51.179 -14.472 1.00 44.31 167 GLN A N 1
ATOM 1254 C CA . GLN A 1 167 ? 18.672 -52.145 -13.755 1.00 44.31 167 GLN A CA 1
ATOM 1255 C C . GLN A 1 167 ? 17.590 -51.557 -12.824 1.00 44.31 167 GLN A C 1
ATOM 1257 O O . GLN A 1 167 ? 16.962 -52.303 -12.084 1.00 44.31 167 GLN A O 1
ATOM 1262 N N . ILE A 1 168 ? 17.267 -50.257 -12.898 1.00 45.38 168 ILE A N 1
ATOM 1263 C CA . ILE A 1 168 ? 16.178 -49.657 -12.082 1.00 45.38 168 ILE A CA 1
ATOM 1264 C C . ILE A 1 168 ? 15.094 -48.990 -12.956 1.00 45.38 168 ILE A C 1
ATOM 1266 O O . ILE A 1 168 ? 14.626 -47.888 -12.681 1.00 45.38 168 ILE A O 1
ATOM 1270 N N . ARG A 1 169 ? 14.693 -49.636 -14.062 1.00 40.75 169 ARG A N 1
ATOM 1271 C CA . ARG A 1 169 ? 13.704 -49.098 -15.026 1.00 40.75 169 ARG A CA 1
ATOM 1272 C C . ARG A 1 169 ? 12.453 -49.972 -15.260 1.00 40.75 169 ARG A C 1
ATOM 1274 O O . ARG A 1 169 ? 12.067 -50.164 -16.409 1.00 40.75 169 ARG A O 1
ATOM 1281 N N . PRO A 1 170 ? 11.735 -50.401 -14.204 1.00 36.75 170 PRO A N 1
ATOM 1282 C CA . PRO A 1 170 ? 10.279 -50.488 -14.372 1.00 36.75 170 PRO A CA 1
ATOM 1283 C C . PRO A 1 170 ? 9.451 -49.775 -13.295 1.00 36.75 170 PRO A C 1
ATOM 1285 O O . PRO A 1 170 ? 8.247 -49.645 -13.473 1.00 36.75 170 PRO A O 1
ATOM 1288 N N . PHE A 1 171 ? 10.048 -49.228 -12.229 1.00 39.53 171 PHE A N 1
ATOM 1289 C CA . PHE A 1 171 ? 9.272 -48.576 -11.156 1.00 39.53 171 PHE A CA 1
ATOM 1290 C C . PHE A 1 171 ? 9.095 -47.053 -11.312 1.00 39.53 171 PHE A C 1
ATOM 1292 O O . PHE A 1 171 ? 8.195 -46.470 -10.717 1.00 39.53 171 PHE A O 1
ATOM 1299 N N . ALA A 1 172 ? 9.898 -46.396 -12.155 1.00 38.66 172 ALA A N 1
ATOM 1300 C CA . ALA A 1 172 ? 9.854 -44.938 -12.326 1.00 38.66 172 ALA A CA 1
ATOM 1301 C C . ALA A 1 172 ? 8.863 -44.446 -13.403 1.00 38.66 172 ALA A C 1
ATOM 1303 O O . ALA A 1 172 ? 8.604 -43.249 -13.487 1.00 38.66 172 ALA A O 1
ATOM 1304 N N . LEU A 1 173 ? 8.285 -45.337 -14.222 1.00 35.44 173 LEU A N 1
ATOM 1305 C CA . LEU A 1 173 ? 7.389 -44.938 -15.319 1.00 35.44 173 LEU A CA 1
ATOM 1306 C C . LEU A 1 173 ? 5.895 -44.928 -14.946 1.00 35.44 173 LEU A C 1
ATOM 1308 O O . LEU A 1 173 ? 5.087 -44.415 -15.717 1.00 35.44 173 LEU A O 1
ATOM 1312 N N . LEU A 1 174 ? 5.528 -45.440 -13.765 1.00 31.69 174 LEU A N 1
ATOM 1313 C CA . LEU A 1 174 ? 4.148 -45.408 -13.261 1.00 31.69 174 LEU A CA 1
ATOM 1314 C C . LEU A 1 174 ? 3.861 -44.191 -12.360 1.00 31.69 174 LEU A C 1
ATOM 1316 O O . LEU A 1 174 ? 2.702 -43.894 -12.100 1.00 31.69 174 LEU A O 1
ATOM 1320 N N . LEU A 1 175 ? 4.891 -43.445 -11.934 1.00 34.19 175 LEU A N 1
ATOM 1321 C CA . LEU A 1 175 ? 4.739 -42.236 -11.106 1.00 34.19 175 LEU A CA 1
ATOM 1322 C C . LEU A 1 175 ? 4.758 -40.917 -11.902 1.00 34.19 175 LEU A C 1
ATOM 1324 O O . LEU A 1 175 ? 4.459 -39.861 -11.354 1.00 34.19 175 LEU A O 1
ATOM 1328 N N . VAL A 1 176 ? 5.099 -40.957 -13.195 1.00 35.72 176 VAL A N 1
ATOM 1329 C CA . VAL A 1 176 ? 5.274 -39.753 -14.037 1.00 35.72 176 VAL A CA 1
ATOM 1330 C C . VAL A 1 176 ? 4.037 -39.450 -14.903 1.00 35.72 176 VAL A C 1
ATOM 1332 O O . VAL A 1 176 ? 3.979 -38.421 -15.568 1.00 35.72 176 VAL A O 1
ATOM 1335 N N . ARG A 1 177 ? 2.990 -40.287 -14.863 1.00 32.38 177 ARG A N 1
ATOM 1336 C CA . ARG A 1 177 ? 1.742 -40.072 -15.628 1.00 32.38 177 ARG A CA 1
ATOM 1337 C C . ARG A 1 177 ? 0.548 -39.537 -14.826 1.00 32.38 177 ARG A C 1
ATOM 1339 O O . ARG A 1 177 ? -0.514 -39.360 -15.407 1.00 32.38 177 ARG A O 1
ATOM 1346 N N . THR A 1 178 ? 0.725 -39.189 -13.550 1.00 35.06 178 THR A N 1
ATOM 1347 C CA . THR A 1 178 ? -0.324 -38.582 -12.697 1.00 35.06 178 THR A CA 1
ATOM 1348 C C . THR A 1 178 ? 0.118 -37.271 -12.031 1.00 35.06 178 THR A C 1
ATOM 1350 O O . THR A 1 178 ? -0.291 -36.968 -10.916 1.00 35.06 178 THR A O 1
ATOM 1353 N N . LEU A 1 179 ? 0.972 -36.481 -12.693 1.00 35.22 179 LEU A N 1
ATOM 1354 C CA . LEU A 1 179 ? 1.390 -35.148 -12.219 1.00 35.22 179 LEU A CA 1
ATOM 1355 C C . LEU A 1 179 ? 1.225 -34.045 -13.280 1.00 35.22 179 LEU A C 1
ATOM 1357 O O . LEU A 1 179 ? 1.961 -33.067 -13.272 1.00 35.22 179 LEU A O 1
ATOM 1361 N N . ASN A 1 180 ? 0.231 -34.189 -14.160 1.00 32.47 180 ASN A N 1
ATOM 1362 C CA . ASN A 1 180 ? -0.289 -33.092 -14.988 1.00 32.47 180 ASN A CA 1
ATOM 1363 C C . ASN A 1 180 ? -1.752 -32.769 -14.645 1.00 32.47 180 ASN A C 1
ATOM 1365 O O . ASN A 1 180 ? -2.498 -32.283 -15.490 1.00 32.47 180 ASN A O 1
ATOM 1369 N N . ASP A 1 181 ? -2.149 -32.998 -13.393 1.00 31.61 181 ASP A N 1
ATOM 1370 C CA . ASP A 1 181 ? -3.275 -32.257 -12.843 1.00 31.61 181 ASP A CA 1
ATOM 1371 C C . ASP A 1 181 ? -2.764 -30.877 -12.446 1.00 31.61 181 ASP A C 1
ATOM 1373 O O . ASP A 1 181 ? -1.872 -30.725 -11.606 1.00 31.61 181 ASP A O 1
ATOM 1377 N N . VAL A 1 182 ? -3.325 -29.874 -13.115 1.00 40.53 182 VAL A N 1
ATOM 1378 C CA . VAL A 1 182 ? -3.277 -28.462 -12.752 1.00 40.53 182 VAL A CA 1
ATOM 1379 C C . VAL A 1 182 ? -3.329 -28.360 -11.228 1.00 40.53 182 VAL A C 1
ATOM 1381 O O . VAL A 1 182 ? -4.351 -28.670 -10.616 1.00 40.53 182 VAL A O 1
ATOM 1384 N N . LYS A 1 183 ? -2.228 -27.933 -10.595 1.00 32.38 183 LYS A N 1
ATOM 1385 C CA . LYS A 1 183 ? -2.241 -27.531 -9.185 1.00 32.38 183 LYS A CA 1
ATOM 1386 C C . LYS A 1 183 ? -3.057 -26.245 -9.071 1.00 32.38 183 LYS A C 1
ATOM 1388 O O . LYS A 1 183 ? -2.515 -25.160 -8.887 1.00 32.38 183 LYS A O 1
ATOM 1393 N N . VAL A 1 184 ? -4.377 -26.380 -9.125 1.00 40.06 184 VAL A N 1
ATOM 1394 C CA . VAL A 1 184 ? -5.259 -25.510 -8.362 1.00 40.06 184 VAL A CA 1
ATOM 1395 C C . VAL A 1 184 ? -4.822 -25.719 -6.915 1.00 40.06 184 VAL A C 1
ATOM 1397 O O . VAL A 1 184 ? -4.915 -26.823 -6.376 1.00 40.06 184 VAL A O 1
ATOM 1400 N N . GLY A 1 185 ? -4.184 -24.703 -6.334 1.00 31.61 185 GLY A N 1
ATOM 1401 C CA . GLY A 1 185 ? -3.681 -24.772 -4.966 1.00 31.61 185 GLY A CA 1
ATOM 1402 C C . GLY A 1 185 ? -4.787 -25.181 -3.981 1.00 31.61 185 GLY A C 1
ATOM 1403 O O . GLY A 1 185 ? -5.969 -24.999 -4.274 1.00 31.61 185 GLY A O 1
ATOM 1404 N N . PRO A 1 186 ? -4.430 -25.731 -2.806 1.00 36.50 186 PRO A N 1
ATOM 1405 C CA . PRO A 1 186 ? -5.416 -26.133 -1.810 1.00 36.50 186 PRO A CA 1
ATOM 1406 C C . PRO A 1 186 ? -6.369 -24.966 -1.470 1.00 36.50 186 PRO A C 1
ATOM 1408 O O . PRO A 1 186 ? -5.930 -23.812 -1.466 1.00 36.50 186 PRO A O 1
ATOM 1411 N N . PRO A 1 187 ? -7.644 -25.252 -1.135 1.00 39.47 187 PRO A N 1
ATOM 1412 C CA . PRO A 1 187 ? -8.780 -24.311 -1.123 1.00 39.47 187 PRO A CA 1
ATOM 1413 C C . PRO A 1 187 ? -8.710 -23.157 -0.103 1.00 39.47 187 PRO A C 1
ATOM 1415 O O . PRO A 1 187 ? -9.690 -22.440 0.087 1.00 39.47 187 PRO A O 1
ATOM 1418 N N . ASN A 1 188 ? -7.567 -22.955 0.554 1.00 52.34 188 ASN A N 1
ATOM 1419 C CA . ASN A 1 188 ? -7.386 -21.978 1.623 1.00 52.34 188 ASN A CA 1
ATOM 1420 C C . ASN A 1 188 ? -6.145 -21.082 1.453 1.00 52.34 188 ASN A C 1
ATOM 1422 O O . ASN A 1 188 ? -5.695 -20.468 2.417 1.00 52.34 188 ASN A O 1
ATOM 1426 N N . ARG A 1 189 ? -5.553 -21.015 0.252 1.00 68.38 189 ARG A N 1
ATOM 1427 C CA . ARG A 1 189 ? -4.448 -20.080 -0.006 1.00 68.38 189 ARG A CA 1
ATOM 1428 C C . ARG A 1 189 ? -4.949 -18.649 -0.157 1.00 68.38 189 ARG A C 1
ATOM 1430 O O . ARG A 1 189 ? -5.988 -18.391 -0.764 1.00 68.38 189 ARG A O 1
ATOM 1437 N N . THR A 1 190 ? -4.185 -17.727 0.417 1.00 89.38 190 THR A N 1
ATOM 1438 C CA . THR A 1 190 ? -4.400 -16.295 0.244 1.00 89.38 190 THR A CA 1
ATOM 1439 C C . THR A 1 190 ? -3.945 -15.913 -1.162 1.00 89.38 190 THR A C 1
ATOM 1441 O O . THR A 1 190 ? -2.833 -16.243 -1.563 1.00 89.38 190 THR A O 1
ATOM 1444 N N . LEU A 1 191 ? -4.811 -15.237 -1.913 1.00 95.44 191 LEU A N 1
ATOM 1445 C CA . LEU A 1 191 ? -4.471 -14.628 -3.193 1.00 95.44 191 LEU A CA 1
ATOM 1446 C C . LEU A 1 191 ? -4.130 -13.157 -2.967 1.00 95.44 191 LEU A C 1
ATOM 1448 O O . LEU A 1 191 ? -4.921 -12.426 -2.373 1.00 95.44 191 LEU A O 1
ATOM 1452 N N . ILE A 1 192 ? -2.986 -12.715 -3.468 1.00 97.94 192 ILE A N 1
ATOM 1453 C CA . ILE A 1 192 ? -2.569 -11.316 -3.436 1.00 97.94 192 ILE A CA 1
ATOM 1454 C C . ILE A 1 192 ? -2.747 -10.741 -4.839 1.00 97.94 192 ILE A C 1
ATOM 1456 O O . ILE A 1 192 ? -2.156 -11.217 -5.805 1.00 97.94 192 ILE A O 1
ATOM 1460 N N . VAL A 1 193 ? -3.598 -9.731 -4.962 1.00 98.44 193 VAL A N 1
ATOM 1461 C CA . VAL A 1 193 ? -3.903 -9.089 -6.241 1.00 98.44 193 VAL A CA 1
ATOM 1462 C C . VAL A 1 193 ? -3.226 -7.729 -6.282 1.00 98.44 193 VAL A C 1
ATOM 1464 O O . VAL A 1 193 ? -3.356 -6.952 -5.339 1.00 98.44 193 VAL A O 1
ATOM 1467 N N . LEU A 1 194 ? -2.522 -7.443 -7.371 1.00 98.69 194 LEU A N 1
ATOM 1468 C CA . LEU A 1 194 ? -1.929 -6.140 -7.659 1.00 98.69 194 LEU A CA 1
ATOM 1469 C C . LEU A 1 194 ? -2.568 -5.557 -8.922 1.00 98.69 194 LEU A C 1
ATOM 1471 O O . LEU A 1 194 ? -3.130 -6.293 -9.733 1.00 98.69 194 LEU A O 1
ATOM 1475 N N . ALA A 1 195 ? -2.451 -4.243 -9.108 1.00 98.38 195 ALA A N 1
ATOM 1476 C CA . ALA A 1 195 ? -2.823 -3.563 -10.345 1.00 98.38 195 ALA A CA 1
ATOM 1477 C C . ALA A 1 195 ? -1.634 -2.760 -10.885 1.00 98.38 195 ALA A C 1
ATOM 1479 O O . ALA A 1 195 ? -1.044 -1.959 -10.158 1.00 98.38 195 ALA A O 1
ATOM 1480 N N . ALA A 1 196 ? -1.278 -2.984 -12.146 1.00 98.06 196 ALA A N 1
ATOM 1481 C CA . ALA A 1 196 ? -0.266 -2.214 -12.851 1.00 98.06 196 ALA A CA 1
ATOM 1482 C C . ALA A 1 196 ? -0.837 -0.880 -13.345 1.00 98.06 196 ALA A C 1
ATOM 1484 O O . ALA A 1 196 ? -2.015 -0.827 -13.716 1.00 98.06 196 ALA A O 1
ATOM 1485 N N . PRO A 1 197 ? -0.026 0.195 -13.370 1.00 97.31 197 PRO A N 1
ATOM 1486 C CA . PRO A 1 197 ? -0.452 1.447 -13.973 1.00 97.31 197 PRO A CA 1
ATOM 1487 C C . PRO A 1 197 ? -0.632 1.243 -15.475 1.00 97.31 197 PRO A C 1
ATOM 1489 O O . PRO A 1 197 ? 0.068 0.432 -16.084 1.00 97.31 197 PRO A O 1
ATOM 1492 N N . SER A 1 198 ? -1.534 2.006 -16.087 1.00 95.56 198 SER A N 1
ATOM 1493 C CA . SER A 1 198 ? -1.609 2.011 -17.544 1.00 95.56 198 SER A CA 1
ATOM 1494 C C . SER A 1 198 ? -0.384 2.698 -18.138 1.00 95.56 198 SER A C 1
ATOM 1496 O O . SER A 1 198 ? 0.059 3.719 -17.614 1.00 95.56 198 SER A O 1
ATOM 1498 N N . ILE A 1 199 ? 0.114 2.212 -19.278 1.00 94.50 199 ILE A N 1
ATOM 1499 C CA . ILE A 1 199 ? 1.127 2.930 -20.077 1.00 94.50 199 ILE A CA 1
ATOM 1500 C C . ILE A 1 199 ? 0.649 4.336 -20.493 1.00 94.50 199 ILE A C 1
ATOM 1502 O O . ILE A 1 199 ? 1.459 5.214 -20.778 1.00 94.50 199 ILE A O 1
ATOM 1506 N N . TRP A 1 200 ? -0.667 4.566 -20.497 1.00 92.50 200 TRP A N 1
ATOM 1507 C CA . TRP A 1 200 ? -1.290 5.854 -20.810 1.00 92.50 200 TRP A CA 1
ATOM 1508 C C . TRP A 1 200 ? -1.607 6.705 -19.574 1.00 92.50 200 TRP A C 1
ATOM 1510 O O . TRP A 1 200 ? -2.162 7.796 -19.712 1.00 92.50 200 TRP A O 1
ATOM 1520 N N . ASP A 1 201 ? -1.300 6.224 -18.366 1.00 90.00 201 ASP A N 1
ATOM 1521 C CA . ASP A 1 201 ? -1.551 6.977 -17.141 1.00 90.00 201 ASP A CA 1
ATOM 1522 C C . ASP A 1 201 ? -0.460 8.029 -16.920 1.00 90.00 201 ASP A C 1
ATOM 1524 O O . ASP A 1 201 ? 0.659 7.742 -16.484 1.00 90.00 201 ASP A O 1
ATOM 1528 N N . LEU A 1 202 ? -0.820 9.284 -17.188 1.00 87.69 202 LEU A N 1
ATOM 1529 C CA . LEU A 1 202 ? 0.067 10.434 -17.037 1.00 87.69 202 LEU A CA 1
ATOM 1530 C C . LEU A 1 202 ? 0.569 10.627 -15.596 1.00 87.69 202 LEU A C 1
ATOM 1532 O O . LEU A 1 202 ? 1.628 11.219 -15.412 1.00 87.69 202 LEU A O 1
ATOM 1536 N N . ASN A 1 203 ? -0.124 10.107 -14.573 1.00 86.56 203 ASN A N 1
ATOM 1537 C CA . ASN A 1 203 ? 0.329 10.215 -13.179 1.00 86.56 203 ASN A CA 1
ATOM 1538 C C . ASN A 1 203 ? 1.565 9.355 -12.884 1.00 86.56 203 ASN A C 1
ATOM 1540 O O . ASN A 1 203 ? 2.289 9.623 -11.915 1.00 86.56 203 ASN A O 1
ATOM 1544 N N . TYR A 1 204 ? 1.777 8.310 -13.687 1.00 90.56 204 TYR A N 1
ATOM 1545 C CA . TYR A 1 204 ? 2.873 7.359 -13.538 1.00 90.56 204 TYR A CA 1
ATOM 1546 C C . TYR A 1 204 ? 3.838 7.378 -14.723 1.00 90.56 204 TYR A C 1
ATOM 1548 O O . TYR A 1 204 ? 4.758 6.577 -14.715 1.00 90.56 204 TYR A O 1
ATOM 1556 N N . ALA A 1 205 ? 3.680 8.271 -15.706 1.00 89.25 205 ALA A N 1
ATOM 1557 C CA . ALA A 1 205 ? 4.485 8.267 -16.931 1.00 89.25 205 ALA A CA 1
ATOM 1558 C C . ALA A 1 205 ? 6.005 8.250 -16.660 1.00 89.25 205 ALA A C 1
ATOM 1560 O O . ALA A 1 205 ? 6.709 7.394 -17.195 1.00 89.25 205 ALA A O 1
ATOM 1561 N N . ASP A 1 206 ? 6.491 9.122 -15.769 1.00 87.56 206 ASP A N 1
ATOM 1562 C CA . ASP A 1 206 ? 7.923 9.231 -15.439 1.00 87.56 206 ASP A CA 1
ATOM 1563 C C . ASP A 1 206 ? 8.462 8.028 -14.646 1.00 87.56 206 ASP A C 1
ATOM 1565 O O . ASP A 1 206 ? 9.643 7.696 -14.729 1.00 87.56 206 ASP A O 1
ATOM 1569 N N . ASP A 1 207 ? 7.598 7.356 -13.881 1.00 90.56 207 ASP A N 1
ATOM 1570 C CA . ASP A 1 207 ? 7.958 6.231 -13.009 1.00 90.56 207 ASP A CA 1
ATOM 1571 C C . ASP A 1 207 ? 7.407 4.890 -13.530 1.00 90.56 207 ASP A C 1
ATOM 1573 O O . ASP A 1 207 ? 7.470 3.883 -12.822 1.00 90.56 207 ASP A O 1
ATOM 1577 N N . PHE A 1 208 ? 6.879 4.845 -14.761 1.00 94.31 208 PHE A N 1
ATOM 1578 C CA . PHE A 1 208 ? 6.145 3.689 -15.278 1.00 94.31 208 PHE A CA 1
ATOM 1579 C C . PHE A 1 208 ? 7.020 2.440 -15.240 1.00 94.31 208 PHE A C 1
ATOM 1581 O O . PHE A 1 208 ? 6.639 1.445 -14.628 1.00 94.31 208 PHE A O 1
ATOM 1588 N N . VAL A 1 209 ? 8.219 2.522 -15.830 1.00 95.06 209 VAL A N 1
ATOM 1589 C CA . VAL A 1 209 ? 9.173 1.405 -15.901 1.00 95.06 209 VAL A CA 1
ATOM 1590 C C . VAL A 1 209 ? 9.598 0.931 -14.506 1.00 95.06 209 VAL A C 1
ATOM 1592 O O . VAL A 1 209 ? 9.412 -0.257 -14.234 1.00 95.06 209 VAL A O 1
ATOM 1595 N N . PRO A 1 210 ? 10.087 1.802 -13.594 1.00 94.19 210 PRO A N 1
ATOM 1596 C CA . PRO A 1 210 ? 10.385 1.397 -12.220 1.00 94.19 210 PRO A CA 1
ATOM 1597 C C . PRO A 1 210 ? 9.219 0.700 -11.508 1.00 94.19 210 PRO A C 1
ATOM 1599 O O . PRO A 1 210 ? 9.433 -0.308 -10.833 1.00 94.19 210 PRO A O 1
ATOM 1602 N N . ILE A 1 211 ? 7.989 1.207 -11.666 1.00 96.25 211 ILE A N 1
ATOM 1603 C CA . ILE A 1 211 ? 6.796 0.644 -11.020 1.00 96.25 211 ILE A CA 1
ATOM 1604 C C . ILE A 1 211 ? 6.489 -0.751 -11.559 1.00 96.25 211 ILE A C 1
ATOM 1606 O O . ILE A 1 211 ? 6.365 -1.686 -10.766 1.00 96.25 211 ILE A O 1
ATOM 1610 N N . VAL A 1 212 ? 6.387 -0.921 -12.880 1.00 97.00 212 VAL A N 1
ATOM 1611 C CA . VAL A 1 212 ? 6.026 -2.227 -13.449 1.00 97.00 212 VAL A CA 1
ATOM 1612 C C . VAL A 1 212 ? 7.136 -3.259 -13.258 1.00 97.00 212 VAL A C 1
ATOM 1614 O O . VAL A 1 212 ? 6.840 -4.418 -12.979 1.00 97.00 212 VAL A O 1
ATOM 1617 N N . GLU A 1 213 ? 8.410 -2.858 -13.322 1.00 96.56 213 GLU A N 1
ATOM 1618 C CA . GLU A 1 213 ? 9.532 -3.760 -13.047 1.00 96.56 213 GLU A CA 1
ATOM 1619 C C . GLU A 1 213 ? 9.506 -4.239 -11.589 1.00 96.56 213 GLU A C 1
ATOM 1621 O O . GLU A 1 213 ? 9.675 -5.433 -11.320 1.00 96.56 213 GLU A O 1
ATOM 1626 N N . PHE A 1 214 ? 9.240 -3.331 -10.645 1.00 97.19 214 PHE A N 1
ATOM 1627 C CA . PHE A 1 214 ? 9.056 -3.692 -9.244 1.00 97.19 214 PHE A CA 1
ATOM 1628 C C . PHE A 1 214 ? 7.861 -4.631 -9.051 1.00 97.19 214 PHE A C 1
ATOM 1630 O O . PHE A 1 214 ? 8.004 -5.652 -8.383 1.00 97.19 214 PHE A O 1
ATOM 1637 N N . GLN A 1 215 ? 6.705 -4.341 -9.655 1.00 98.00 215 GLN A N 1
ATOM 1638 C CA . GLN A 1 215 ? 5.512 -5.184 -9.534 1.00 98.00 215 GLN A CA 1
ATOM 1639 C C . GLN A 1 215 ? 5.719 -6.583 -10.119 1.00 98.00 215 GLN A C 1
ATOM 1641 O O . GLN A 1 215 ? 5.305 -7.557 -9.494 1.00 98.00 215 GLN A O 1
ATOM 1646 N N . VAL A 1 216 ? 6.403 -6.714 -11.262 1.00 98.12 216 VAL A N 1
ATOM 1647 C CA . VAL A 1 216 ? 6.766 -8.021 -11.837 1.00 98.12 216 VAL A CA 1
ATOM 1648 C C . VAL A 1 216 ? 7.639 -8.810 -10.864 1.00 98.12 216 VAL A C 1
ATOM 1650 O O . VAL A 1 216 ? 7.309 -9.950 -10.534 1.00 98.12 216 VAL A O 1
ATOM 1653 N N . LYS A 1 217 ? 8.716 -8.206 -10.348 1.00 97.38 217 LYS A N 1
ATOM 1654 C CA . LYS A 1 217 ? 9.604 -8.861 -9.372 1.00 97.38 217 LYS A CA 1
ATOM 1655 C C . LYS A 1 217 ? 8.869 -9.221 -8.087 1.00 97.38 217 LYS A C 1
ATOM 1657 O O . LYS A 1 217 ? 9.062 -10.311 -7.552 1.00 97.38 217 LYS A O 1
ATOM 1662 N N . PHE A 1 218 ? 8.004 -8.333 -7.608 1.00 98.06 218 PHE A N 1
ATOM 1663 C CA . PHE A 1 218 ? 7.245 -8.557 -6.390 1.00 98.06 218 PHE A CA 1
ATOM 1664 C C . PHE A 1 218 ? 6.238 -9.696 -6.566 1.00 98.06 218 PHE A C 1
ATOM 1666 O O . PHE A 1 218 ? 6.187 -10.577 -5.721 1.00 98.06 218 PHE A O 1
ATOM 1673 N N . VAL A 1 219 ? 5.513 -9.767 -7.685 1.00 98.25 219 VAL A N 1
ATOM 1674 C CA . VAL A 1 219 ? 4.590 -10.879 -7.975 1.00 98.25 219 VAL A CA 1
ATOM 1675 C C . VAL A 1 219 ? 5.327 -12.207 -8.121 1.00 98.25 219 VAL A C 1
ATOM 1677 O O . VAL A 1 219 ? 4.841 -13.221 -7.623 1.00 98.25 219 VAL A O 1
ATOM 1680 N N . ARG A 1 220 ? 6.510 -12.221 -8.750 1.00 97.50 220 ARG A N 1
ATOM 1681 C CA . ARG A 1 220 ? 7.363 -13.421 -8.811 1.00 97.50 220 ARG A CA 1
ATOM 1682 C C . ARG A 1 220 ? 7.747 -13.891 -7.411 1.00 97.50 220 ARG A C 1
ATOM 1684 O O . ARG A 1 220 ? 7.515 -15.052 -7.096 1.00 97.50 220 ARG A O 1
ATOM 1691 N N . LEU A 1 221 ? 8.237 -12.976 -6.572 1.00 97.56 221 LEU A N 1
ATOM 1692 C CA . LEU A 1 221 ? 8.580 -13.266 -5.181 1.00 97.56 221 LEU A CA 1
ATOM 1693 C C . LEU A 1 221 ? 7.365 -13.773 -4.398 1.00 97.56 221 LEU A C 1
ATOM 1695 O O . LEU A 1 221 ? 7.462 -14.778 -3.708 1.00 97.56 221 LEU A O 1
ATOM 1699 N N . LEU A 1 222 ? 6.211 -13.109 -4.511 1.00 97.25 222 LEU A N 1
ATOM 1700 C CA . LEU A 1 222 ? 4.987 -13.533 -3.836 1.00 97.25 222 LEU A CA 1
ATOM 1701 C C . LEU A 1 222 ? 4.618 -14.966 -4.224 1.00 97.25 222 LEU A C 1
ATOM 1703 O O . LEU A 1 222 ? 4.369 -15.757 -3.322 1.00 97.25 222 LEU A O 1
ATOM 1707 N N . ASN A 1 223 ? 4.680 -15.312 -5.516 1.00 95.62 223 ASN A N 1
ATOM 1708 C CA . ASN A 1 223 ? 4.377 -16.647 -6.046 1.00 95.62 223 ASN A CA 1
ATOM 1709 C C . ASN A 1 223 ? 5.307 -17.772 -5.551 1.00 95.62 223 ASN A C 1
ATOM 1711 O O . ASN A 1 223 ? 4.957 -18.946 -5.685 1.00 95.62 223 ASN A O 1
ATOM 1715 N N . GLU A 1 224 ? 6.434 -17.452 -4.910 1.00 95.44 224 GLU A N 1
ATOM 1716 C CA . GLU A 1 224 ? 7.249 -18.437 -4.184 1.00 95.44 224 GLU A CA 1
ATOM 1717 C C . GLU A 1 224 ? 6.607 -18.869 -2.846 1.00 95.44 224 GLU A C 1
ATOM 1719 O O . GLU A 1 224 ? 6.896 -19.955 -2.339 1.00 95.44 224 GLU A O 1
ATOM 1724 N N . TYR A 1 225 ? 5.696 -18.061 -2.284 1.00 94.50 225 TYR A N 1
ATOM 1725 C CA . TYR A 1 225 ? 5.140 -18.225 -0.931 1.00 94.50 225 TYR A CA 1
ATOM 1726 C C . TYR A 1 225 ? 3.598 -18.313 -0.887 1.00 94.50 225 TYR A C 1
ATOM 1728 O O . TYR A 1 225 ? 3.023 -19.170 -0.195 1.00 94.50 225 TYR A O 1
ATOM 1736 N N . GLU A 1 226 ? 2.922 -17.439 -1.632 1.00 93.75 226 GLU A N 1
ATOM 1737 C CA . GLU A 1 226 ? 1.466 -17.281 -1.753 1.00 93.75 226 GLU A CA 1
ATOM 1738 C C . GLU A 1 226 ? 1.070 -17.112 -3.225 1.00 93.75 226 GLU A C 1
ATOM 1740 O O . GLU A 1 226 ? 1.905 -16.820 -4.063 1.00 93.75 226 GLU A O 1
ATOM 1745 N N . SER A 1 227 ? -0.202 -17.280 -3.581 1.00 94.19 227 SER A N 1
ATOM 1746 C CA . SER A 1 227 ? -0.618 -17.019 -4.966 1.00 94.19 227 SER A CA 1
ATOM 1747 C C . SER A 1 227 ? -0.729 -15.517 -5.213 1.00 94.19 227 SER A C 1
ATOM 1749 O O . SER A 1 227 ? -1.319 -14.805 -4.400 1.00 94.19 227 SER A O 1
ATOM 1751 N N . ALA A 1 228 ? -0.223 -15.039 -6.348 1.00 97.38 228 ALA A N 1
ATOM 1752 C CA . ALA A 1 228 ? -0.320 -13.642 -6.742 1.00 97.38 228 ALA A CA 1
ATOM 1753 C C . ALA A 1 228 ? -0.674 -13.460 -8.223 1.00 97.38 228 ALA A C 1
ATOM 1755 O O . ALA A 1 228 ? -0.214 -14.211 -9.086 1.00 97.38 228 ALA A O 1
ATOM 1756 N N . VAL A 1 229 ? -1.485 -12.435 -8.495 1.00 98.06 229 VAL A N 1
ATOM 1757 C CA . VAL A 1 229 ? -1.923 -12.028 -9.839 1.00 98.06 229 VAL A CA 1
ATOM 1758 C C . VAL A 1 229 ? -1.705 -10.527 -10.012 1.00 98.06 229 VAL A C 1
ATOM 1760 O O . VAL A 1 229 ? -2.022 -9.742 -9.116 1.00 98.06 229 VAL A O 1
ATOM 1763 N N . LEU A 1 230 ? -1.207 -10.131 -11.183 1.00 98.62 230 LEU A N 1
ATOM 1764 C CA . LEU A 1 230 ? -1.082 -8.740 -11.603 1.00 98.62 230 LEU A CA 1
ATOM 1765 C C . LEU A 1 230 ? -2.150 -8.405 -12.645 1.00 98.62 230 LEU A C 1
ATOM 1767 O O . LEU A 1 230 ? -2.153 -8.944 -13.752 1.00 98.62 230 LEU A O 1
ATOM 1771 N N . ILE A 1 231 ? -3.048 -7.494 -12.288 1.00 98.56 231 ILE A N 1
ATOM 1772 C CA . ILE A 1 231 ? -4.046 -6.946 -13.201 1.00 98.56 231 ILE A CA 1
ATOM 1773 C C . ILE A 1 231 ? -3.409 -5.826 -14.020 1.00 98.56 231 ILE A C 1
ATOM 1775 O O . ILE A 1 231 ? -2.757 -4.955 -13.451 1.00 98.56 231 ILE A O 1
ATOM 1779 N N . ALA A 1 232 ? -3.629 -5.802 -15.330 1.00 98.19 232 ALA A N 1
ATOM 1780 C CA . ALA A 1 232 ? -3.213 -4.687 -16.175 1.00 98.19 232 ALA A CA 1
ATOM 1781 C C . ALA A 1 232 ? -4.165 -4.495 -17.358 1.00 98.19 232 ALA A C 1
ATOM 1783 O O . ALA A 1 232 ? -4.835 -5.434 -17.784 1.00 98.19 232 ALA A O 1
ATOM 1784 N N . ASP A 1 233 ? -4.213 -3.286 -17.915 1.00 97.38 233 ASP A N 1
ATOM 1785 C CA . ASP A 1 233 ? -4.987 -3.041 -19.128 1.00 97.38 233 ASP A CA 1
ATOM 1786 C C . ASP A 1 233 ? -4.323 -3.677 -20.364 1.00 97.38 233 ASP A C 1
ATOM 1788 O O . ASP A 1 233 ? -3.123 -3.976 -20.385 1.00 97.38 233 ASP A O 1
ATOM 1792 N N . ARG A 1 234 ? -5.108 -3.828 -21.432 1.00 96.69 234 ARG A N 1
ATOM 1793 C CA . ARG A 1 234 ? -4.698 -4.461 -22.692 1.00 96.69 234 ARG A CA 1
ATOM 1794 C C . ARG A 1 234 ? -3.414 -3.891 -23.303 1.00 96.69 234 ARG A C 1
ATOM 1796 O O . ARG A 1 234 ? -2.658 -4.631 -23.933 1.00 96.69 234 ARG A O 1
ATOM 1803 N N . HIS A 1 235 ? -3.176 -2.588 -23.169 1.00 96.06 235 HIS A N 1
ATOM 1804 C CA . HIS A 1 235 ? -1.998 -1.918 -23.721 1.00 96.06 235 HIS A CA 1
ATOM 1805 C C . HIS A 1 235 ? -0.755 -2.123 -22.854 1.00 96.06 235 HIS A C 1
ATOM 1807 O O . HIS A 1 235 ? 0.359 -2.095 -23.374 1.00 96.06 235 HIS A O 1
ATOM 1813 N N . THR A 1 236 ? -0.941 -2.390 -21.564 1.00 97.06 236 THR A N 1
ATOM 1814 C CA . THR A 1 236 ? 0.139 -2.615 -20.599 1.00 97.06 236 THR A CA 1
ATOM 1815 C C . THR A 1 236 ? 0.585 -4.084 -20.550 1.00 97.06 236 THR A C 1
ATOM 1817 O O . THR A 1 236 ? 1.780 -4.356 -20.427 1.00 97.06 236 THR A O 1
ATOM 1820 N N . ILE A 1 237 ? -0.324 -5.053 -20.740 1.00 97.25 237 ILE A N 1
ATOM 1821 C CA . ILE A 1 237 ? -0.014 -6.502 -20.721 1.00 97.25 237 ILE A CA 1
ATOM 1822 C C . ILE A 1 237 ? 1.211 -6.902 -21.581 1.00 97.25 237 ILE A C 1
ATOM 1824 O O . ILE A 1 237 ? 2.021 -7.696 -21.097 1.00 97.25 237 ILE A O 1
ATOM 1828 N N . PRO A 1 238 ? 1.415 -6.392 -22.818 1.00 95.94 238 PRO A N 1
ATOM 1829 C CA . PRO A 1 238 ? 2.589 -6.732 -23.626 1.00 95.94 238 PRO A CA 1
ATOM 1830 C C . PRO A 1 238 ? 3.938 -6.453 -22.951 1.00 95.94 238 PRO A C 1
ATOM 1832 O O . PRO A 1 238 ? 4.899 -7.173 -23.210 1.00 95.94 238 PRO A O 1
ATOM 1835 N N . TYR A 1 239 ? 4.016 -5.436 -22.088 1.00 95.88 239 TYR A N 1
ATOM 1836 C CA . TYR A 1 239 ? 5.224 -5.102 -21.327 1.00 95.88 239 TYR A CA 1
ATOM 1837 C C . TYR A 1 239 ? 5.470 -6.087 -20.185 1.00 95.88 239 TYR A C 1
ATOM 1839 O O . TYR A 1 239 ? 6.614 -6.391 -19.872 1.00 95.88 239 TYR A O 1
ATOM 1847 N N . LEU A 1 240 ? 4.402 -6.624 -19.595 1.00 96.88 240 LEU A N 1
ATOM 1848 C CA . LEU A 1 240 ? 4.473 -7.520 -18.442 1.00 96.88 240 LEU A CA 1
ATOM 1849 C C . LEU A 1 240 ? 4.731 -8.977 -18.839 1.00 96.88 240 LEU A C 1
ATOM 1851 O O . LEU A 1 240 ? 5.336 -9.718 -18.069 1.00 96.88 240 LEU A O 1
ATOM 1855 N N . ASN A 1 241 ? 4.292 -9.388 -20.033 1.00 95.25 241 ASN A N 1
ATOM 1856 C CA . ASN A 1 241 ? 4.402 -10.770 -20.516 1.00 95.25 241 ASN A CA 1
ATOM 1857 C C . ASN A 1 241 ? 5.559 -11.018 -21.502 1.00 95.25 241 ASN A C 1
ATOM 1859 O O . ASN A 1 241 ? 5.676 -12.110 -22.055 1.00 95.25 241 ASN A O 1
ATOM 1863 N N . GLY A 1 242 ? 6.399 -10.011 -21.750 1.00 93.25 242 GLY A N 1
ATOM 1864 C CA . GLY A 1 242 ? 7.601 -10.127 -22.583 1.00 93.25 242 GLY A CA 1
ATOM 1865 C C . GLY A 1 242 ? 7.383 -10.022 -24.087 1.00 93.25 242 GLY A C 1
ATOM 1866 O O . GLY A 1 242 ? 8.338 -10.166 -24.852 1.00 93.25 242 GLY A O 1
ATOM 1867 N N . ARG A 1 243 ? 6.161 -9.714 -24.542 1.00 92.50 243 ARG A N 1
ATOM 1868 C CA . ARG A 1 243 ? 5.923 -9.356 -25.952 1.00 92.50 243 ARG A CA 1
ATOM 1869 C C . ARG A 1 243 ? 6.575 -8.022 -26.324 1.00 92.50 243 ARG A C 1
ATOM 1871 O O . ARG A 1 243 ? 6.953 -7.832 -27.477 1.00 92.50 243 ARG A O 1
ATOM 1878 N N . ASN A 1 244 ? 6.728 -7.116 -25.363 1.00 92.06 244 ASN A N 1
ATOM 1879 C CA . ASN A 1 244 ? 7.540 -5.912 -25.469 1.00 92.06 244 ASN A CA 1
ATOM 1880 C C . ASN A 1 244 ? 8.825 -6.083 -24.636 1.00 92.06 244 ASN A C 1
ATOM 1882 O O . 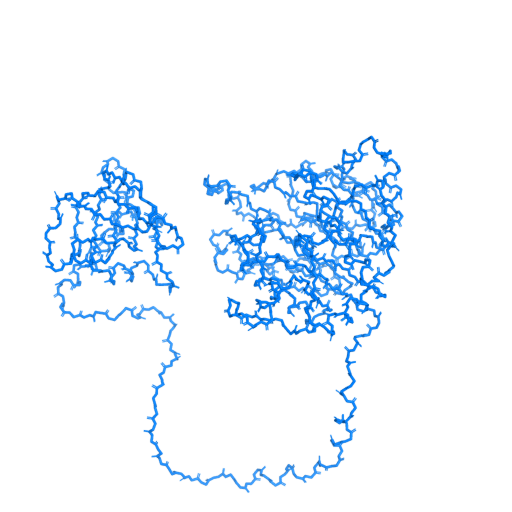ASN A 1 244 ? 8.770 -6.566 -23.512 1.00 92.06 244 ASN A O 1
ATOM 1886 N N . LYS A 1 245 ? 9.978 -5.681 -25.187 1.00 90.31 245 LYS A N 1
ATOM 1887 C CA . LYS A 1 245 ? 11.313 -5.885 -24.589 1.00 90.31 245 LYS A CA 1
ATOM 1888 C C . LYS A 1 245 ? 11.767 -4.767 -23.639 1.00 90.31 245 LYS A C 1
ATOM 1890 O O . LYS A 1 245 ? 12.953 -4.684 -23.333 1.00 90.31 245 LYS A O 1
ATOM 1895 N N . LEU A 1 246 ? 10.861 -3.882 -23.215 1.00 90.00 246 LEU A N 1
ATOM 1896 C CA . LEU A 1 246 ? 11.188 -2.795 -22.288 1.00 90.00 246 LEU A CA 1
ATOM 1897 C C . LEU A 1 246 ? 11.648 -3.321 -20.922 1.00 90.00 246 LEU A C 1
ATOM 1899 O O . LEU A 1 246 ? 12.541 -2.736 -20.315 1.00 90.00 246 LEU A O 1
ATOM 1903 N N . LEU A 1 247 ? 11.044 -4.414 -20.445 1.00 91.12 247 LEU A N 1
ATOM 1904 C CA . LEU A 1 247 ? 11.395 -5.033 -19.170 1.00 91.12 247 LEU A CA 1
ATOM 1905 C C . LEU A 1 247 ? 12.381 -6.186 -19.380 1.00 91.12 247 LEU A C 1
ATOM 1907 O O . LEU A 1 247 ? 12.401 -6.853 -20.414 1.00 91.12 247 LEU A O 1
ATOM 1911 N N . ARG A 1 248 ? 13.232 -6.414 -18.377 1.00 89.06 248 ARG A N 1
ATOM 1912 C CA . ARG A 1 248 ? 14.157 -7.559 -18.359 1.00 89.06 248 ARG A CA 1
ATOM 1913 C C . ARG A 1 248 ? 13.462 -8.834 -17.897 1.00 89.06 248 ARG A C 1
ATOM 1915 O O . ARG A 1 248 ? 13.720 -9.913 -18.424 1.00 89.06 248 ARG A O 1
ATOM 1922 N N . GLU A 1 249 ? 12.601 -8.696 -16.897 1.00 93.31 249 GLU A N 1
ATOM 1923 C CA . GLU A 1 249 ? 11.836 -9.782 -16.301 1.00 93.31 249 GLU A CA 1
ATOM 1924 C C . GLU A 1 249 ? 10.363 -9.658 -16.667 1.00 93.31 249 GLU A C 1
ATOM 1926 O O . GLU A 1 249 ? 9.845 -8.557 -16.848 1.00 93.31 249 GLU A O 1
ATOM 1931 N N . HIS A 1 250 ? 9.693 -10.805 -16.738 1.00 95.31 250 HIS A N 1
ATOM 1932 C CA . HIS A 1 250 ? 8.305 -10.911 -17.168 1.00 95.31 250 HIS A CA 1
ATOM 1933 C C . HIS A 1 250 ? 7.549 -11.925 -16.308 1.00 95.31 250 HIS A C 1
ATOM 1935 O O . HIS A 1 250 ? 8.149 -12.767 -15.619 1.00 95.31 250 HIS A O 1
ATOM 1941 N N . LEU A 1 251 ? 6.224 -11.842 -16.372 1.00 95.81 251 LEU A N 1
ATOM 1942 C CA . LEU A 1 251 ? 5.310 -12.785 -15.751 1.00 95.81 251 LEU A CA 1
ATOM 1943 C C . LEU A 1 251 ? 4.760 -13.780 -16.785 1.00 95.81 251 LEU A C 1
ATOM 1945 O O . LEU A 1 251 ? 4.409 -13.378 -17.898 1.00 95.81 251 LEU A O 1
ATOM 1949 N N . PRO A 1 252 ? 4.659 -15.067 -16.416 1.00 94.31 252 PRO A N 1
ATOM 1950 C CA . PRO A 1 252 ? 3.813 -16.032 -17.109 1.00 94.31 252 PRO A CA 1
ATOM 1951 C C . PRO A 1 252 ? 2.360 -15.548 -17.236 1.00 94.31 252 PRO A C 1
ATOM 1953 O O . PRO A 1 252 ? 1.881 -14.780 -16.397 1.00 94.31 252 PRO A O 1
ATOM 1956 N N . ALA A 1 253 ? 1.659 -16.005 -18.277 1.00 92.94 253 ALA A N 1
ATOM 1957 C CA . ALA A 1 253 ? 0.294 -15.568 -18.581 1.00 92.94 253 ALA A CA 1
ATOM 1958 C C . ALA A 1 253 ? -0.689 -15.886 -17.442 1.00 92.94 253 ALA A C 1
ATOM 1960 O O . ALA A 1 253 ? -1.527 -15.057 -17.116 1.00 92.94 253 ALA A O 1
ATOM 1961 N N . GLU A 1 254 ? -0.508 -17.016 -16.756 1.00 92.81 254 GLU A N 1
ATOM 1962 C CA . GLU A 1 254 ? -1.337 -17.460 -15.632 1.00 92.81 254 GLU A CA 1
ATOM 1963 C C . GLU A 1 254 ? -1.269 -16.556 -14.386 1.00 92.81 254 GLU A C 1
ATOM 1965 O O . GLU A 1 254 ? -2.069 -16.704 -13.460 1.00 92.81 254 GLU A O 1
ATOM 1970 N N . HIS A 1 255 ? -0.315 -15.621 -14.343 1.00 95.75 255 HIS A N 1
ATOM 1971 C CA . HIS A 1 255 ? -0.167 -14.624 -13.279 1.00 95.75 255 HIS A CA 1
ATOM 1972 C C . HIS A 1 255 ? -0.602 -13.221 -13.710 1.00 95.75 255 HIS A C 1
ATOM 1974 O O . HIS A 1 255 ? -0.481 -12.272 -12.932 1.00 95.75 255 HIS A O 1
ATOM 1980 N N . LEU A 1 256 ? -1.099 -13.077 -14.936 1.00 97.56 256 LEU A N 1
ATOM 1981 C CA . LEU A 1 256 ? -1.570 -11.824 -15.500 1.00 97.56 256 LEU A CA 1
ATOM 1982 C C . LEU A 1 256 ? -3.078 -11.888 -15.695 1.00 97.56 256 LEU A C 1
ATOM 1984 O O . LEU A 1 256 ? -3.624 -12.930 -16.026 1.00 97.56 256 LEU A O 1
ATOM 1988 N N . LEU A 1 257 ? -3.754 -10.763 -15.490 1.00 97.50 257 LEU A N 1
ATOM 1989 C CA . LEU A 1 257 ? -5.185 -10.650 -15.746 1.00 97.50 257 LEU A CA 1
ATOM 1990 C C . LEU A 1 257 ? -5.476 -9.341 -16.476 1.00 97.50 257 LEU A C 1
ATOM 1992 O O . LEU A 1 257 ? -5.214 -8.257 -15.954 1.00 97.50 257 LEU A O 1
ATOM 1996 N N . GLU A 1 258 ? -6.036 -9.431 -17.681 1.00 97.25 258 GLU A N 1
ATOM 1997 C CA . GLU A 1 258 ? -6.413 -8.243 -18.446 1.00 97.25 258 GLU A CA 1
ATOM 1998 C C . GLU A 1 258 ? -7.680 -7.602 -17.855 1.00 97.25 258 GLU A C 1
ATOM 2000 O O . GLU A 1 258 ? -8.773 -8.166 -17.933 1.00 97.25 258 GLU A O 1
ATOM 2005 N N . ALA A 1 259 ? -7.552 -6.411 -17.262 1.00 97.06 259 ALA A N 1
ATOM 2006 C CA . ALA A 1 259 ? -8.688 -5.584 -16.859 1.00 97.06 259 ALA A CA 1
ATOM 2007 C C . ALA A 1 259 ? -8.307 -4.108 -16.676 1.00 97.06 259 ALA A C 1
ATOM 2009 O O . ALA A 1 259 ? -7.168 -3.755 -16.387 1.00 97.06 259 ALA A O 1
ATOM 2010 N N . ASN A 1 260 ? -9.307 -3.232 -16.783 1.00 96.12 260 ASN A N 1
ATOM 2011 C CA . ASN A 1 260 ? -9.137 -1.788 -16.635 1.00 96.12 260 ASN A CA 1
ATOM 2012 C C . ASN A 1 260 ? -9.322 -1.353 -15.172 1.00 96.12 260 ASN A C 1
ATOM 2014 O O . ASN A 1 260 ? -10.451 -1.094 -14.741 1.00 96.12 260 ASN A O 1
ATOM 2018 N N . ILE A 1 261 ? -8.217 -1.254 -14.433 1.00 97.25 261 ILE A N 1
ATOM 2019 C CA . ILE A 1 261 ? -8.131 -0.665 -13.088 1.00 97.25 261 ILE A CA 1
ATOM 2020 C C . ILE A 1 261 ? -7.349 0.650 -13.189 1.00 97.25 261 ILE A C 1
ATOM 2022 O O . ILE A 1 261 ? -6.317 0.693 -13.846 1.00 97.25 261 ILE A O 1
ATOM 2026 N N . TYR A 1 262 ? -7.864 1.731 -12.595 1.00 95.25 262 TYR A N 1
ATOM 2027 C CA . TYR A 1 262 ? -7.373 3.097 -12.864 1.00 95.25 262 TYR A CA 1
ATOM 2028 C C . TYR A 1 262 ? -6.424 3.679 -11.803 1.00 95.25 262 TYR A C 1
ATOM 2030 O O . TYR A 1 262 ? -6.073 4.848 -11.891 1.00 95.25 262 TYR A O 1
ATOM 2038 N N . ASP A 1 263 ? -6.030 2.901 -10.797 1.00 95.94 263 ASP A N 1
ATOM 2039 C CA . ASP A 1 263 ? -5.003 3.280 -9.816 1.00 95.94 263 ASP A CA 1
ATOM 2040 C C . ASP A 1 263 ? -4.302 2.008 -9.318 1.00 95.94 263 ASP A C 1
ATOM 2042 O O . ASP A 1 263 ? -4.900 0.930 -9.279 1.00 95.94 263 ASP A O 1
ATOM 2046 N N . ILE A 1 264 ? -3.032 2.125 -8.944 1.00 97.12 264 ILE A N 1
ATOM 2047 C CA . ILE A 1 264 ? -2.202 1.003 -8.492 1.00 97.12 264 ILE A CA 1
ATOM 2048 C C . ILE A 1 264 ? -2.308 0.741 -6.987 1.00 97.12 264 ILE A C 1
ATOM 2050 O O . ILE A 1 264 ? -1.963 -0.349 -6.535 1.00 97.12 264 ILE A O 1
ATOM 2054 N N . ASN A 1 265 ? -2.787 1.708 -6.194 1.00 96.56 265 ASN A N 1
ATOM 2055 C CA . ASN A 1 265 ? -3.024 1.558 -4.757 1.00 96.56 265 ASN A CA 1
ATOM 2056 C C . ASN A 1 265 ? -4.303 0.754 -4.509 1.00 96.56 265 ASN A C 1
ATOM 2058 O O . ASN A 1 265 ? -5.270 1.244 -3.926 1.00 96.56 265 ASN A O 1
ATOM 2062 N N . LEU A 1 266 ? -4.334 -0.486 -4.992 1.00 97.25 266 LEU A N 1
ATOM 2063 C CA . LEU A 1 266 ? -5.533 -1.315 -5.032 1.00 97.25 266 LEU A CA 1
ATOM 2064 C C . LEU A 1 266 ? -6.170 -1.500 -3.646 1.00 97.25 266 LEU A C 1
ATOM 2066 O O . LEU A 1 266 ? -7.397 -1.551 -3.540 1.00 97.25 266 LEU A O 1
ATOM 2070 N N . HIS A 1 267 ? -5.364 -1.521 -2.579 1.00 96.81 267 HIS A N 1
ATOM 2071 C CA . HIS A 1 267 ? -5.848 -1.583 -1.197 1.00 96.81 267 HIS A CA 1
ATOM 2072 C C . HIS A 1 267 ? -6.792 -0.429 -0.838 1.00 96.81 267 HIS A C 1
ATOM 2074 O O . HIS A 1 267 ? -7.698 -0.594 -0.025 1.00 96.81 267 HIS A O 1
ATOM 2080 N N . ASP A 1 268 ? -6.609 0.740 -1.454 1.00 97.19 268 ASP A N 1
ATOM 2081 C CA . ASP A 1 268 ? -7.336 1.950 -1.092 1.00 97.19 268 ASP A CA 1
ATOM 2082 C C . ASP A 1 268 ? -8.808 1.912 -1.498 1.00 97.19 268 ASP A C 1
ATOM 2084 O O . ASP A 1 268 ? -9.639 2.530 -0.830 1.00 97.19 268 ASP A O 1
ATOM 2088 N N . PHE A 1 269 ? -9.139 1.183 -2.563 1.00 97.25 269 PHE A N 1
ATOM 2089 C CA . PHE A 1 269 ? -10.476 1.188 -3.153 1.00 97.25 269 PHE A CA 1
ATOM 2090 C C . PHE A 1 269 ? -11.074 -0.205 -3.369 1.00 97.25 269 PHE A C 1
ATOM 2092 O O . PHE A 1 269 ? -12.272 -0.302 -3.654 1.00 97.25 269 PHE A O 1
ATOM 2099 N N . ALA A 1 270 ? -10.310 -1.286 -3.205 1.00 97.12 270 ALA A N 1
ATOM 2100 C CA . ALA A 1 270 ? -10.842 -2.645 -3.242 1.00 97.12 270 ALA A CA 1
ATOM 2101 C C . ALA A 1 270 ? -11.756 -2.964 -2.036 1.00 97.12 270 ALA A C 1
ATOM 2103 O O . ALA A 1 270 ? -11.775 -2.231 -1.047 1.00 97.12 270 ALA A O 1
ATOM 2104 N N . PRO A 1 271 ? -12.562 -4.045 -2.091 1.00 96.88 271 PRO A N 1
ATOM 2105 C CA . PRO A 1 271 ? -13.323 -4.506 -0.934 1.00 96.88 271 PRO A CA 1
ATOM 2106 C C . PRO A 1 271 ? -12.423 -4.798 0.275 1.00 96.88 271 PRO A C 1
ATOM 2108 O O . PRO A 1 271 ? -11.497 -5.609 0.183 1.00 96.88 271 PRO A O 1
ATOM 2111 N N . LEU A 1 272 ? -12.758 -4.182 1.407 1.00 95.50 272 LEU A N 1
ATOM 2112 C CA . LEU A 1 272 ? -12.048 -4.267 2.681 1.00 95.50 272 LEU A CA 1
ATOM 2113 C C . LEU A 1 272 ? -12.827 -5.114 3.694 1.00 95.50 272 LEU A C 1
ATOM 2115 O O . LEU A 1 272 ? -14.013 -5.369 3.505 1.00 95.50 272 LEU A O 1
ATOM 2119 N N . GLY A 1 273 ? -12.189 -5.506 4.793 1.00 93.25 273 GLY A N 1
ATOM 2120 C CA . GLY A 1 273 ? -12.841 -6.223 5.891 1.00 93.25 273 GLY A CA 1
ATOM 2121 C C . GLY A 1 273 ? -12.352 -7.658 6.047 1.00 93.25 273 GLY A C 1
ATOM 2122 O O . GLY A 1 273 ? -12.115 -8.371 5.070 1.00 93.25 273 GLY A O 1
ATOM 2123 N N . THR A 1 274 ? -12.207 -8.067 7.303 1.00 89.88 274 THR A N 1
ATOM 2124 C CA . THR A 1 274 ? -11.676 -9.373 7.716 1.00 89.88 274 THR A CA 1
ATOM 2125 C C . THR A 1 274 ? -12.785 -10.355 8.092 1.00 89.88 274 THR A C 1
ATOM 2127 O O . THR A 1 274 ? -12.716 -11.526 7.732 1.00 89.88 274 THR A O 1
ATOM 2130 N N . VAL A 1 275 ? -13.850 -9.865 8.737 1.00 88.19 275 VAL A N 1
ATOM 2131 C CA . VAL A 1 275 ? -15.039 -10.646 9.125 1.00 88.19 275 VAL A CA 1
ATOM 2132 C C . VAL A 1 275 ? -16.049 -10.692 7.981 1.00 88.19 275 VAL A C 1
ATOM 2134 O O . VAL A 1 275 ? -16.631 -11.733 7.681 1.00 88.19 275 VAL A O 1
ATOM 2137 N N . GLY A 1 276 ? -16.249 -9.554 7.319 1.00 87.25 276 GLY A N 1
ATOM 2138 C CA . GLY A 1 276 ? -17.120 -9.427 6.162 1.00 87.25 276 GLY A CA 1
ATOM 2139 C C . GLY A 1 276 ? -16.489 -8.499 5.142 1.00 87.25 276 GLY A C 1
ATOM 2140 O O . GLY A 1 276 ? -16.159 -7.361 5.462 1.00 87.25 276 GLY A O 1
ATOM 2141 N N . ARG A 1 277 ? -16.346 -8.966 3.898 1.00 91.19 277 ARG A N 1
ATOM 2142 C CA . ARG A 1 277 ? -15.847 -8.108 2.822 1.00 91.19 277 ARG A CA 1
ATOM 2143 C C . ARG A 1 277 ? -16.909 -7.080 2.458 1.00 91.19 277 ARG A C 1
ATOM 2145 O O . ARG A 1 277 ? -18.033 -7.428 2.093 1.00 91.19 277 ARG A O 1
ATOM 2152 N N . VAL A 1 278 ? -16.538 -5.814 2.520 1.00 96.12 278 VAL A N 1
ATOM 2153 C CA . VAL A 1 278 ? -17.387 -4.674 2.214 1.00 96.12 278 VAL A CA 1
ATOM 2154 C C . VAL A 1 278 ? -16.656 -3.772 1.234 1.00 96.12 278 VAL A C 1
ATOM 2156 O O . VAL A 1 278 ? -15.524 -3.344 1.455 1.00 96.12 278 VAL A O 1
ATOM 2159 N N . LYS A 1 279 ? -17.320 -3.473 0.125 1.00 97.19 279 LYS A N 1
ATOM 2160 C CA . LYS A 1 279 ? -16.911 -2.422 -0.791 1.00 97.19 279 LYS A CA 1
ATOM 2161 C C . LYS A 1 279 ? -17.498 -1.102 -0.299 1.00 97.19 279 LYS A C 1
ATOM 2163 O O . LYS A 1 279 ? -18.689 -0.860 -0.483 1.00 97.19 279 LYS A O 1
ATOM 2168 N N . PHE A 1 280 ? -16.655 -0.290 0.327 1.00 97.75 280 PHE A N 1
ATOM 2169 C CA . PHE A 1 280 ? -16.965 1.087 0.715 1.00 97.75 280 PHE A CA 1
ATOM 2170 C C . PHE A 1 280 ? -16.798 2.043 -0.467 1.00 97.75 280 PHE A C 1
ATOM 2172 O O . PHE A 1 280 ? -16.175 1.689 -1.473 1.00 97.75 280 PHE A O 1
ATOM 2179 N N . VAL A 1 281 ? -17.314 3.265 -0.343 1.00 97.31 281 VAL A N 1
ATOM 2180 C CA . VAL A 1 281 ? -17.092 4.320 -1.335 1.00 97.31 281 VAL A CA 1
ATOM 2181 C C . VAL A 1 281 ? -15.657 4.832 -1.223 1.00 97.31 281 VAL A C 1
ATOM 2183 O O . VAL A 1 281 ? -15.234 5.280 -0.159 1.00 97.31 281 VAL A O 1
ATOM 2186 N N . TYR A 1 282 ? -14.914 4.829 -2.328 1.00 97.50 282 TYR A N 1
ATOM 2187 C CA . TYR A 1 282 ? -13.582 5.433 -2.372 1.00 97.50 282 TYR A CA 1
ATOM 2188 C C . TYR A 1 282 ? -13.653 6.895 -2.811 1.00 97.50 282 TYR A C 1
ATOM 2190 O O . TYR A 1 282 ? -14.221 7.202 -3.858 1.00 97.50 282 TYR A O 1
ATOM 2198 N N . ARG A 1 283 ? -13.050 7.818 -2.056 1.00 95.00 283 ARG A N 1
ATOM 2199 C CA . ARG A 1 283 ? -12.840 9.207 -2.494 1.00 95.00 283 ARG A CA 1
ATOM 2200 C C . ARG A 1 283 ? -11.465 9.693 -2.052 1.00 95.00 283 ARG A C 1
ATOM 2202 O O . ARG A 1 283 ? -11.129 9.589 -0.873 1.00 95.00 283 ARG A O 1
ATOM 2209 N N . ASN A 1 284 ? -10.708 10.259 -2.986 1.00 89.50 284 ASN A N 1
ATOM 2210 C CA . ASN A 1 284 ? -9.439 10.913 -2.713 1.00 89.50 284 ASN A CA 1
ATOM 2211 C C . ASN A 1 284 ? -9.658 12.426 -2.604 1.00 89.50 284 ASN A C 1
ATOM 2213 O O . ASN A 1 284 ? -10.150 13.063 -3.531 1.00 89.50 284 ASN A O 1
ATOM 2217 N N . GLU A 1 285 ? -9.305 12.989 -1.452 1.00 83.81 285 GLU A N 1
ATOM 2218 C CA . GLU A 1 285 ? -9.481 14.411 -1.133 1.00 83.81 285 GLU A CA 1
ATOM 2219 C C . GLU A 1 285 ? -8.583 15.340 -1.958 1.00 83.81 285 GLU A C 1
ATOM 2221 O O . GLU A 1 285 ? -8.917 16.505 -2.149 1.00 83.81 285 GLU A O 1
ATOM 2226 N N . ASN A 1 286 ? -7.483 14.813 -2.497 1.00 84.31 286 ASN A N 1
ATOM 2227 C CA . ASN A 1 286 ? -6.530 15.583 -3.291 1.00 84.31 286 ASN A CA 1
ATOM 2228 C C . ASN A 1 286 ? -6.865 15.582 -4.788 1.00 84.31 286 ASN A C 1
ATOM 2230 O O . ASN A 1 286 ? -6.151 16.205 -5.572 1.00 84.31 286 ASN A O 1
ATOM 2234 N N . TRP A 1 287 ? -7.886 14.834 -5.211 1.00 86.69 287 TRP A N 1
ATOM 2235 C CA . TRP A 1 287 ? -8.218 14.632 -6.620 1.00 86.69 287 TRP A CA 1
ATOM 2236 C C . TRP A 1 287 ? -9.565 15.253 -6.964 1.00 86.69 287 TRP A C 1
ATOM 2238 O O . TRP A 1 287 ? -10.454 15.384 -6.121 1.00 86.69 287 TRP A O 1
ATOM 2248 N N . ALA A 1 288 ? -9.760 15.559 -8.247 1.00 89.44 288 ALA A N 1
ATOM 2249 C CA . ALA A 1 288 ? -11.080 15.911 -8.747 1.00 89.44 288 ALA A CA 1
ATOM 2250 C C . ALA A 1 288 ? -12.088 14.793 -8.419 1.00 89.44 288 ALA A C 1
ATOM 2252 O O . ALA A 1 288 ? -11.802 13.603 -8.587 1.00 89.44 288 ALA A O 1
ATOM 2253 N N . SER A 1 289 ? -13.295 15.177 -7.989 1.00 90.00 289 SER A N 1
ATOM 2254 C CA . SER A 1 289 ? -14.358 14.234 -7.596 1.00 90.00 289 SER A CA 1
ATOM 2255 C C . SER A 1 289 ? -14.648 13.192 -8.684 1.00 90.00 289 SER A C 1
ATOM 2257 O O . SER A 1 289 ? -14.814 12.008 -8.388 1.00 90.00 289 SER A O 1
ATOM 2259 N N . MET A 1 290 ? -14.626 13.613 -9.955 1.00 91.25 290 MET A N 1
ATOM 2260 C CA . MET A 1 290 ? -14.819 12.719 -11.098 1.00 91.25 290 MET A CA 1
ATOM 2261 C C . MET A 1 290 ? -13.698 11.678 -11.223 1.00 91.25 290 MET A C 1
ATOM 2263 O O . MET A 1 290 ? -14.000 10.503 -11.399 1.00 91.25 290 MET A O 1
ATOM 2267 N N . ALA A 1 291 ? -12.431 12.076 -11.068 1.00 91.31 291 ALA A N 1
ATOM 2268 C CA . ALA A 1 291 ? -11.291 11.160 -11.139 1.00 91.31 291 ALA A CA 1
ATOM 2269 C C . ALA A 1 291 ? -11.347 10.115 -10.011 1.00 91.31 291 ALA A C 1
ATOM 2271 O O . ALA A 1 291 ? -11.279 8.914 -10.263 1.00 91.31 291 ALA A O 1
ATOM 2272 N N . SER A 1 292 ? -11.607 10.556 -8.774 1.00 93.81 292 SER A N 1
ATOM 2273 C CA . SER A 1 292 ? -11.827 9.647 -7.638 1.00 93.81 292 SER A CA 1
ATOM 2274 C C . SER A 1 292 ? -12.962 8.652 -7.895 1.00 93.81 292 SER A C 1
ATOM 2276 O O . SER A 1 292 ? -12.846 7.469 -7.581 1.00 93.81 292 SER A O 1
ATOM 2278 N N . LYS A 1 293 ? -14.074 9.124 -8.471 1.00 95.56 293 LYS A N 1
ATOM 2279 C CA . LYS A 1 293 ? -15.213 8.270 -8.813 1.00 95.56 293 LYS A CA 1
ATOM 2280 C C . LYS A 1 293 ? -14.857 7.268 -9.914 1.00 95.56 293 LYS A C 1
ATOM 2282 O O . LYS A 1 293 ? -15.265 6.120 -9.819 1.00 95.56 293 LYS A O 1
ATOM 2287 N N . GLN A 1 294 ? -14.090 7.660 -10.930 1.00 95.75 294 GLN A N 1
ATOM 2288 C CA . GLN A 1 294 ? -13.665 6.748 -11.995 1.00 95.75 294 GLN A CA 1
ATOM 2289 C C . GLN A 1 294 ? -12.820 5.588 -11.455 1.00 95.75 294 GLN A C 1
ATOM 2291 O O . GLN A 1 294 ? -13.017 4.451 -11.889 1.00 95.75 294 GLN A O 1
ATOM 2296 N N . VAL A 1 295 ? -11.937 5.853 -10.488 1.00 96.38 295 VAL A N 1
ATOM 2297 C CA . VAL A 1 295 ? -11.149 4.818 -9.796 1.00 96.38 295 VAL A CA 1
ATOM 2298 C C . VAL A 1 295 ? -12.060 3.878 -9.010 1.00 96.38 295 VAL A C 1
ATOM 2300 O O . VAL A 1 295 ? -11.995 2.662 -9.191 1.00 96.38 295 VAL A O 1
ATOM 2303 N N . ASP A 1 296 ? -12.982 4.430 -8.222 1.00 97.69 296 ASP A N 1
ATOM 2304 C CA . ASP A 1 296 ? -13.987 3.665 -7.472 1.00 97.69 296 ASP A CA 1
ATOM 2305 C C . ASP A 1 296 ? -14.858 2.787 -8.397 1.00 97.69 296 ASP A C 1
ATOM 2307 O O . ASP A 1 296 ? -15.088 1.603 -8.142 1.00 97.69 296 ASP A O 1
ATOM 2311 N N . ASP A 1 297 ? -15.299 3.341 -9.527 1.00 97.12 297 ASP A N 1
ATOM 2312 C CA . ASP A 1 297 ? -16.105 2.641 -10.524 1.00 97.12 297 ASP A CA 1
ATOM 2313 C C . ASP A 1 297 ? -15.305 1.552 -11.257 1.00 97.12 297 ASP A C 1
ATOM 2315 O O . ASP A 1 297 ? -15.889 0.544 -11.659 1.00 97.12 297 ASP A O 1
ATOM 2319 N N . SER A 1 298 ? -13.984 1.708 -11.418 1.00 97.62 298 SER A N 1
ATOM 2320 C CA . SER A 1 298 ? -13.132 0.729 -12.111 1.00 97.62 298 SER A CA 1
ATOM 2321 C C . SER A 1 298 ? -13.151 -0.638 -11.422 1.00 97.62 298 SER A C 1
ATOM 2323 O O . SER A 1 298 ? -13.474 -1.647 -12.056 1.00 97.62 298 SER A O 1
ATOM 2325 N N . ILE A 1 299 ? -12.959 -0.672 -10.100 1.00 97.44 299 ILE A N 1
ATOM 2326 C CA . ILE A 1 299 ? -13.031 -1.918 -9.333 1.00 97.44 299 ILE A CA 1
ATOM 2327 C C . ILE A 1 299 ? -14.466 -2.443 -9.240 1.00 97.44 299 ILE A C 1
ATOM 2329 O O . ILE A 1 299 ? -14.688 -3.649 -9.296 1.00 97.44 299 ILE A O 1
ATOM 2333 N N . ASN A 1 300 ? -15.472 -1.564 -9.160 1.00 96.88 300 ASN A N 1
ATOM 2334 C CA . ASN A 1 300 ? -16.872 -1.988 -9.138 1.00 96.88 300 ASN A CA 1
ATOM 2335 C C . ASN A 1 300 ? -17.257 -2.702 -10.439 1.00 96.88 300 ASN A C 1
ATOM 2337 O O . ASN A 1 300 ? -17.915 -3.745 -10.391 1.00 96.88 300 ASN A O 1
ATOM 2341 N N . ARG A 1 301 ? -16.827 -2.171 -11.593 1.00 97.12 301 ARG A N 1
ATOM 2342 C CA . ARG A 1 301 ? -17.005 -2.816 -12.900 1.00 97.12 301 ARG A CA 1
ATOM 2343 C C . ARG A 1 301 ? -16.268 -4.146 -12.961 1.00 97.12 301 ARG A C 1
ATOM 2345 O O . ARG A 1 301 ? -16.880 -5.127 -13.371 1.00 97.12 301 ARG A O 1
ATOM 2352 N N . PHE A 1 302 ? -15.015 -4.197 -12.504 1.00 97.31 302 PHE A N 1
ATOM 2353 C CA . PHE A 1 302 ? -14.234 -5.434 -12.447 1.00 97.31 302 PHE A CA 1
ATOM 2354 C C . PHE A 1 302 ? -14.956 -6.526 -11.646 1.00 97.31 302 PHE A C 1
ATOM 2356 O O . PHE A 1 302 ? -15.127 -7.639 -12.139 1.00 97.31 302 PHE A O 1
ATOM 2363 N N . LEU A 1 303 ? -15.450 -6.197 -10.451 1.00 96.75 303 LEU A N 1
ATOM 2364 C CA . LEU A 1 303 ? -16.163 -7.138 -9.587 1.00 96.75 303 LEU A CA 1
ATOM 2365 C C . LEU A 1 303 ? -17.478 -7.633 -10.215 1.00 96.75 303 LEU A C 1
ATOM 2367 O O . LEU A 1 303 ? -17.769 -8.828 -10.154 1.00 96.75 303 LEU A O 1
ATOM 2371 N N . ILE A 1 304 ? -18.266 -6.738 -10.828 1.00 95.38 304 ILE A N 1
ATOM 2372 C CA . ILE A 1 304 ? -19.540 -7.097 -11.479 1.00 95.38 304 ILE A CA 1
ATOM 2373 C C . ILE A 1 304 ? -19.296 -7.958 -12.720 1.00 95.38 304 ILE A C 1
ATOM 2375 O O . ILE A 1 304 ? -19.892 -9.029 -12.841 1.00 95.38 304 ILE A O 1
ATOM 2379 N N . HIS A 1 305 ? -18.449 -7.489 -13.640 1.00 95.69 305 HIS A N 1
ATOM 2380 C CA . HIS A 1 305 ? -18.226 -8.122 -14.942 1.00 95.69 305 HIS A CA 1
ATOM 2381 C C . HIS A 1 305 ? -17.720 -9.557 -14.783 1.00 95.69 305 HIS A C 1
ATOM 2383 O O . HIS A 1 305 ? -18.218 -10.474 -15.430 1.00 95.69 305 HIS A O 1
ATOM 2389 N N . ASN A 1 306 ? -16.815 -9.755 -13.825 1.00 95.12 306 ASN A N 1
ATOM 2390 C CA . ASN A 1 306 ? -16.208 -11.046 -13.530 1.00 95.12 306 ASN A CA 1
ATOM 2391 C C . ASN A 1 306 ? -16.999 -11.889 -12.519 1.00 95.12 306 ASN A C 1
ATOM 2393 O O . ASN A 1 306 ? -16.527 -12.935 -12.080 1.00 95.12 306 ASN A O 1
ATOM 2397 N N . ARG A 1 307 ? -18.203 -11.445 -12.122 1.00 94.12 307 ARG A N 1
ATOM 2398 C CA . ARG A 1 307 ? -19.082 -12.140 -11.163 1.00 94.12 307 ARG A CA 1
ATOM 2399 C C . ARG A 1 307 ? -18.371 -12.502 -9.851 1.00 94.12 307 ARG A C 1
ATOM 2401 O O . ARG A 1 307 ? -18.687 -13.519 -9.234 1.00 94.12 307 ARG A O 1
ATOM 2408 N N . ILE A 1 308 ? -17.447 -11.656 -9.395 1.00 93.12 308 ILE A N 1
ATOM 2409 C CA . ILE A 1 308 ? -16.702 -11.858 -8.149 1.00 93.12 308 ILE A CA 1
ATOM 2410 C C . ILE A 1 308 ? -17.644 -11.539 -6.984 1.00 93.12 308 ILE A C 1
ATOM 2412 O O . ILE A 1 308 ? -17.889 -10.381 -6.645 1.00 93.12 308 ILE A O 1
ATOM 2416 N N . ARG A 1 309 ? -18.224 -12.584 -6.390 1.00 86.75 309 ARG A N 1
ATOM 2417 C CA . ARG A 1 309 ? -19.190 -12.488 -5.281 1.00 86.75 309 ARG A CA 1
ATOM 2418 C C . ARG A 1 309 ? -18.490 -12.509 -3.918 1.00 86.75 309 ARG A C 1
ATOM 2420 O O . ARG A 1 309 ? -17.281 -12.681 -3.820 1.00 86.75 309 ARG A O 1
ATOM 2427 N N . GLY A 1 310 ? -19.268 -12.328 -2.851 1.00 79.19 310 GLY A N 1
ATOM 2428 C CA . GLY A 1 310 ? -18.785 -12.449 -1.470 1.00 79.19 310 GLY A CA 1
ATOM 2429 C C . GLY A 1 310 ? -18.419 -11.128 -0.795 1.00 79.19 310 GLY A C 1
ATOM 2430 O O . GLY A 1 310 ? -17.889 -11.151 0.310 1.00 79.19 310 GLY A O 1
ATOM 2431 N N . HIS A 1 311 ? -18.723 -9.991 -1.425 1.00 88.00 311 HIS A N 1
ATOM 2432 C CA . HIS A 1 311 ? -18.635 -8.675 -0.800 1.00 88.00 311 HIS A CA 1
ATOM 2433 C C . HIS A 1 311 ? -20.012 -8.003 -0.753 1.00 88.00 311 HIS A C 1
ATOM 2435 O O . HIS A 1 311 ? -20.816 -8.138 -1.676 1.00 88.00 311 HIS A O 1
ATOM 2441 N N . ARG A 1 312 ? -20.281 -7.265 0.325 1.00 92.56 312 ARG A N 1
ATOM 2442 C CA . ARG A 1 312 ? -21.431 -6.355 0.427 1.00 92.56 312 ARG A CA 1
ATOM 2443 C C . ARG A 1 312 ? -21.023 -4.978 -0.084 1.00 92.56 312 ARG A C 1
ATOM 2445 O O . ARG A 1 312 ? -19.837 -4.655 -0.099 1.00 92.56 312 ARG A O 1
ATOM 2452 N N . ARG A 1 313 ? -21.986 -4.161 -0.500 1.00 93.94 313 ARG A N 1
ATOM 2453 C CA . ARG A 1 313 ? -21.740 -2.759 -0.855 1.00 93.94 313 ARG A CA 1
ATOM 2454 C C . ARG A 1 313 ? -22.202 -1.864 0.277 1.00 93.94 313 ARG A C 1
ATOM 2456 O O . ARG A 1 313 ? -23.294 -2.064 0.795 1.00 93.94 313 ARG A O 1
ATOM 2463 N N . GLU A 1 314 ? -21.373 -0.893 0.622 1.00 94.50 314 GLU A N 1
ATOM 2464 C CA . GLU A 1 314 ? -21.699 0.171 1.560 1.00 94.50 314 GLU A CA 1
ATOM 2465 C C . GLU A 1 314 ? -21.576 1.502 0.820 1.00 94.50 314 GLU A C 1
ATOM 2467 O O . GLU A 1 314 ? -20.487 1.894 0.403 1.00 94.50 314 GLU A O 1
ATOM 2472 N N . THR A 1 315 ? -22.712 2.160 0.607 1.00 93.56 315 THR A N 1
ATOM 2473 C CA . THR A 1 315 ? -22.824 3.354 -0.241 1.00 93.56 315 THR A CA 1
ATOM 2474 C C . THR A 1 315 ? -22.747 4.659 0.537 1.00 93.56 315 THR A C 1
ATOM 2476 O O . THR A 1 315 ? -22.515 5.705 -0.068 1.00 93.56 315 THR A O 1
ATOM 2479 N N . ASP A 1 316 ? -22.917 4.615 1.859 1.00 93.56 316 ASP A N 1
ATOM 2480 C CA . ASP A 1 316 ? -23.043 5.826 2.674 1.00 93.56 316 ASP A CA 1
ATOM 2481 C C . ASP A 1 316 ? -21.704 6.230 3.299 1.00 93.56 316 ASP A C 1
ATOM 2483 O O . ASP A 1 316 ? -21.493 7.396 3.643 1.00 93.56 316 ASP A O 1
ATOM 2487 N N . ILE A 1 317 ? -20.786 5.267 3.432 1.00 96.56 317 ILE A N 1
ATOM 2488 C CA . ILE A 1 317 ? -19.478 5.459 4.057 1.00 96.56 317 ILE A CA 1
ATOM 2489 C C . ILE A 1 317 ? -18.381 5.583 3.011 1.00 96.56 317 ILE A C 1
ATOM 2491 O O . ILE A 1 317 ? -18.170 4.692 2.184 1.00 96.56 317 ILE A O 1
ATOM 2495 N N . VAL A 1 318 ? -17.614 6.662 3.146 1.00 97.00 318 VAL A N 1
ATOM 2496 C CA . VAL A 1 318 ? -16.309 6.824 2.516 1.00 97.00 318 VAL A CA 1
ATOM 2497 C C . VAL A 1 318 ? -15.247 6.211 3.415 1.00 97.00 318 VAL A C 1
ATOM 2499 O O . VAL A 1 318 ? -15.027 6.680 4.534 1.00 97.00 318 VAL A O 1
ATOM 2502 N N . LEU A 1 319 ? -14.569 5.185 2.917 1.00 97.38 319 LEU A N 1
ATOM 2503 C CA . LEU A 1 319 ? -13.450 4.553 3.604 1.00 97.38 319 LEU A CA 1
ATOM 2504 C C . LEU A 1 319 ? -12.365 4.219 2.589 1.00 97.38 319 LEU A C 1
ATOM 2506 O O . LEU A 1 319 ? -12.664 3.721 1.507 1.00 97.38 319 LEU A O 1
ATOM 2510 N N . VAL A 1 320 ? -11.120 4.509 2.955 1.00 96.12 320 VAL A N 1
ATOM 2511 C CA . VAL A 1 320 ? -9.944 4.302 2.111 1.00 96.12 320 VAL A CA 1
ATOM 2512 C C . VAL A 1 320 ? -8.954 3.434 2.878 1.00 96.12 320 VAL A C 1
ATOM 2514 O O . VAL A 1 320 ? -8.758 3.657 4.073 1.00 96.12 320 VAL A O 1
ATOM 2517 N N . GLY A 1 321 ? -8.331 2.470 2.199 1.00 95.62 321 GLY A N 1
ATOM 2518 C CA . GLY A 1 321 ? -7.336 1.552 2.775 1.00 95.62 321 GLY A CA 1
ATOM 2519 C C . GLY A 1 321 ? -6.238 2.259 3.576 1.00 95.62 321 GLY A C 1
ATOM 2520 O O . GLY A 1 321 ? -5.993 1.889 4.715 1.00 95.62 321 GLY A O 1
ATOM 2521 N N . LYS A 1 322 ? -5.690 3.371 3.066 1.00 95.31 322 LYS A N 1
ATOM 2522 C CA . LYS A 1 322 ? -4.683 4.206 3.756 1.00 95.31 322 LYS A CA 1
ATOM 2523 C C . LYS A 1 322 ? -5.050 4.679 5.169 1.00 95.31 322 LYS A C 1
ATOM 2525 O O . LYS A 1 322 ? -4.176 5.098 5.925 1.00 95.31 322 LYS A O 1
ATOM 2530 N N . ASP A 1 323 ? -6.342 4.686 5.498 1.00 96.62 323 ASP A N 1
ATOM 2531 C CA . ASP A 1 323 ? -6.889 5.155 6.771 1.00 96.62 323 ASP A CA 1
ATOM 2532 C C . ASP A 1 323 ? -7.289 3.990 7.705 1.00 96.62 323 ASP A C 1
ATOM 2534 O O . ASP A 1 323 ? -7.855 4.238 8.777 1.00 96.62 323 ASP A O 1
ATOM 2538 N N . VAL A 1 324 ? -7.020 2.734 7.317 1.00 97.00 324 VAL A N 1
ATOM 2539 C CA . VAL A 1 324 ? -7.390 1.521 8.058 1.00 97.00 324 VAL A CA 1
ATOM 2540 C C . VAL A 1 324 ? -6.243 0.516 8.091 1.00 97.00 324 VAL A C 1
ATOM 2542 O O . VAL A 1 324 ? -5.633 0.211 7.076 1.00 97.00 324 VAL A O 1
ATOM 2545 N N . VAL A 1 325 ? -5.987 -0.064 9.262 1.00 97.12 325 VAL A N 1
ATOM 2546 C CA . VAL A 1 325 ? -4.988 -1.130 9.429 1.00 97.12 325 VAL A CA 1
ATOM 2547 C C . VAL A 1 325 ? -5.636 -2.314 10.120 1.00 97.12 325 VAL A C 1
ATOM 2549 O O . VAL A 1 325 ? -6.043 -2.196 11.269 1.00 97.12 325 VAL A O 1
ATOM 2552 N N . ASP A 1 326 ? -5.731 -3.457 9.449 1.00 96.25 326 ASP A N 1
ATOM 2553 C CA . ASP A 1 326 ? -6.344 -4.671 9.998 1.00 96.25 326 ASP A CA 1
ATOM 2554 C C . ASP A 1 326 ? -5.343 -5.818 10.187 1.00 96.25 326 ASP A C 1
ATOM 2556 O O . ASP A 1 326 ? -4.299 -5.865 9.524 1.00 96.25 326 ASP A O 1
ATOM 2560 N N . ASN A 1 327 ? -5.681 -6.732 11.102 1.00 95.12 327 ASN A N 1
ATOM 2561 C CA . ASN A 1 327 ? -4.879 -7.912 11.433 1.00 95.12 327 ASN A CA 1
ATOM 2562 C C . ASN A 1 327 ? -5.193 -9.145 10.569 1.00 95.12 327 ASN A C 1
ATOM 2564 O O . ASN A 1 327 ? -4.706 -10.228 10.867 1.00 95.12 327 ASN A O 1
ATOM 2568 N N . GLY A 1 328 ? -6.038 -9.024 9.542 1.00 92.38 328 GLY A N 1
ATOM 2569 C CA . GLY A 1 328 ? -6.462 -10.157 8.718 1.00 92.38 328 GLY A CA 1
ATOM 2570 C C . GLY A 1 328 ? -7.487 -11.101 9.365 1.00 92.38 328 GLY A C 1
ATOM 2571 O O . GLY A 1 328 ? -7.961 -12.009 8.680 1.00 92.38 328 GLY A O 1
ATOM 2572 N N . VAL A 1 329 ? -7.868 -10.884 10.633 1.00 92.56 329 VAL A N 1
ATOM 2573 C CA . VAL A 1 329 ? -8.740 -11.789 11.406 1.00 92.56 329 VAL A CA 1
ATOM 2574 C C . VAL A 1 329 ? -10.022 -11.099 11.865 1.00 92.56 329 VAL A C 1
ATOM 2576 O O . VAL A 1 329 ? -11.102 -11.394 11.362 1.00 92.56 329 VAL A O 1
ATOM 2579 N N . ASN A 1 330 ? -9.937 -10.181 12.827 1.00 94.69 330 ASN A N 1
ATOM 2580 C CA . ASN A 1 330 ? -11.115 -9.582 13.472 1.00 94.69 330 ASN A CA 1
ATOM 2581 C C . ASN A 1 330 ? -10.818 -8.273 14.225 1.00 94.69 330 ASN A C 1
ATOM 2583 O O . ASN A 1 330 ? -11.573 -7.890 15.129 1.00 94.69 330 ASN A O 1
ATOM 2587 N N . ARG A 1 331 ? -9.706 -7.608 13.898 1.00 96.00 331 ARG A N 1
ATOM 2588 C CA . ARG A 1 331 ? -9.324 -6.321 14.480 1.00 96.00 331 ARG A CA 1
ATOM 2589 C C . ARG A 1 331 ? -8.906 -5.353 13.392 1.00 96.00 331 ARG A C 1
ATOM 2591 O O . ARG A 1 331 ? -8.204 -5.736 12.459 1.00 96.00 331 ARG A O 1
ATOM 2598 N N . ALA A 1 332 ? -9.280 -4.094 13.570 1.00 97.56 332 ALA A N 1
ATOM 2599 C CA . ALA A 1 332 ? -8.779 -2.996 12.767 1.00 97.56 332 ALA A CA 1
ATOM 2600 C C . ALA A 1 332 ? -8.539 -1.734 13.596 1.00 97.56 332 ALA A C 1
ATOM 2602 O O . ALA A 1 332 ? -9.219 -1.459 14.587 1.00 97.56 332 ALA A O 1
ATOM 2603 N N . LEU A 1 333 ? -7.579 -0.942 13.144 1.00 98.31 333 LEU A N 1
ATOM 2604 C CA . LEU A 1 333 ? -7.362 0.429 13.558 1.00 98.31 333 LEU A CA 1
ATOM 2605 C C . LEU A 1 333 ? -7.975 1.345 12.510 1.00 98.31 333 LEU A C 1
ATOM 2607 O O . LEU A 1 333 ? -7.787 1.130 11.315 1.00 98.31 333 LEU A O 1
ATOM 2611 N N . LEU A 1 334 ? -8.699 2.360 12.963 1.00 98.31 334 LEU A N 1
ATOM 2612 C CA . LEU A 1 334 ? -9.347 3.348 12.112 1.00 98.31 334 LEU A CA 1
ATOM 2613 C C . LEU A 1 334 ? -8.755 4.726 12.400 1.00 98.31 334 LEU A C 1
ATOM 2615 O O . LEU A 1 334 ? -8.799 5.197 13.536 1.00 98.31 334 LEU A O 1
ATOM 2619 N N . SER A 1 335 ? -8.241 5.397 11.375 1.00 97.81 335 SER A N 1
ATOM 2620 C CA . SER A 1 335 ? -7.764 6.773 11.506 1.00 97.81 335 SER A CA 1
ATOM 2621 C C . SER A 1 335 ? -8.917 7.718 11.848 1.00 97.81 335 SER A C 1
ATOM 2623 O O . SER A 1 335 ? -9.985 7.684 11.228 1.00 97.81 335 SER A O 1
ATOM 2625 N N . ASN A 1 336 ? -8.702 8.625 12.799 1.00 97.00 336 ASN A N 1
ATOM 2626 C CA . ASN A 1 336 ? -9.693 9.627 13.193 1.00 97.00 336 ASN A CA 1
ATOM 2627 C C . ASN A 1 336 ? -10.070 10.611 12.064 1.00 97.00 336 ASN A C 1
ATOM 2629 O O . ASN A 1 336 ? -11.139 11.223 12.133 1.00 97.00 336 ASN A O 1
ATOM 2633 N N . ILE A 1 337 ? -9.253 10.729 11.008 1.00 95.38 337 ILE A N 1
ATOM 2634 C CA . ILE A 1 337 ? -9.557 11.555 9.827 1.00 95.38 337 ILE A CA 1
ATOM 2635 C C . ILE A 1 337 ? -10.832 11.091 9.110 1.00 95.38 337 ILE A C 1
ATOM 2637 O O . ILE A 1 337 ? -11.538 11.890 8.493 1.00 95.38 337 ILE A O 1
ATOM 2641 N N . THR A 1 338 ? -11.187 9.810 9.246 1.00 96.44 338 THR A N 1
ATOM 2642 C CA . THR A 1 338 ? -12.391 9.231 8.637 1.00 96.44 338 THR A CA 1
ATOM 2643 C C . THR A 1 338 ? -13.679 9.878 9.142 1.00 96.44 338 THR A C 1
ATOM 2645 O O . THR A 1 338 ? -14.662 9.928 8.402 1.00 96.44 338 THR A O 1
ATOM 2648 N N . PHE A 1 339 ? -13.680 10.464 10.345 1.00 97.50 339 PHE A N 1
ATOM 2649 C CA . PHE A 1 339 ? -14.822 11.235 10.838 1.00 97.50 339 PHE A CA 1
ATOM 2650 C C . PHE A 1 339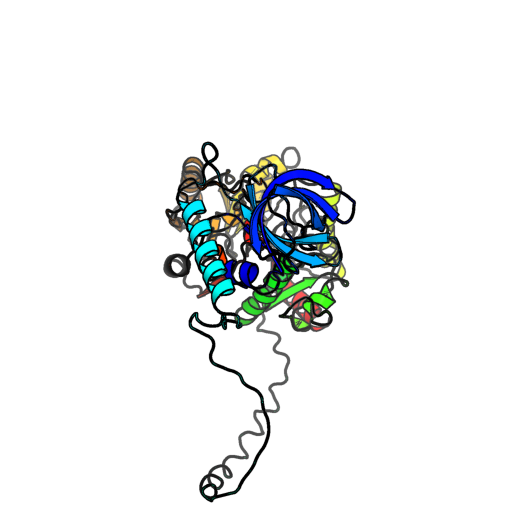 ? -15.066 12.505 10.028 1.00 97.50 339 PHE A C 1
ATOM 2652 O O . PHE A 1 339 ? -16.218 12.830 9.760 1.00 97.50 339 PHE A O 1
ATOM 2659 N N . ALA A 1 340 ? -14.005 13.212 9.632 1.00 95.06 340 ALA A N 1
ATOM 2660 C CA . ALA A 1 340 ? -14.129 14.414 8.812 1.00 95.06 340 ALA A CA 1
ATOM 2661 C C . ALA A 1 340 ? -14.606 14.059 7.396 1.00 95.06 340 ALA A C 1
ATOM 2663 O O . ALA A 1 340 ? -15.515 14.696 6.874 1.00 95.06 340 ALA A O 1
ATOM 2664 N N . LYS A 1 341 ? -14.078 12.970 6.820 1.00 94.38 341 LYS A N 1
ATOM 2665 C CA . LYS A 1 341 ? -14.460 12.474 5.482 1.00 94.38 341 LYS A CA 1
ATOM 2666 C C . LYS A 1 341 ? -15.930 12.068 5.367 1.00 94.38 341 LYS A C 1
ATOM 2668 O O . LYS A 1 341 ? -16.499 12.095 4.279 1.00 94.38 341 LYS A O 1
ATOM 2673 N N . ASN A 1 342 ? -16.537 11.689 6.488 1.00 96.62 342 ASN A N 1
ATOM 2674 C CA . ASN A 1 342 ? -17.928 11.248 6.573 1.00 96.62 342 ASN A CA 1
ATOM 2675 C C . ASN A 1 342 ? -18.839 12.260 7.288 1.00 96.62 342 ASN A C 1
ATOM 2677 O O . ASN A 1 342 ? -20.005 11.956 7.556 1.00 96.62 342 ASN A O 1
ATOM 2681 N N . ALA A 1 343 ? -18.332 13.460 7.592 1.00 95.12 343 ALA A N 1
ATOM 2682 C CA . ALA A 1 343 ? -19.109 14.507 8.242 1.00 95.12 343 ALA A CA 1
ATOM 2683 C C . ALA A 1 343 ? -20.326 14.888 7.382 1.00 95.12 343 ALA A C 1
ATOM 2685 O O . ALA A 1 343 ? -20.226 15.043 6.167 1.00 95.12 343 ALA A O 1
ATOM 2686 N N . GLY A 1 344 ? -21.496 14.986 8.016 1.00 93.31 344 GLY A N 1
ATOM 2687 C CA . GLY A 1 344 ? -22.764 15.276 7.336 1.00 93.31 344 GLY A CA 1
ATOM 2688 C C . GLY A 1 344 ? -23.383 14.102 6.564 1.00 93.31 344 GLY A C 1
ATOM 2689 O O . GLY A 1 344 ? -24.521 14.227 6.127 1.00 93.31 344 GLY A O 1
ATOM 2690 N N . ARG A 1 345 ? -22.689 12.961 6.422 1.00 93.50 345 ARG A N 1
ATOM 2691 C CA . ARG A 1 345 ? -23.232 11.746 5.778 1.00 93.50 345 ARG A CA 1
ATOM 2692 C C . ARG A 1 345 ? -23.757 10.745 6.794 1.00 93.50 345 ARG A C 1
ATOM 2694 O O . ARG A 1 345 ? -24.875 10.259 6.676 1.00 93.50 345 ARG A O 1
ATOM 2701 N N . VAL A 1 346 ? -22.942 10.446 7.803 1.00 96.19 346 VAL A N 1
ATOM 2702 C CA . VAL A 1 346 ? -23.267 9.497 8.872 1.00 96.19 346 VAL A CA 1
ATOM 2703 C C . VAL A 1 346 ? -22.743 10.008 10.212 1.00 96.19 346 VAL A C 1
ATOM 2705 O O . VAL A 1 346 ? -21.765 10.754 10.277 1.00 96.19 346 VAL A O 1
ATOM 2708 N N . SER A 1 347 ? -23.380 9.603 11.313 1.00 96.81 347 SER A N 1
ATOM 2709 C CA . SER A 1 347 ? -22.868 9.911 12.652 1.00 96.81 347 SER A CA 1
ATOM 2710 C C . SER A 1 347 ? -21.562 9.155 12.929 1.00 96.81 347 SER A C 1
ATOM 2712 O O . SER A 1 347 ? -21.339 8.065 12.397 1.00 96.81 347 SER A O 1
ATOM 2714 N N . LYS A 1 348 ? -20.709 9.686 13.820 1.00 96.88 348 LYS A N 1
ATOM 2715 C CA . LYS A 1 348 ? -19.455 9.013 14.223 1.00 96.88 348 LYS A CA 1
ATOM 2716 C C . LYS A 1 348 ? -19.702 7.594 14.749 1.00 96.88 348 LYS A C 1
ATOM 2718 O O . LYS A 1 348 ? -18.934 6.688 14.451 1.00 96.88 348 LYS A O 1
ATOM 2723 N N . GLN A 1 349 ? -20.783 7.398 15.505 1.00 95.94 349 GLN A N 1
ATOM 2724 C CA . GLN A 1 349 ? -21.158 6.086 16.032 1.00 95.94 349 GLN A CA 1
ATOM 2725 C C . GLN A 1 349 ? -21.602 5.133 14.917 1.00 95.94 349 GLN A C 1
ATOM 2727 O O . GLN A 1 349 ? -21.159 3.990 14.895 1.00 95.94 349 GLN A O 1
ATOM 2732 N N . SER A 1 350 ? -22.420 5.604 13.968 1.00 95.81 350 SER A N 1
ATOM 2733 C CA . SER A 1 350 ? -22.847 4.804 12.812 1.00 95.81 350 SER A CA 1
ATOM 2734 C C . SER A 1 350 ? -21.660 4.393 11.937 1.00 95.81 350 SER A C 1
ATOM 2736 O O . SER A 1 350 ? -21.553 3.223 11.570 1.00 95.81 350 SER A O 1
ATOM 2738 N N . LEU A 1 351 ? -20.715 5.313 11.697 1.00 97.50 351 LEU A N 1
ATOM 2739 C CA . LEU A 1 351 ? -19.459 5.014 11.004 1.00 97.50 351 LEU A CA 1
ATOM 2740 C C . LEU A 1 351 ? -18.718 3.862 11.688 1.00 97.50 351 LEU A C 1
ATOM 2742 O O . LEU A 1 351 ? -18.419 2.858 11.047 1.00 97.50 351 LEU A O 1
ATOM 2746 N N . VAL A 1 352 ? -18.459 3.978 12.995 1.00 97.38 352 VAL A N 1
ATOM 2747 C CA . VAL A 1 352 ? -17.726 2.946 13.741 1.00 97.38 352 VAL A CA 1
ATOM 2748 C C . VAL A 1 352 ? -18.475 1.612 13.725 1.00 97.38 352 VAL A C 1
ATOM 2750 O O . VAL A 1 352 ? -17.843 0.597 13.465 1.00 97.38 352 VAL A O 1
ATOM 2753 N N . MET A 1 353 ? -19.798 1.589 13.920 1.00 95.62 353 MET A N 1
ATOM 2754 C CA . MET A 1 353 ? -20.585 0.345 13.891 1.00 95.62 353 MET A CA 1
ATOM 2755 C C . MET A 1 353 ? -20.543 -0.351 12.525 1.00 95.62 353 MET A C 1
ATOM 2757 O O . MET A 1 353 ? -20.353 -1.565 12.448 1.00 95.62 353 MET A O 1
ATOM 2761 N N . LYS A 1 354 ? -20.686 0.404 11.430 1.00 95.12 354 LYS A N 1
ATOM 2762 C CA . LYS A 1 354 ? -20.614 -0.157 10.076 1.00 95.12 354 LYS A CA 1
ATOM 2763 C C . LYS A 1 354 ? -19.205 -0.679 9.763 1.00 95.12 354 LYS A C 1
ATOM 2765 O O . LYS A 1 354 ? -19.084 -1.782 9.235 1.00 95.12 354 LYS A O 1
ATOM 2770 N N . VAL A 1 355 ? -18.144 0.029 10.163 1.00 97.19 355 VAL A N 1
ATOM 2771 C CA . VAL A 1 355 ? -16.759 -0.472 10.030 1.00 97.19 355 VAL A CA 1
ATOM 2772 C C . VAL A 1 355 ? -16.536 -1.713 10.910 1.00 97.19 355 VAL A C 1
ATOM 2774 O O . VAL A 1 355 ? -15.969 -2.698 10.444 1.00 97.19 355 VAL A O 1
ATOM 2777 N N . GLN A 1 356 ? -17.057 -1.741 12.139 1.00 96.94 356 GLN A N 1
ATOM 2778 C CA . GLN A 1 356 ? -17.008 -2.921 13.014 1.00 96.94 356 GLN A CA 1
ATOM 2779 C C . GLN A 1 356 ? -17.709 -4.135 12.395 1.00 96.94 356 GLN A C 1
ATOM 2781 O O . GLN A 1 356 ? -17.225 -5.253 12.529 1.00 96.94 356 GLN A O 1
ATOM 2786 N N . SER A 1 357 ? -18.797 -3.942 11.646 1.00 95.50 357 SER A N 1
ATOM 2787 C CA . SER A 1 357 ? -19.453 -5.054 10.944 1.00 95.50 357 SER A CA 1
ATOM 2788 C C . SER A 1 357 ? -18.568 -5.709 9.870 1.00 95.50 357 SER A C 1
ATOM 2790 O O . SER A 1 357 ? -18.739 -6.892 9.577 1.00 95.50 357 SER A O 1
ATOM 2792 N N . ALA A 1 358 ? -17.610 -4.963 9.306 1.00 95.94 358 ALA A N 1
ATOM 2793 C CA . ALA A 1 358 ? -16.670 -5.462 8.303 1.00 95.94 358 ALA A CA 1
ATOM 2794 C C . ALA A 1 358 ? -15.410 -6.083 8.931 1.00 95.94 358 ALA A C 1
ATOM 2796 O O . ALA A 1 358 ? -14.904 -7.095 8.443 1.00 95.94 358 ALA A O 1
ATOM 2797 N N . PHE A 1 359 ? -14.903 -5.495 10.019 1.00 96.75 359 PHE A N 1
ATOM 2798 C CA . PHE A 1 359 ? -13.600 -5.846 10.597 1.00 96.75 359 PHE A CA 1
ATOM 2799 C C . PHE A 1 359 ? -13.656 -6.538 11.961 1.00 96.75 359 PHE A C 1
ATOM 2801 O O . PHE A 1 359 ? -12.629 -7.002 12.438 1.00 96.75 359 PHE A O 1
ATOM 2808 N N . GLY A 1 360 ? -14.814 -6.604 12.616 1.00 96.12 360 GLY A N 1
ATOM 2809 C CA . GLY A 1 360 ? -14.925 -7.021 14.011 1.00 96.12 360 GLY A CA 1
ATOM 2810 C C . GLY A 1 360 ? -14.620 -5.864 14.962 1.00 96.12 360 GLY A C 1
ATOM 2811 O O . GLY A 1 360 ? -15.313 -4.847 14.972 1.00 96.12 360 GLY A O 1
ATOM 2812 N N . LYS A 1 361 ? -13.597 -6.004 15.805 1.00 96.00 361 LYS A N 1
ATOM 2813 C CA . LYS A 1 361 ? -13.239 -4.959 16.767 1.00 96.00 361 LYS A CA 1
ATOM 2814 C C . LYS A 1 361 ? -12.501 -3.814 16.071 1.00 96.00 361 LYS A C 1
ATOM 2816 O O . LYS A 1 361 ? -11.524 -4.038 15.367 1.00 96.00 361 LYS A O 1
ATOM 2821 N N . VAL A 1 362 ? -12.931 -2.580 16.325 1.00 97.44 362 VAL A N 1
ATOM 2822 C CA . VAL A 1 362 ? -12.313 -1.371 15.760 1.00 97.44 362 VAL A CA 1
ATOM 2823 C C . VAL A 1 362 ? -11.832 -0.452 16.874 1.00 97.44 362 VAL A C 1
ATOM 2825 O O . VAL A 1 362 ? -12.616 -0.093 17.755 1.00 97.44 362 VAL A O 1
ATOM 2828 N N . THR A 1 363 ? -10.568 -0.041 16.790 1.00 97.69 363 THR A N 1
ATOM 2829 C CA . THR A 1 363 ? -9.952 0.962 17.666 1.00 97.69 363 THR A CA 1
ATOM 2830 C C . THR A 1 363 ? -9.609 2.204 16.851 1.00 97.69 363 THR A C 1
ATOM 2832 O O . THR A 1 363 ? -8.966 2.119 15.811 1.00 97.69 363 THR A O 1
ATOM 2835 N N . VAL A 1 364 ? -10.067 3.374 17.297 1.00 98.19 364 VAL A N 1
ATOM 2836 C CA . VAL A 1 364 ? -9.801 4.635 16.595 1.00 98.19 364 VAL A CA 1
ATOM 2837 C C . VAL A 1 364 ? -8.486 5.222 17.089 1.00 98.19 364 VAL A C 1
ATOM 2839 O O . VAL A 1 364 ? -8.297 5.366 18.293 1.00 98.19 364 VAL A O 1
ATOM 2842 N N . VAL A 1 365 ? -7.605 5.585 16.162 1.00 98.19 365 VAL A N 1
ATOM 2843 C CA . VAL A 1 365 ? -6.267 6.125 16.437 1.00 98.19 365 VAL A CA 1
ATOM 2844 C C . VAL A 1 365 ? -6.072 7.471 15.729 1.00 98.19 365 VAL A C 1
ATOM 2846 O O . VAL A 1 365 ? -6.763 7.756 14.744 1.00 98.19 365 VAL A O 1
ATOM 2849 N N . PRO A 1 366 ? -5.184 8.351 16.223 1.00 97.31 366 PRO A N 1
ATOM 2850 C CA . PRO A 1 366 ? -4.861 9.585 15.513 1.00 97.31 366 PRO A CA 1
ATOM 2851 C C . PRO A 1 366 ? -4.228 9.289 14.148 1.00 97.31 366 PRO A C 1
ATOM 2853 O O . PRO A 1 366 ? -3.410 8.380 14.021 1.00 97.31 366 PRO A O 1
ATOM 2856 N N . ALA A 1 367 ? -4.575 10.092 13.142 1.00 95.38 367 ALA A N 1
ATOM 2857 C CA . ALA A 1 367 ? -3.860 10.095 11.874 1.00 95.38 367 ALA A CA 1
ATOM 2858 C C . ALA A 1 367 ? -2.375 10.460 12.083 1.00 95.38 367 ALA A C 1
ATOM 2860 O O . ALA A 1 367 ? -2.075 11.322 12.922 1.00 95.38 367 ALA A O 1
ATOM 2861 N N . PRO A 1 368 ? -1.445 9.854 11.323 1.00 93.38 368 PRO A N 1
ATOM 2862 C CA . PRO A 1 368 ? -0.053 10.280 11.336 1.00 93.38 368 PRO A CA 1
ATOM 2863 C C . PRO A 1 368 ? 0.089 11.720 10.830 1.00 93.38 368 PRO A C 1
ATOM 2865 O O . PRO A 1 368 ? -0.671 12.185 9.981 1.00 93.38 368 PRO A O 1
ATOM 2868 N N . THR A 1 369 ? 1.086 12.428 11.357 1.00 90.56 369 THR A N 1
ATOM 2869 C CA . THR A 1 369 ? 1.436 13.799 10.957 1.00 90.56 369 THR A CA 1
ATOM 2870 C C . THR A 1 369 ? 2.839 13.829 10.363 1.00 90.56 369 THR A C 1
ATOM 2872 O O . THR A 1 369 ? 3.640 12.965 10.729 1.00 90.56 369 THR A O 1
ATOM 2875 N N . PRO A 1 370 ? 3.182 14.834 9.534 1.00 86.25 370 PRO A N 1
ATOM 2876 C CA . PRO A 1 370 ? 4.518 14.959 8.969 1.00 86.25 370 PRO A CA 1
ATOM 2877 C C . PRO A 1 370 ? 5.633 14.823 10.011 1.00 86.25 370 PRO A C 1
ATOM 2879 O O . PRO A 1 370 ? 5.554 15.400 11.101 1.00 86.25 370 PRO A O 1
ATOM 2882 N N . PHE A 1 371 ? 6.662 14.042 9.687 1.00 82.19 371 PHE A N 1
ATOM 2883 C CA . PHE A 1 371 ? 7.762 13.742 10.602 1.00 82.19 371 PHE A CA 1
ATOM 2884 C C . PHE A 1 371 ? 9.022 13.313 9.839 1.00 82.19 371 PHE A C 1
ATOM 2886 O O . PHE A 1 371 ? 8.948 12.515 8.908 1.00 82.19 371 PHE A O 1
ATOM 2893 N N . MET A 1 372 ? 10.189 13.839 10.236 1.00 74.75 372 MET A N 1
ATOM 2894 C CA . MET A 1 372 ? 11.502 13.492 9.662 1.00 74.75 372 MET A CA 1
ATOM 2895 C C . MET A 1 372 ? 11.554 13.553 8.119 1.00 74.75 372 MET A C 1
ATOM 2897 O O . MET A 1 372 ? 11.967 12.586 7.480 1.00 74.75 372 MET A O 1
ATOM 2901 N N . GLY A 1 373 ? 11.102 14.662 7.520 1.00 71.69 373 GLY A N 1
ATOM 2902 C CA . GLY A 1 373 ? 11.115 14.849 6.058 1.00 71.69 373 GLY A CA 1
ATOM 2903 C C . GLY A 1 373 ? 10.073 14.027 5.291 1.00 71.69 373 GLY A C 1
ATOM 2904 O O . GLY A 1 373 ? 10.174 13.888 4.079 1.00 71.69 373 GLY A O 1
ATOM 2905 N N . ARG A 1 374 ? 9.084 13.450 5.987 1.00 81.81 374 ARG A N 1
ATOM 2906 C CA . ARG A 1 374 ? 7.948 12.745 5.377 1.00 81.81 374 ARG A CA 1
ATOM 2907 C C . ARG A 1 374 ? 6.701 13.586 5.538 1.00 81.81 374 ARG A C 1
ATOM 2909 O O . ARG A 1 374 ? 6.332 13.902 6.671 1.00 81.81 374 ARG A O 1
ATOM 2916 N N . HIS A 1 375 ? 6.051 13.942 4.435 1.00 80.50 375 HIS A N 1
ATOM 2917 C CA . HIS A 1 375 ? 4.894 14.844 4.459 1.00 80.50 375 HIS A CA 1
ATOM 2918 C C . HIS A 1 375 ? 3.564 14.126 4.229 1.00 80.50 375 HIS A C 1
ATOM 2920 O O . HIS A 1 375 ? 2.521 14.618 4.661 1.00 80.50 375 HIS A O 1
ATOM 2926 N N . ARG A 1 376 ? 3.589 12.952 3.591 1.00 79.12 376 ARG A N 1
ATOM 2927 C CA . ARG A 1 376 ? 2.390 12.214 3.160 1.00 79.12 376 ARG A CA 1
ATOM 2928 C C . ARG A 1 376 ? 2.278 10.828 3.795 1.00 79.12 376 ARG A C 1
ATOM 2930 O O . ARG A 1 376 ? 2.004 9.850 3.110 1.00 79.12 376 ARG A O 1
ATOM 2937 N N . LEU A 1 377 ? 2.487 10.748 5.108 1.00 87.69 377 LEU A N 1
ATOM 2938 C CA . LEU A 1 377 ? 2.384 9.487 5.845 1.00 87.69 377 LEU A CA 1
ATOM 2939 C C . LEU A 1 377 ? 0.951 8.944 5.828 1.00 87.69 377 LEU A C 1
ATOM 2941 O O . LEU A 1 377 ? 0.003 9.657 6.168 1.00 87.69 377 LEU A O 1
ATOM 2945 N N . ARG A 1 378 ? 0.802 7.667 5.474 1.00 93.00 378 ARG A N 1
ATOM 2946 C CA . ARG A 1 378 ? -0.455 6.922 5.583 1.00 93.00 378 ARG A CA 1
ATOM 2947 C C . ARG A 1 378 ? -0.499 6.152 6.902 1.00 93.00 378 ARG A C 1
ATOM 2949 O O . ARG A 1 378 ? 0.548 5.860 7.478 1.00 93.00 378 ARG A O 1
ATOM 2956 N N . LEU A 1 379 ? -1.692 5.803 7.395 1.00 96.12 379 LEU A N 1
ATOM 2957 C CA . LEU A 1 379 ? -1.803 5.008 8.627 1.00 96.12 379 LEU A CA 1
ATOM 2958 C C . LEU A 1 379 ? -1.159 3.626 8.442 1.00 96.12 379 LEU A C 1
ATOM 2960 O O . LEU A 1 379 ? -0.449 3.157 9.328 1.00 96.12 379 LEU A O 1
ATOM 2964 N N . ASP A 1 380 ? -1.370 3.025 7.273 1.00 94.50 380 ASP A N 1
ATOM 2965 C CA . ASP A 1 380 ? -0.842 1.719 6.872 1.00 94.50 380 ASP A CA 1
ATOM 2966 C C . ASP A 1 380 ? 0.642 1.727 6.467 1.00 94.50 380 ASP A C 1
ATOM 2968 O O . ASP A 1 380 ? 1.219 0.661 6.262 1.00 94.50 380 ASP A O 1
ATOM 2972 N N . ASP A 1 381 ? 1.287 2.898 6.406 1.00 93.38 381 ASP A N 1
ATOM 2973 C CA . ASP A 1 381 ? 2.748 2.989 6.315 1.00 93.38 381 ASP A CA 1
ATOM 2974 C C . ASP A 1 381 ? 3.406 2.869 7.690 1.00 93.38 381 ASP A C 1
ATOM 2976 O O . ASP A 1 381 ? 4.512 2.342 7.803 1.00 93.38 381 ASP A O 1
ATOM 2980 N N . VAL A 1 382 ? 2.759 3.398 8.733 1.00 95.31 382 VAL A N 1
ATOM 2981 C CA . VAL A 1 382 ? 3.368 3.611 10.058 1.00 95.31 382 VAL A CA 1
ATOM 2982 C C . VAL A 1 382 ? 2.913 2.607 11.108 1.00 95.31 382 VAL A C 1
ATOM 2984 O O . VAL A 1 382 ? 3.627 2.399 12.084 1.00 95.31 382 VAL A O 1
ATOM 2987 N N . LEU A 1 383 ? 1.750 1.987 10.918 1.00 97.38 383 LEU A N 1
ATOM 2988 C CA . LEU A 1 383 ? 1.200 0.951 11.782 1.00 97.38 383 LEU A CA 1
ATOM 2989 C C . LEU A 1 383 ? 0.884 -0.278 10.940 1.00 97.38 383 LEU A C 1
ATOM 2991 O O . LEU A 1 383 ? 0.234 -0.173 9.903 1.00 97.38 383 LEU A O 1
ATOM 2995 N N . SER A 1 384 ? 1.298 -1.456 11.401 1.00 97.56 384 SER A N 1
ATOM 2996 C CA . SER A 1 384 ? 0.960 -2.703 10.716 1.00 97.56 384 SER A CA 1
ATOM 2997 C C . SER A 1 384 ? 0.893 -3.875 11.681 1.00 97.56 384 SER A C 1
ATOM 2999 O O . SER A 1 384 ? 1.704 -3.991 12.596 1.00 97.56 384 SER A O 1
ATOM 3001 N N . PHE A 1 385 ? -0.093 -4.749 11.503 1.00 97.88 385 PHE A N 1
ATOM 3002 C CA . PHE A 1 385 ? -0.148 -6.002 12.247 1.00 97.88 385 PHE A CA 1
ATOM 3003 C C . PHE A 1 385 ? 0.779 -7.019 11.587 1.00 97.88 385 PHE A C 1
ATOM 3005 O O . PHE A 1 385 ? 0.618 -7.328 10.407 1.00 97.88 385 PHE A O 1
ATOM 3012 N N . ILE A 1 386 ? 1.722 -7.557 12.358 1.00 97.50 386 ILE A N 1
ATOM 3013 C CA . ILE A 1 386 ? 2.545 -8.701 11.932 1.00 97.50 386 ILE A CA 1
ATOM 3014 C C . ILE A 1 386 ? 1.933 -10.021 12.396 1.00 97.50 386 ILE A C 1
ATOM 3016 O O . ILE A 1 386 ? 2.100 -11.048 11.747 1.00 97.50 386 ILE A O 1
ATOM 3020 N N . ASP A 1 387 ? 1.134 -9.975 13.459 1.00 95.19 387 ASP A N 1
ATOM 3021 C CA . ASP A 1 387 ? 0.422 -11.117 14.017 1.00 95.19 387 ASP A CA 1
ATOM 3022 C C . ASP A 1 387 ? -0.947 -10.691 14.568 1.00 95.19 387 ASP A C 1
ATOM 3024 O O . ASP A 1 387 ? -1.235 -9.495 14.673 1.00 95.19 387 ASP A O 1
ATOM 3028 N N . ASP A 1 388 ? -1.782 -11.654 14.958 1.00 93.06 388 ASP A N 1
ATOM 3029 C CA . ASP A 1 388 ? -3.171 -11.414 15.384 1.00 93.06 388 ASP A CA 1
ATOM 3030 C C . ASP A 1 388 ? -3.280 -10.412 16.545 1.00 93.06 388 ASP A C 1
ATOM 3032 O O . ASP A 1 388 ? -4.245 -9.643 16.631 1.00 93.06 388 ASP A O 1
ATOM 3036 N N . GLY A 1 389 ? -2.280 -10.424 17.428 1.00 95.00 389 GLY A N 1
ATOM 3037 C CA . GLY A 1 389 ? -2.165 -9.566 18.604 1.00 95.00 389 GLY A CA 1
ATOM 3038 C C . GLY A 1 389 ? -0.865 -8.770 18.659 1.00 95.00 389 GLY A C 1
ATOM 3039 O O . GLY A 1 389 ? -0.497 -8.324 19.741 1.00 95.00 389 GLY A O 1
ATOM 3040 N N . VAL A 1 390 ? -0.150 -8.598 17.544 1.00 97.62 390 VAL A N 1
ATOM 3041 C CA . VAL A 1 390 ? 1.114 -7.845 17.526 1.00 97.62 390 VAL A CA 1
ATOM 3042 C C . VAL A 1 390 ? 1.068 -6.763 16.461 1.00 97.62 390 VAL A C 1
ATOM 3044 O O . VAL A 1 390 ? 1.006 -7.044 15.262 1.00 97.62 390 VAL A O 1
ATOM 3047 N N . LEU A 1 391 ? 1.118 -5.519 16.925 1.00 98.00 391 LEU A N 1
ATOM 3048 C CA . LEU A 1 391 ? 1.128 -4.319 16.107 1.00 98.00 391 LEU A CA 1
ATOM 3049 C C . LEU A 1 391 ? 2.522 -3.703 16.155 1.00 98.00 391 LEU A C 1
ATOM 3051 O O . LEU A 1 391 ? 3.001 -3.348 17.229 1.00 98.00 391 LEU A O 1
ATOM 3055 N N . ILE A 1 392 ? 3.154 -3.541 15.000 1.00 97.62 392 ILE A N 1
ATOM 3056 C CA . ILE A 1 392 ? 4.390 -2.770 14.895 1.00 97.62 392 ILE A CA 1
ATOM 3057 C C . ILE A 1 392 ? 4.076 -1.308 14.584 1.00 97.62 392 ILE A C 1
ATOM 3059 O O . ILE A 1 392 ? 3.128 -1.005 13.852 1.00 97.62 392 ILE A O 1
ATOM 3063 N N . MET A 1 393 ? 4.896 -0.411 15.121 1.00 96.38 393 MET A N 1
ATOM 3064 C CA . MET A 1 393 ? 4.818 1.023 14.882 1.00 96.38 393 MET A CA 1
ATOM 3065 C C . MET A 1 393 ? 6.176 1.558 14.446 1.00 96.38 393 MET A C 1
ATOM 3067 O O . MET A 1 393 ? 7.165 1.419 15.164 1.00 96.38 393 MET A O 1
ATOM 3071 N N . SER A 1 394 ? 6.225 2.176 13.268 1.00 93.00 394 SER A N 1
ATOM 3072 C CA . SER A 1 394 ? 7.390 2.961 12.858 1.00 93.00 394 SER A CA 1
ATOM 3073 C C . SER A 1 394 ? 7.515 4.244 13.682 1.00 93.00 394 SER A C 1
ATOM 3075 O O . SER A 1 394 ? 6.520 4.715 14.236 1.00 93.00 394 SER A O 1
ATOM 3077 N N . PRO A 1 395 ? 8.708 4.865 13.711 1.00 87.56 395 PRO A N 1
ATOM 3078 C CA . PRO A 1 395 ? 8.903 6.167 14.332 1.00 87.56 395 PRO A CA 1
ATOM 3079 C C . PRO A 1 395 ? 7.884 7.203 13.849 1.00 87.56 395 PRO A C 1
ATOM 3081 O O . PRO A 1 395 ? 7.739 7.462 12.653 1.00 87.56 395 PRO A O 1
ATOM 3084 N N . LEU A 1 396 ? 7.201 7.819 14.808 1.00 88.94 396 LEU A N 1
ATOM 3085 C CA . LEU A 1 396 ? 6.210 8.867 14.600 1.00 88.94 396 LEU A CA 1
ATOM 3086 C C . LEU A 1 396 ? 6.611 10.127 15.360 1.00 88.94 396 LEU A C 1
ATOM 3088 O O . LEU A 1 396 ? 7.454 10.097 16.257 1.00 88.94 396 LEU A O 1
ATOM 3092 N N . ASN A 1 397 ? 5.935 11.235 15.050 1.00 89.62 397 ASN A N 1
ATOM 3093 C CA . ASN A 1 397 ? 5.967 12.404 15.918 1.00 89.62 397 ASN A CA 1
ATOM 3094 C C . ASN A 1 397 ? 5.639 11.969 17.367 1.00 89.62 397 ASN A C 1
ATOM 3096 O O . ASN A 1 397 ? 4.592 11.345 17.565 1.00 89.62 397 ASN A O 1
ATOM 3100 N N . PRO A 1 398 ? 6.461 12.314 18.379 1.00 91.06 398 PRO A N 1
ATOM 3101 C CA . PRO A 1 398 ? 6.282 11.822 19.749 1.00 91.06 398 PRO A CA 1
ATOM 3102 C C . PRO A 1 398 ? 4.897 12.099 20.349 1.00 91.06 398 PRO A C 1
ATOM 3104 O O . PRO A 1 398 ? 4.358 11.281 21.091 1.00 91.06 398 PRO A O 1
ATOM 3107 N N . GLN A 1 399 ? 4.272 13.227 19.999 1.00 93.75 399 GLN A N 1
ATOM 3108 C CA . GLN A 1 399 ? 2.928 13.558 20.478 1.00 93.75 399 GLN A CA 1
ATOM 3109 C C . GLN A 1 399 ? 1.866 12.637 19.869 1.00 93.75 399 GLN A C 1
ATOM 3111 O O . GLN A 1 399 ? 0.900 12.273 20.542 1.00 93.75 399 GLN A O 1
ATOM 3116 N N . ILE A 1 400 ? 2.030 12.267 18.598 1.00 95.38 400 ILE A N 1
ATOM 3117 C CA . ILE A 1 400 ? 1.145 11.318 17.920 1.00 95.38 400 ILE A CA 1
ATOM 3118 C C . ILE A 1 400 ? 1.399 9.901 18.435 1.00 95.38 400 ILE A C 1
ATOM 3120 O O . ILE A 1 400 ? 0.432 9.228 18.784 1.00 95.38 400 ILE A O 1
ATOM 3124 N N . ALA A 1 401 ? 2.662 9.488 18.580 1.00 94.69 401 ALA A N 1
ATOM 3125 C CA . ALA A 1 401 ? 3.038 8.191 19.144 1.00 94.69 401 ALA A CA 1
ATOM 3126 C C . ALA A 1 401 ? 2.413 7.981 20.535 1.00 94.69 401 ALA A C 1
ATOM 3128 O O . ALA A 1 401 ? 1.723 6.990 20.761 1.00 94.69 401 ALA A O 1
ATOM 3129 N N . ASN A 1 402 ? 2.530 8.967 21.434 1.00 95.75 402 ASN A N 1
ATOM 3130 C CA . ASN A 1 402 ? 1.914 8.909 22.764 1.00 95.75 402 ASN A CA 1
ATOM 3131 C C . ASN A 1 402 ? 0.387 8.768 22.704 1.00 95.75 402 ASN A C 1
ATOM 3133 O O . ASN A 1 402 ? -0.204 8.028 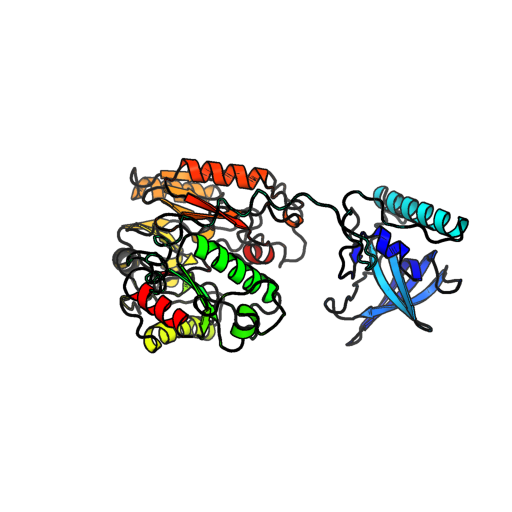23.489 1.00 95.75 402 ASN A O 1
ATOM 3137 N N . LYS A 1 403 ? -0.276 9.454 21.766 1.00 96.81 403 LYS A N 1
ATOM 3138 C CA . LYS A 1 403 ? -1.727 9.316 21.571 1.00 96.81 403 LYS A CA 1
ATOM 3139 C C . LYS A 1 403 ? -2.108 7.927 21.059 1.00 96.81 403 LYS A C 1
ATOM 3141 O O . LYS A 1 403 ? -3.104 7.384 21.530 1.00 96.81 403 LYS A O 1
ATOM 3146 N N . VAL A 1 404 ? -1.322 7.344 20.151 1.00 96.50 404 VAL A N 1
ATOM 3147 C CA . VAL A 1 404 ? -1.509 5.951 19.716 1.00 96.50 404 VAL A CA 1
ATOM 3148 C C . VAL A 1 404 ? -1.357 5.011 20.910 1.00 96.50 404 VAL A C 1
ATOM 3150 O O . VAL A 1 404 ? -2.276 4.242 21.175 1.00 96.50 404 VAL A O 1
ATOM 3153 N N . HIS A 1 405 ? -0.280 5.128 21.695 1.00 95.50 405 HIS A N 1
ATOM 3154 C CA . HIS A 1 405 ? -0.077 4.334 22.917 1.00 95.50 405 HIS A CA 1
ATOM 3155 C C . HIS A 1 405 ? -1.262 4.406 23.874 1.00 95.50 405 HIS A C 1
ATOM 3157 O O . HIS A 1 405 ? -1.745 3.373 24.331 1.00 95.50 405 HIS A O 1
ATOM 3163 N N . MET A 1 406 ? -1.768 5.609 24.150 1.00 95.25 406 MET A N 1
ATOM 3164 C CA . MET A 1 406 ? -2.916 5.793 25.040 1.00 95.25 406 MET A CA 1
ATOM 3165 C C . MET A 1 406 ? -4.182 5.113 24.509 1.00 95.25 406 MET A C 1
ATOM 3167 O O . MET A 1 406 ? -4.872 4.435 25.274 1.00 95.25 406 MET A O 1
ATOM 3171 N N . GLU A 1 407 ? -4.500 5.265 23.219 1.00 96.00 407 GLU A N 1
ATOM 3172 C CA . GLU A 1 407 ? -5.676 4.613 22.631 1.00 96.00 407 GLU A CA 1
ATOM 3173 C C . GLU A 1 407 ? -5.521 3.089 22.601 1.00 96.00 407 GLU A C 1
ATOM 3175 O O . GLU A 1 407 ? -6.448 2.373 22.986 1.00 96.00 407 GLU A O 1
ATOM 3180 N N . MET A 1 408 ? -4.338 2.580 22.249 1.00 95.38 408 MET A N 1
ATOM 3181 C CA . MET A 1 408 ? -4.045 1.146 22.269 1.00 95.38 408 MET A CA 1
ATOM 3182 C C . MET A 1 408 ? -4.146 0.581 23.690 1.00 95.38 408 MET A C 1
ATOM 3184 O O . MET A 1 408 ? -4.861 -0.395 23.919 1.00 95.38 408 MET A O 1
ATOM 3188 N N . PHE A 1 409 ? -3.549 1.238 24.683 1.00 93.50 409 PHE A N 1
ATOM 3189 C CA . PHE A 1 409 ? -3.651 0.833 26.085 1.00 93.50 409 PHE A CA 1
ATOM 3190 C C . PHE A 1 409 ? -5.108 0.816 26.575 1.00 93.50 409 PHE A C 1
ATOM 3192 O O . PHE A 1 409 ? -5.562 -0.155 27.186 1.00 93.50 409 PHE A O 1
ATOM 3199 N N . LYS A 1 410 ? -5.880 1.864 26.260 1.00 94.38 410 LYS A N 1
ATOM 3200 C CA . LYS A 1 410 ? -7.275 2.014 26.696 1.00 94.38 410 LYS A CA 1
ATOM 3201 C C . LYS A 1 410 ? -8.219 1.011 26.033 1.00 94.38 410 LYS A C 1
ATOM 3203 O O . LYS A 1 410 ? -9.126 0.494 26.691 1.00 94.38 410 LYS A O 1
ATOM 3208 N N . ARG A 1 411 ? -8.066 0.783 24.726 1.00 94.00 411 ARG A N 1
ATOM 3209 C CA . ARG A 1 411 ? -9.027 0.029 23.902 1.00 94.00 411 ARG A CA 1
ATOM 3210 C C . ARG A 1 411 ? -8.609 -1.414 23.671 1.00 94.00 411 ARG A C 1
ATOM 3212 O O . ARG A 1 411 ? -9.474 -2.292 23.651 1.00 94.00 411 ARG A O 1
ATOM 3219 N N . GLU A 1 412 ? -7.316 -1.680 23.540 1.00 92.56 412 GLU A N 1
ATOM 3220 C CA . GLU A 1 412 ? -6.779 -3.023 23.311 1.00 92.56 412 GLU A CA 1
ATOM 3221 C C . GLU A 1 412 ? -6.299 -3.718 24.584 1.00 92.56 412 GLU A C 1
ATOM 3223 O O . GLU A 1 412 ? -6.401 -4.944 24.665 1.00 92.56 412 GLU A O 1
ATOM 3228 N N . LYS A 1 413 ? -5.909 -2.967 25.623 1.00 85.06 413 LYS A N 1
ATOM 3229 C CA . LYS A 1 413 ? -5.415 -3.514 26.899 1.00 85.06 413 LYS A CA 1
ATOM 3230 C C . LYS A 1 413 ? -4.301 -4.546 26.648 1.00 85.06 413 LYS A C 1
ATOM 3232 O O . LYS A 1 413 ? -3.286 -4.210 26.061 1.00 85.06 413 LYS A O 1
ATOM 3237 N N . LYS A 1 414 ? -4.496 -5.804 27.067 1.00 83.81 414 LYS A N 1
ATOM 3238 C CA . LYS A 1 414 ? -3.561 -6.927 26.858 1.00 83.81 414 LYS A CA 1
ATOM 3239 C C . LYS A 1 414 ? -3.791 -7.689 25.543 1.00 83.81 414 LYS A C 1
ATOM 3241 O O . LYS A 1 414 ? -3.150 -8.703 25.315 1.00 83.81 414 LYS A O 1
ATOM 3246 N N . GLY A 1 415 ? -4.750 -7.260 24.721 1.00 89.81 415 GLY A N 1
ATOM 3247 C CA . GLY A 1 415 ? -5.122 -7.956 23.487 1.00 89.81 415 GLY A CA 1
ATOM 3248 C C . GLY A 1 415 ? -4.225 -7.644 22.291 1.00 89.81 415 GLY A C 1
ATOM 3249 O O . GLY A 1 415 ? -4.289 -8.376 21.308 1.00 89.81 415 GLY A O 1
ATOM 3250 N N . VAL A 1 416 ? -3.435 -6.568 22.358 1.00 95.75 416 VAL A N 1
ATOM 3251 C CA . VAL A 1 416 ? -2.457 -6.196 21.331 1.00 95.75 416 VAL A CA 1
ATOM 3252 C C . VAL A 1 416 ? -1.175 -5.722 22.006 1.00 95.75 416 VAL A C 1
ATOM 3254 O O . VAL A 1 416 ? -1.207 -4.795 22.814 1.00 95.75 416 VAL A O 1
ATOM 3257 N N . THR A 1 417 ? -0.054 -6.334 21.643 1.00 96.00 417 THR A N 1
ATOM 3258 C CA . THR A 1 417 ? 1.292 -5.868 21.970 1.00 96.00 417 THR A CA 1
ATOM 3259 C C . THR A 1 417 ? 1.724 -4.857 20.918 1.00 96.00 417 THR A C 1
ATOM 3261 O O . THR A 1 417 ? 1.754 -5.178 19.729 1.00 96.00 417 THR A O 1
ATOM 3264 N N . LEU A 1 418 ? 2.047 -3.639 21.351 1.00 96.44 418 LEU A N 1
ATOM 3265 C CA . LEU A 1 418 ? 2.592 -2.593 20.490 1.00 96.44 418 LEU A CA 1
ATOM 3266 C C . LEU A 1 418 ? 4.122 -2.631 20.543 1.00 96.44 418 LEU A C 1
ATOM 3268 O O . LEU A 1 418 ? 4.702 -2.474 21.615 1.00 96.44 418 LEU A O 1
ATOM 3272 N N . VAL A 1 419 ? 4.758 -2.841 19.394 1.00 95.75 419 VAL A N 1
ATOM 3273 C CA . VAL A 1 419 ? 6.215 -2.912 19.238 1.00 95.75 419 VAL A CA 1
ATOM 3274 C C . VAL A 1 419 ? 6.682 -1.713 18.425 1.00 95.75 419 VAL A C 1
ATOM 3276 O O . VAL A 1 419 ? 6.359 -1.588 17.245 1.00 95.75 419 VAL A O 1
ATOM 3279 N N . GLU A 1 420 ? 7.457 -0.827 19.039 1.00 94.38 420 GLU A N 1
ATOM 3280 C CA . GLU A 1 420 ? 8.076 0.283 18.318 1.00 94.38 420 GLU A CA 1
ATOM 3281 C C . GLU A 1 420 ? 9.340 -0.179 17.602 1.00 94.38 420 GLU A C 1
ATOM 3283 O O . GLU A 1 420 ? 10.232 -0.786 18.200 1.00 94.38 420 GLU A O 1
ATOM 3288 N N . LEU A 1 421 ? 9.426 0.128 16.312 1.00 92.06 421 LEU A N 1
ATOM 3289 C CA . LEU A 1 421 ? 10.652 -0.056 15.557 1.00 92.06 421 LEU A CA 1
ATOM 3290 C C . LEU A 1 421 ? 11.606 1.102 15.868 1.00 92.06 421 LEU A C 1
ATOM 3292 O O . LEU A 1 421 ? 11.173 2.258 15.899 1.00 92.06 421 LEU A O 1
ATOM 3296 N N . PRO A 1 422 ? 12.903 0.826 16.083 1.00 84.50 422 PRO A N 1
ATOM 3297 C CA . PRO A 1 422 ? 13.824 1.858 16.515 1.00 84.50 422 PRO A CA 1
ATOM 3298 C C . PRO A 1 422 ? 13.986 2.930 15.438 1.00 84.50 422 PRO A C 1
ATOM 3300 O O . PRO A 1 422 ? 14.171 2.639 14.252 1.00 84.50 422 PRO A O 1
ATOM 3303 N N . THR A 1 423 ? 13.973 4.189 15.876 1.00 67.12 423 THR A N 1
ATOM 3304 C CA . THR A 1 423 ? 14.426 5.312 15.059 1.00 67.12 423 THR A CA 1
ATOM 3305 C C . THR A 1 423 ? 15.903 5.112 14.799 1.00 67.12 423 THR A C 1
ATOM 3307 O O . THR A 1 423 ? 16.711 5.162 15.722 1.00 67.12 423 THR A O 1
ATOM 3310 N N . VAL A 1 424 ? 16.278 4.838 13.555 1.00 56.59 424 VAL A N 1
ATOM 3311 C CA . VAL A 1 424 ? 17.692 4.625 13.262 1.00 56.59 424 VAL A CA 1
ATOM 3312 C C . VAL A 1 424 ? 18.344 5.976 13.004 1.00 56.59 424 VAL A C 1
ATOM 3314 O O . VAL A 1 424 ? 18.055 6.630 11.997 1.00 56.59 424 VAL A O 1
ATOM 3317 N N . ASP A 1 425 ? 19.221 6.375 13.926 1.00 44.25 425 ASP A N 1
ATOM 3318 C CA . ASP A 1 425 ? 20.081 7.550 13.814 1.00 44.25 425 ASP A CA 1
ATOM 3319 C C . ASP A 1 425 ? 20.722 7.624 12.419 1.00 44.25 425 ASP A C 1
ATOM 3321 O O . ASP A 1 425 ? 21.248 6.650 11.870 1.00 44.25 425 ASP A O 1
ATOM 3325 N N . GLY A 1 426 ? 20.603 8.795 11.795 1.00 41.41 426 GLY A N 1
ATOM 3326 C CA . GLY A 1 426 ? 20.982 9.013 10.397 1.00 41.41 426 GLY A CA 1
ATOM 3327 C C . GLY A 1 426 ? 20.098 10.022 9.672 1.00 41.41 426 GLY A C 1
ATOM 3328 O O . GLY A 1 426 ? 20.495 10.539 8.628 1.00 41.41 426 GLY A O 1
ATOM 3329 N N . ALA A 1 427 ? 18.952 10.380 10.249 1.00 39.69 427 ALA A N 1
ATOM 3330 C CA . ALA A 1 427 ? 18.366 11.698 10.048 1.00 39.69 427 ALA A CA 1
ATOM 3331 C C . ALA A 1 427 ? 19.051 12.706 10.986 1.00 39.69 427 ALA A C 1
ATOM 3333 O O . ALA A 1 427 ? 18.397 13.408 11.748 1.00 39.69 427 ALA A O 1
ATOM 3334 N N . ARG A 1 428 ? 20.388 12.833 10.904 1.00 40.28 428 ARG A N 1
ATOM 3335 C CA . ARG A 1 428 ? 20.895 14.209 10.949 1.00 40.28 428 ARG A CA 1
ATOM 3336 C C . ARG A 1 428 ? 20.115 14.919 9.865 1.00 40.28 428 ARG A C 1
ATOM 3338 O O . ARG A 1 428 ? 19.996 14.343 8.785 1.00 40.28 428 ARG A O 1
ATOM 3345 N N . GLU A 1 429 ? 19.548 16.056 10.222 1.00 40.00 429 GLU A N 1
ATOM 3346 C CA . GLU A 1 429 ? 19.019 17.113 9.371 1.00 40.00 429 GLU A CA 1
ATOM 3347 C C . GLU A 1 429 ? 19.828 17.180 8.067 1.00 40.00 429 GLU A C 1
ATOM 3349 O O . GLU A 1 429 ? 20.820 17.889 7.927 1.00 40.00 429 GLU A O 1
ATOM 3354 N N . ARG A 1 430 ? 19.510 16.276 7.142 1.00 51.41 430 ARG A N 1
ATOM 3355 C CA . ARG A 1 430 ? 20.189 16.173 5.867 1.00 51.41 430 ARG A CA 1
ATOM 3356 C C . ARG A 1 430 ? 19.560 17.284 5.066 1.00 51.41 430 ARG A C 1
ATOM 3358 O O . ARG A 1 430 ? 18.339 17.432 5.095 1.00 51.41 430 ARG A O 1
ATOM 3365 N N . GLN A 1 431 ? 20.387 18.051 4.368 1.00 43.91 431 GLN A N 1
ATOM 3366 C CA . GLN A 1 431 ? 19.913 18.863 3.259 1.00 43.91 431 GLN A CA 1
ATOM 3367 C C . GLN A 1 431 ? 19.277 17.894 2.262 1.00 43.91 431 GLN A C 1
ATOM 3369 O O . GLN A 1 431 ? 19.948 17.310 1.412 1.00 43.91 431 GLN A O 1
ATOM 3374 N N . LEU A 1 432 ? 17.983 17.640 2.456 1.00 50.50 432 LEU A N 1
ATOM 3375 C CA . LEU A 1 432 ? 17.120 17.083 1.439 1.00 50.50 432 LEU A CA 1
ATOM 3376 C C . LEU A 1 432 ? 17.318 17.971 0.206 1.00 50.50 432 LEU A C 1
ATOM 3378 O O . LEU A 1 432 ? 17.493 19.187 0.370 1.00 50.50 432 LEU A O 1
ATOM 3382 N N . PRO A 1 433 ? 17.377 17.395 -1.003 1.00 46.72 433 PRO A N 1
ATOM 3383 C CA . PRO A 1 433 ? 17.508 18.195 -2.209 1.00 46.72 433 PRO A CA 1
ATOM 3384 C C . PRO A 1 433 ? 16.493 19.342 -2.176 1.00 46.72 433 PRO A C 1
ATOM 3386 O O . PRO A 1 433 ? 15.356 19.145 -1.754 1.00 46.72 433 PRO A O 1
ATOM 3389 N N . SER A 1 434 ? 16.893 20.538 -2.613 1.00 45.78 434 SER A N 1
ATOM 3390 C CA . SER A 1 434 ? 15.996 21.703 -2.672 1.00 45.78 434 SER A CA 1
ATOM 3391 C C . SER A 1 434 ? 14.823 21.506 -3.638 1.00 45.78 434 SER A C 1
ATOM 3393 O O . SER A 1 434 ? 13.929 22.344 -3.690 1.00 45.78 434 SER A O 1
ATOM 3395 N N . ASP A 1 435 ? 14.850 20.421 -4.416 1.00 44.66 435 ASP A N 1
ATOM 3396 C CA . ASP A 1 435 ? 13.739 19.948 -5.225 1.00 44.66 435 ASP A CA 1
ATOM 3397 C C . ASP A 1 435 ? 12.613 19.398 -4.318 1.00 44.66 435 ASP A C 1
ATOM 3399 O O . ASP A 1 435 ? 12.799 18.359 -3.671 1.00 44.66 435 ASP A O 1
ATOM 3403 N N . PRO A 1 436 ? 11.430 20.040 -4.302 1.00 46.66 436 PRO A N 1
ATOM 3404 C CA . PRO A 1 436 ? 10.278 19.607 -3.512 1.00 46.66 436 PRO A CA 1
ATOM 3405 C C . PRO A 1 436 ? 9.809 18.172 -3.812 1.00 46.66 436 PRO A C 1
ATOM 3407 O O . PRO A 1 436 ? 9.176 17.542 -2.966 1.00 46.66 436 PRO A O 1
ATOM 3410 N N . TYR A 1 437 ? 10.102 17.639 -5.006 1.00 42.12 437 TYR A N 1
ATOM 3411 C CA . TYR A 1 437 ? 9.756 16.268 -5.399 1.00 42.12 437 TYR A CA 1
ATOM 3412 C C . TYR A 1 437 ? 10.740 15.219 -4.869 1.00 42.12 437 TYR A C 1
ATOM 3414 O O . TYR A 1 437 ? 10.405 14.036 -4.800 1.00 42.12 437 TYR A O 1
ATOM 3422 N N . LEU A 1 438 ? 11.948 15.635 -4.487 1.00 49.94 438 LEU A N 1
ATOM 3423 C CA . LEU A 1 438 ? 12.975 14.775 -3.895 1.00 49.94 438 LEU A CA 1
ATOM 3424 C C . LEU A 1 438 ? 13.097 14.965 -2.378 1.00 49.94 438 LEU A C 1
ATOM 3426 O O . LEU A 1 438 ? 13.840 14.219 -1.735 1.00 49.94 438 LEU A O 1
ATOM 3430 N N . SER A 1 439 ? 12.386 15.947 -1.815 1.00 58.00 439 SER A N 1
ATOM 3431 C CA . SER A 1 439 ? 12.415 16.261 -0.388 1.00 58.00 439 SER A CA 1
ATOM 3432 C C . SER A 1 439 ? 11.438 15.444 0.459 1.00 58.00 439 SER A C 1
ATOM 3434 O O . SER A 1 439 ? 11.609 15.407 1.672 1.00 58.00 439 SER A O 1
ATOM 3436 N N . ASP A 1 440 ? 10.424 14.801 -0.136 1.00 69.50 440 ASP A N 1
ATOM 3437 C CA . ASP A 1 440 ? 9.549 13.865 0.586 1.00 69.50 440 ASP A CA 1
ATOM 3438 C C . ASP A 1 440 ? 10.151 12.455 0.532 1.00 69.50 440 ASP A C 1
ATOM 3440 O O . ASP A 1 440 ? 10.249 11.837 -0.529 1.00 69.50 440 ASP A O 1
ATOM 3444 N N . GLU A 1 441 ? 10.559 11.927 1.687 1.00 76.00 441 GLU A N 1
ATOM 3445 C CA . GLU A 1 441 ? 11.034 10.540 1.786 1.00 76.00 441 GLU A CA 1
ATOM 3446 C C . GLU A 1 441 ? 9.891 9.518 1.642 1.00 76.00 441 GLU A C 1
ATOM 3448 O O . GLU A 1 441 ? 10.156 8.316 1.610 1.00 76.00 441 GLU A O 1
ATOM 3453 N N . GLY A 1 442 ? 8.627 9.959 1.560 1.00 85.38 442 GLY A N 1
ATOM 3454 C CA . GLY A 1 442 ? 7.473 9.073 1.435 1.00 85.38 442 GLY A CA 1
ATOM 3455 C C . GLY A 1 442 ? 7.456 8.053 2.571 1.00 85.38 442 GLY A C 1
ATOM 3456 O O . GLY A 1 442 ? 7.513 8.419 3.746 1.00 85.38 442 GLY A O 1
ATOM 3457 N N . ASN A 1 443 ? 7.440 6.764 2.231 1.00 89.06 443 ASN A N 1
ATOM 3458 C CA . ASN A 1 443 ? 7.580 5.674 3.198 1.00 89.06 443 ASN A CA 1
ATOM 3459 C C . ASN A 1 443 ? 8.956 4.980 3.142 1.00 89.06 443 ASN A C 1
ATOM 3461 O O . ASN A 1 443 ? 9.142 3.908 3.724 1.00 89.06 443 ASN A O 1
ATOM 3465 N N . CYS A 1 444 ? 9.958 5.592 2.500 1.00 88.25 444 CYS A N 1
ATOM 3466 C CA . CYS A 1 444 ? 11.314 5.053 2.484 1.00 88.25 444 CYS A CA 1
ATOM 3467 C C . CYS A 1 444 ? 11.862 4.903 3.910 1.00 88.25 444 CYS A C 1
ATOM 3469 O O . CYS A 1 444 ? 11.771 5.812 4.745 1.00 88.25 444 CYS A O 1
ATOM 3471 N N . GLY A 1 445 ? 12.428 3.731 4.201 1.00 86.88 445 GLY A N 1
ATOM 3472 C CA . GLY A 1 445 ? 12.936 3.385 5.528 1.00 86.88 445 GLY A CA 1
ATOM 3473 C C . GLY A 1 445 ? 11.880 2.973 6.553 1.00 86.88 445 GLY A C 1
ATOM 3474 O O . GLY A 1 445 ? 12.260 2.649 7.677 1.00 86.88 445 GLY A O 1
ATOM 3475 N N . LEU A 1 446 ? 10.590 2.978 6.203 1.00 91.88 446 LEU A N 1
ATOM 3476 C CA . LEU A 1 446 ? 9.524 2.511 7.087 1.00 91.88 446 LEU A CA 1
ATOM 3477 C C . LEU A 1 446 ? 9.313 1.009 6.883 1.00 91.88 446 LEU A C 1
ATOM 3479 O O . LEU A 1 446 ? 8.596 0.579 5.985 1.00 91.88 446 LEU A O 1
ATOM 3483 N N . TYR A 1 447 ? 9.923 0.192 7.742 1.00 95.06 447 TYR A N 1
ATOM 3484 C CA . TYR A 1 447 ? 9.772 -1.270 7.695 1.00 95.06 447 TYR A CA 1
ATOM 3485 C C . TYR A 1 447 ? 8.349 -1.733 8.051 1.00 95.06 447 TYR A C 1
ATOM 3487 O O . TYR A 1 447 ? 7.997 -2.878 7.780 1.00 95.06 447 TYR A O 1
ATOM 3495 N N . SER A 1 448 ? 7.512 -0.850 8.614 1.00 95.88 448 SER A N 1
ATOM 3496 C CA . SER A 1 448 ? 6.085 -1.114 8.834 1.00 95.88 448 SER A CA 1
ATOM 3497 C C . SER A 1 448 ? 5.213 -0.982 7.589 1.00 95.88 448 SER A C 1
ATOM 3499 O O . SER A 1 448 ? 4.073 -1.435 7.636 1.00 95.88 448 SER A O 1
ATOM 3501 N N . ALA A 1 449 ? 5.734 -0.460 6.471 1.00 95.75 449 ALA A N 1
ATOM 3502 C CA . ALA A 1 449 ? 5.058 -0.406 5.169 1.00 95.75 449 ALA A CA 1
ATOM 3503 C C . ALA A 1 449 ? 5.009 -1.799 4.486 1.00 95.75 449 ALA A C 1
ATOM 3505 O O . ALA A 1 449 ? 5.319 -1.967 3.302 1.00 95.75 449 ALA A O 1
ATOM 3506 N N . LEU A 1 450 ? 4.672 -2.816 5.281 1.00 97.44 450 LEU A N 1
ATOM 3507 C CA . LEU A 1 450 ? 4.779 -4.243 5.003 1.00 97.44 450 LEU A CA 1
ATOM 3508 C C . LEU A 1 450 ? 3.439 -4.860 4.609 1.00 97.44 450 LEU A C 1
ATOM 3510 O O . LEU A 1 450 ? 2.380 -4.313 4.913 1.00 97.44 450 LEU A O 1
ATOM 3514 N N . LEU A 1 451 ? 3.483 -6.042 3.996 1.00 97.62 451 LEU A N 1
ATOM 3515 C CA . LEU A 1 451 ? 2.303 -6.861 3.718 1.00 97.62 451 LEU A CA 1
ATOM 3516 C C . LEU A 1 451 ? 2.326 -8.110 4.604 1.00 97.62 451 LEU A C 1
ATOM 3518 O O . LEU A 1 451 ? 3.223 -8.941 4.488 1.00 97.62 451 LEU A O 1
ATOM 3522 N N . ALA A 1 452 ? 1.321 -8.268 5.462 1.00 96.06 452 ALA A N 1
ATOM 3523 C CA . ALA A 1 452 ? 1.147 -9.467 6.275 1.00 96.06 452 ALA A CA 1
ATOM 3524 C C . ALA A 1 452 ? 0.034 -10.359 5.711 1.00 96.06 452 ALA A C 1
ATOM 3526 O O . ALA A 1 452 ? -1.011 -9.886 5.263 1.00 96.06 452 ALA A O 1
ATOM 3527 N N . THR A 1 453 ? 0.266 -11.665 5.762 1.00 94.75 453 THR A N 1
ATOM 3528 C CA . THR A 1 453 ? -0.696 -12.722 5.428 1.00 94.75 453 THR A CA 1
ATOM 3529 C C . THR A 1 453 ? -0.860 -13.652 6.631 1.00 94.75 453 THR A C 1
ATOM 3531 O O . THR A 1 453 ? -0.353 -13.370 7.720 1.00 94.75 453 THR A O 1
ATOM 3534 N N . ASP A 1 454 ? -1.549 -14.777 6.453 1.00 91.31 454 ASP A N 1
ATOM 3535 C CA . ASP A 1 454 ? -1.724 -15.765 7.524 1.00 91.31 454 ASP A CA 1
ATOM 3536 C C . ASP A 1 454 ? -0.402 -16.451 7.894 1.00 91.31 454 ASP A C 1
ATOM 3538 O O . ASP A 1 454 ? -0.219 -16.861 9.035 1.00 91.31 454 ASP A O 1
ATOM 3542 N N . ARG A 1 455 ? 0.529 -16.566 6.937 1.00 93.69 455 ARG A N 1
ATOM 3543 C CA . ARG A 1 455 ? 1.752 -17.376 7.079 1.00 93.69 455 ARG A CA 1
ATOM 3544 C C . ARG A 1 455 ? 3.045 -16.584 6.932 1.00 93.69 455 ARG A C 1
ATOM 3546 O O . ARG A 1 455 ? 4.082 -17.024 7.424 1.00 93.69 455 ARG A O 1
ATOM 3553 N N . PHE A 1 456 ? 2.984 -15.436 6.264 1.00 97.00 456 PHE A N 1
ATOM 3554 C CA . PHE A 1 456 ? 4.158 -14.652 5.894 1.00 97.00 456 PHE A CA 1
ATOM 3555 C C . PHE A 1 456 ? 3.997 -13.181 6.250 1.00 97.00 456 PHE A C 1
ATOM 3557 O O . PHE A 1 456 ? 2.897 -12.627 6.165 1.00 97.00 456 PHE A O 1
ATOM 3564 N N . VAL A 1 457 ? 5.119 -12.546 6.574 1.00 98.25 457 VAL A N 1
ATOM 3565 C CA . VAL A 1 457 ? 5.248 -11.096 6.722 1.00 98.25 457 VAL A CA 1
ATOM 3566 C C . VAL A 1 457 ? 6.285 -10.622 5.709 1.00 98.25 457 VAL A C 1
ATOM 3568 O O . VAL A 1 457 ? 7.481 -10.842 5.884 1.00 98.25 457 VAL A O 1
ATOM 3571 N N . PHE A 1 458 ? 5.821 -9.997 4.631 1.00 98.56 458 PHE A N 1
ATOM 3572 C CA . PHE A 1 458 ? 6.665 -9.429 3.584 1.00 98.56 458 PHE A CA 1
ATOM 3573 C C . PHE A 1 458 ? 7.116 -8.034 4.009 1.00 98.56 458 PHE A C 1
ATOM 3575 O O . PHE A 1 458 ? 6.304 -7.110 4.031 1.00 98.56 458 PHE A O 1
ATOM 3582 N N . VAL A 1 459 ? 8.389 -7.884 4.366 1.00 98.44 459 VAL A N 1
ATOM 3583 C CA . VAL A 1 459 ? 8.955 -6.659 4.947 1.00 98.44 459 VAL A CA 1
ATOM 3584 C C . VAL A 1 459 ? 9.770 -5.910 3.892 1.00 98.44 459 VAL A C 1
ATOM 3586 O O . VAL A 1 459 ? 10.664 -6.515 3.294 1.00 98.44 459 VAL A O 1
ATOM 3589 N N . PRO A 1 460 ? 9.528 -4.606 3.664 1.00 96.94 460 PRO A N 1
ATOM 3590 C CA . PRO A 1 460 ? 10.339 -3.834 2.736 1.00 96.94 460 PRO A CA 1
ATOM 3591 C C . PRO A 1 460 ? 11.758 -3.657 3.291 1.00 96.94 460 PRO A C 1
ATOM 3593 O O . PRO A 1 460 ? 11.945 -3.310 4.456 1.00 96.94 460 PRO A O 1
ATOM 3596 N N . VAL A 1 461 ? 12.759 -3.884 2.447 1.00 95.19 461 VAL A N 1
ATOM 3597 C CA . VAL A 1 461 ? 14.180 -3.682 2.746 1.00 95.19 461 VAL A CA 1
ATOM 3598 C C . VAL A 1 461 ? 14.798 -2.742 1.718 1.00 95.19 461 VAL A C 1
ATOM 3600 O O . VAL A 1 461 ? 14.416 -2.737 0.545 1.00 95.19 461 VAL A O 1
ATOM 3603 N N . PHE A 1 462 ? 15.752 -1.926 2.161 1.00 90.50 462 PHE A N 1
ATOM 3604 C CA . PHE A 1 462 ? 16.237 -0.774 1.389 1.00 90.50 462 PHE A CA 1
ATOM 3605 C C . PHE A 1 462 ? 17.744 -0.820 1.141 1.00 90.50 462 PHE A C 1
ATOM 3607 O O . PHE A 1 462 ? 18.240 -0.228 0.182 1.00 90.50 462 PHE A O 1
ATOM 3614 N N . GLY A 1 463 ? 18.484 -1.506 2.005 1.00 86.62 463 GLY A N 1
ATOM 3615 C CA . GLY A 1 463 ? 19.936 -1.583 2.002 1.00 86.62 463 GLY A CA 1
ATOM 3616 C C . GLY A 1 463 ? 20.528 -2.546 0.980 1.00 86.62 463 GLY A C 1
ATOM 3617 O O . GLY A 1 463 ? 21.731 -2.500 0.771 1.00 86.62 463 GLY A O 1
ATOM 3618 N N . ASN A 1 464 ? 19.747 -3.380 0.298 1.00 86.31 464 ASN A N 1
ATOM 3619 C CA . ASN A 1 464 ? 20.267 -4.216 -0.796 1.00 86.31 464 ASN A CA 1
ATOM 3620 C C . ASN A 1 464 ? 20.486 -3.442 -2.109 1.00 86.31 464 ASN A C 1
ATOM 3622 O O . ASN A 1 464 ? 21.062 -3.980 -3.050 1.00 86.31 464 ASN A O 1
ATOM 3626 N N . ILE A 1 465 ? 20.049 -2.181 -2.180 1.00 81.62 465 ILE A N 1
ATOM 3627 C CA . ILE A 1 465 ? 20.201 -1.320 -3.355 1.00 81.62 465 ILE A CA 1
ATOM 3628 C C . ILE A 1 465 ? 21.360 -0.346 -3.088 1.00 81.62 465 ILE A C 1
ATOM 3630 O O . ILE A 1 465 ? 21.207 0.544 -2.251 1.00 81.62 465 ILE A O 1
ATOM 3634 N N . PRO A 1 466 ? 22.513 -0.453 -3.778 1.00 80.81 466 PRO A N 1
ATOM 3635 C CA . PRO A 1 466 ? 23.695 0.361 -3.467 1.00 80.81 466 PRO A CA 1
ATOM 3636 C C . PRO A 1 466 ? 23.465 1.878 -3.528 1.00 80.81 466 PRO A C 1
ATOM 3638 O O . PRO A 1 466 ? 24.051 2.632 -2.750 1.00 80.81 466 PRO A O 1
ATOM 3641 N N . ALA A 1 467 ? 22.563 2.341 -4.401 1.00 74.88 467 ALA A N 1
ATOM 3642 C CA . ALA A 1 467 ? 22.177 3.751 -4.484 1.00 74.88 467 ALA A CA 1
ATOM 3643 C C . ALA A 1 467 ? 21.595 4.292 -3.160 1.00 74.88 467 ALA A C 1
ATOM 3645 O O . ALA A 1 467 ? 21.780 5.464 -2.829 1.00 74.88 467 ALA A O 1
ATOM 3646 N N . ASN A 1 468 ? 20.975 3.424 -2.356 1.00 74.50 468 ASN A N 1
ATOM 3647 C CA . ASN A 1 468 ? 20.371 3.773 -1.075 1.00 74.50 468 ASN A CA 1
ATOM 3648 C C . ASN A 1 468 ? 21.408 3.925 0.058 1.00 74.50 468 ASN A C 1
ATOM 3650 O O . ASN A 1 468 ? 21.101 4.515 1.096 1.00 74.50 468 ASN A O 1
ATOM 3654 N N . TRP A 1 469 ? 22.656 3.474 -0.121 1.00 78.31 469 TRP A N 1
ATOM 3655 C CA . TRP A 1 469 ? 23.686 3.544 0.930 1.00 78.31 469 TRP A CA 1
ATOM 3656 C C . TRP A 1 469 ? 24.113 4.966 1.262 1.00 78.31 469 TRP A C 1
ATOM 3658 O O . TRP A 1 469 ? 24.278 5.311 2.431 1.00 78.31 469 TRP A O 1
ATOM 3668 N N . LYS A 1 470 ? 24.198 5.830 0.244 1.00 70.31 470 LYS A N 1
ATOM 3669 C CA . LYS A 1 470 ? 24.468 7.268 0.424 1.00 70.31 470 LYS A CA 1
ATOM 3670 C C . LYS A 1 470 ? 23.393 7.957 1.267 1.00 70.31 470 LYS A C 1
ATOM 3672 O O . LYS A 1 470 ? 23.632 9.011 1.845 1.00 70.31 470 LYS A O 1
ATOM 3677 N N . LEU A 1 471 ? 22.217 7.340 1.353 1.00 68.75 471 LEU A N 1
ATOM 3678 C CA . LEU A 1 471 ? 21.066 7.814 2.105 1.00 68.75 471 LEU A CA 1
ATOM 3679 C C . LEU A 1 471 ? 20.961 7.146 3.489 1.00 68.75 471 LEU A C 1
ATOM 3681 O O . LEU A 1 471 ? 19.964 7.320 4.195 1.00 68.75 471 LEU A O 1
ATOM 3685 N N . GLY A 1 472 ? 21.995 6.414 3.906 1.00 70.62 472 GLY A N 1
ATOM 3686 C CA . GLY A 1 472 ? 22.091 5.787 5.221 1.00 70.62 472 GLY A CA 1
ATOM 3687 C C . GLY A 1 472 ? 21.327 4.471 5.352 1.00 70.62 472 GLY A C 1
ATOM 3688 O O . GLY A 1 472 ? 21.250 3.941 6.456 1.00 70.62 472 GLY A O 1
ATOM 3689 N N . TYR A 1 473 ? 20.765 3.931 4.269 1.00 81.44 473 TYR A N 1
ATOM 3690 C CA . TYR A 1 473 ? 20.216 2.575 4.268 1.00 81.44 473 TYR A CA 1
ATOM 3691 C C . TYR A 1 473 ? 21.360 1.562 4.147 1.00 81.44 473 TYR A C 1
ATOM 3693 O O . TYR A 1 473 ? 22.320 1.794 3.420 1.00 81.44 473 TYR A O 1
ATOM 3701 N N . SER A 1 474 ? 21.297 0.438 4.856 1.00 84.38 474 SER A N 1
ATOM 3702 C CA . SER A 1 474 ? 22.352 -0.577 4.804 1.00 84.38 474 SER A CA 1
ATOM 3703 C C . SER A 1 474 ? 21.778 -1.971 4.993 1.00 84.38 474 SER A C 1
ATOM 3705 O O . SER A 1 474 ? 20.770 -2.151 5.674 1.00 84.38 474 SER A O 1
ATOM 3707 N N . THR A 1 475 ? 22.445 -2.972 4.425 1.00 89.69 475 THR A N 1
ATOM 3708 C CA . THR A 1 475 ? 22.055 -4.380 4.590 1.00 89.69 475 THR A CA 1
ATOM 3709 C C . THR A 1 475 ? 22.098 -4.821 6.055 1.00 89.69 475 THR A C 1
ATOM 3711 O O . THR A 1 475 ? 21.309 -5.660 6.479 1.00 89.69 475 THR A O 1
ATOM 3714 N N . MET A 1 476 ? 22.992 -4.238 6.862 1.00 88.31 476 MET A N 1
ATOM 3715 C CA . MET A 1 476 ? 23.042 -4.466 8.309 1.00 88.31 476 MET A CA 1
ATOM 3716 C C . MET A 1 476 ? 21.776 -3.948 9.001 1.00 88.31 476 MET A C 1
ATOM 3718 O O . MET A 1 476 ? 21.236 -4.627 9.872 1.00 88.31 476 MET A O 1
ATOM 3722 N N . ARG A 1 477 ? 21.276 -2.777 8.589 1.00 86.50 477 ARG A N 1
ATOM 3723 C CA . ARG A 1 477 ? 20.022 -2.220 9.103 1.00 86.50 477 ARG A CA 1
ATOM 3724 C C . ARG A 1 477 ? 18.830 -3.087 8.715 1.00 86.50 477 ARG A C 1
ATOM 3726 O O . ARG A 1 477 ? 18.017 -3.386 9.583 1.00 86.50 477 ARG A O 1
ATOM 3733 N N . ASP A 1 478 ? 18.763 -3.524 7.457 1.00 93.00 478 ASP A N 1
ATOM 3734 C CA . ASP A 1 478 ? 17.710 -4.438 7.007 1.00 93.00 478 ASP A CA 1
ATOM 3735 C C . ASP A 1 478 ? 17.710 -5.716 7.862 1.00 93.00 478 ASP A C 1
ATOM 3737 O O . ASP A 1 478 ? 16.676 -6.106 8.396 1.00 93.00 478 ASP A O 1
ATOM 3741 N N . LYS A 1 479 ? 18.883 -6.332 8.078 1.00 93.94 479 LYS A N 1
ATOM 3742 C CA . LYS A 1 479 ? 19.026 -7.537 8.915 1.00 93.94 479 LYS A CA 1
ATOM 3743 C C . LYS A 1 479 ? 18.546 -7.322 10.350 1.00 93.94 479 LYS A C 1
ATOM 3745 O O . LYS A 1 479 ? 17.826 -8.173 10.862 1.00 93.94 479 LYS A O 1
ATOM 3750 N N . LEU A 1 480 ? 18.911 -6.201 10.978 1.00 92.69 480 LEU A N 1
ATOM 3751 C CA . LEU A 1 480 ? 18.466 -5.869 12.335 1.00 92.69 480 LEU A CA 1
ATOM 3752 C C . LEU A 1 480 ? 16.936 -5.768 12.414 1.00 92.69 480 LEU A C 1
ATOM 3754 O O . LEU A 1 480 ? 16.329 -6.324 13.325 1.00 92.69 480 LEU A O 1
ATOM 3758 N N . MET A 1 481 ? 16.312 -5.089 11.448 1.00 94.44 481 MET A N 1
ATOM 3759 C CA . MET A 1 481 ? 14.857 -4.905 11.422 1.00 94.44 481 MET A CA 1
ATOM 3760 C C . MET A 1 481 ? 14.115 -6.209 11.152 1.00 94.44 481 MET A C 1
ATOM 3762 O O . MET A 1 481 ? 13.131 -6.499 11.827 1.00 94.44 481 MET A O 1
ATOM 3766 N N . LEU A 1 482 ? 14.607 -7.027 10.219 1.00 97.06 482 LEU A N 1
ATOM 3767 C CA . LEU A 1 482 ? 14.048 -8.352 9.946 1.00 97.06 482 LEU A CA 1
ATOM 3768 C C . LEU A 1 482 ? 14.140 -9.263 11.175 1.00 97.06 482 LEU A C 1
ATOM 3770 O O . LEU A 1 482 ? 13.175 -9.955 11.486 1.00 97.06 482 LEU A O 1
ATOM 3774 N N . GLN A 1 483 ? 15.272 -9.244 11.890 1.00 96.06 483 GLN A N 1
ATOM 3775 C CA . GLN A 1 483 ? 15.442 -10.002 13.131 1.00 96.06 483 GLN A CA 1
ATOM 3776 C C . GLN A 1 483 ? 14.472 -9.528 14.210 1.00 96.06 483 GLN A C 1
ATOM 3778 O O . GLN A 1 483 ? 13.777 -10.358 14.784 1.00 96.06 483 GLN A O 1
ATOM 3783 N N . LEU A 1 484 ? 14.380 -8.214 14.443 1.00 95.81 484 LEU A N 1
ATOM 3784 C CA . LEU A 1 484 ? 13.456 -7.641 15.420 1.00 95.81 484 LEU A CA 1
ATOM 3785 C C . LEU A 1 484 ? 12.003 -8.010 15.105 1.00 95.81 484 LEU A C 1
ATOM 3787 O O . LEU A 1 484 ? 11.292 -8.480 15.981 1.00 95.81 484 LEU A O 1
ATOM 3791 N N . ILE A 1 485 ? 11.556 -7.850 13.857 1.00 97.62 485 ILE A N 1
ATOM 3792 C CA . ILE A 1 485 ? 10.197 -8.243 13.452 1.00 97.62 485 ILE A CA 1
ATOM 3793 C C . ILE A 1 485 ? 9.998 -9.750 13.666 1.00 97.62 485 ILE A C 1
ATOM 3795 O O . ILE A 1 485 ? 8.985 -10.163 14.229 1.00 97.62 485 ILE A O 1
ATOM 3799 N N . GLY A 1 486 ? 10.989 -10.562 13.289 1.00 97.69 486 GLY A N 1
ATOM 3800 C CA . GLY A 1 486 ? 10.964 -12.013 13.454 1.00 97.69 486 GLY A CA 1
ATOM 3801 C C . GLY A 1 486 ? 10.915 -12.492 14.906 1.00 97.69 486 GLY A C 1
ATOM 3802 O O . GLY A 1 486 ? 10.399 -13.577 15.148 1.00 97.69 486 GLY A O 1
ATOM 3803 N N . THR A 1 487 ? 11.369 -11.711 15.896 1.00 97.06 487 THR A N 1
ATOM 3804 C CA . THR A 1 487 ? 11.224 -12.112 17.311 1.00 97.06 487 THR A CA 1
ATOM 3805 C C . THR A 1 487 ? 9.798 -11.966 17.837 1.00 97.06 487 THR A C 1
ATOM 3807 O O . THR A 1 487 ? 9.489 -12.496 18.901 1.00 97.06 487 THR A O 1
ATOM 3810 N N . TYR A 1 488 ? 8.932 -11.240 17.124 1.00 97.31 488 TYR A N 1
ATOM 3811 C CA . TYR A 1 488 ? 7.572 -10.923 17.562 1.00 97.31 488 TYR A CA 1
ATOM 3812 C C . TYR A 1 488 ? 6.470 -11.604 16.740 1.00 97.31 488 TYR A C 1
ATOM 3814 O O . TYR A 1 488 ? 5.292 -11.334 16.966 1.00 97.31 488 TYR A O 1
ATOM 3822 N N . THR A 1 489 ? 6.811 -12.490 15.805 1.00 97.06 489 THR A N 1
ATOM 3823 C CA . THR A 1 489 ? 5.821 -13.265 15.048 1.00 97.06 489 THR A CA 1
ATOM 3824 C C . THR A 1 489 ? 6.293 -14.693 14.818 1.00 97.06 489 THR A C 1
ATOM 3826 O O . THR A 1 489 ? 7.487 -14.961 14.727 1.00 97.06 489 THR A O 1
ATOM 3829 N N . GLN A 1 490 ? 5.341 -15.620 14.710 1.00 94.88 490 GLN A N 1
ATOM 3830 C CA . GLN A 1 490 ? 5.618 -16.997 14.286 1.00 94.88 490 GLN A CA 1
ATOM 3831 C C . GLN A 1 490 ? 5.582 -17.161 12.760 1.00 94.88 490 GLN A C 1
ATOM 3833 O O . GLN A 1 490 ? 5.923 -18.220 12.234 1.00 94.88 490 GLN A O 1
ATOM 3838 N N . LYS A 1 491 ? 5.149 -16.124 12.040 1.00 96.00 491 LYS A N 1
ATOM 3839 C CA . LYS A 1 491 ? 5.087 -16.115 10.581 1.00 96.00 491 LYS A CA 1
ATOM 3840 C C . LYS A 1 491 ? 6.486 -16.006 9.992 1.00 96.00 491 LYS A C 1
ATOM 3842 O O . LYS A 1 491 ? 7.376 -15.371 10.556 1.00 96.00 491 LYS A O 1
ATOM 3847 N N . ALA A 1 492 ? 6.672 -16.584 8.812 1.00 97.25 492 ALA A N 1
ATOM 3848 C CA . ALA A 1 492 ? 7.935 -16.458 8.104 1.00 97.25 492 ALA A CA 1
ATOM 3849 C C . ALA A 1 492 ? 8.109 -15.019 7.588 1.00 97.25 492 ALA A C 1
ATOM 3851 O O . ALA A 1 492 ? 7.270 -14.497 6.849 1.00 97.25 492 ALA A O 1
ATOM 3852 N N . VAL A 1 493 ? 9.205 -14.376 7.986 1.00 98.50 493 VAL A N 1
ATOM 3853 C CA . VAL A 1 493 ? 9.548 -13.018 7.553 1.00 98.50 493 VAL A CA 1
ATOM 3854 C C . VAL A 1 493 ? 10.291 -13.089 6.221 1.00 98.50 493 VAL A C 1
ATOM 3856 O O . VAL A 1 493 ? 11.342 -13.722 6.125 1.00 98.50 493 VAL A O 1
ATOM 3859 N N . VAL A 1 494 ? 9.750 -12.432 5.197 1.00 98.38 494 VAL A N 1
ATOM 3860 C CA . VAL A 1 494 ? 10.284 -12.436 3.829 1.00 98.38 494 VAL A CA 1
ATOM 3861 C C . VAL A 1 494 ? 10.728 -11.017 3.460 1.00 98.38 494 VAL A C 1
ATOM 3863 O O . VAL A 1 494 ? 9.894 -10.111 3.441 1.00 98.38 494 VAL A O 1
ATOM 3866 N N . PRO A 1 495 ? 12.017 -10.775 3.170 1.00 98.06 495 PRO A N 1
ATOM 3867 C CA . PRO A 1 495 ? 12.479 -9.457 2.753 1.00 98.06 495 PRO A CA 1
ATOM 3868 C C . PRO A 1 495 ? 12.061 -9.147 1.310 1.00 98.06 495 PRO A C 1
ATOM 3870 O O . PRO A 1 495 ? 12.192 -9.986 0.422 1.00 98.06 495 PRO A O 1
ATOM 3873 N N . VAL A 1 496 ? 11.626 -7.913 1.060 1.00 97.88 496 VAL A N 1
ATOM 3874 C CA . VAL A 1 496 ? 11.261 -7.412 -0.272 1.00 97.88 496 VAL A CA 1
ATOM 3875 C C . VAL A 1 496 ? 12.097 -6.183 -0.594 1.00 97.88 496 VAL A C 1
ATOM 3877 O O . VAL A 1 496 ? 11.989 -5.163 0.079 1.00 97.88 496 VAL A O 1
ATOM 3880 N N . ASN A 1 497 ? 12.933 -6.259 -1.627 1.00 95.31 497 ASN A N 1
ATOM 3881 C CA . ASN A 1 497 ? 13.750 -5.120 -2.044 1.00 95.31 497 ASN A CA 1
ATOM 3882 C C . ASN A 1 497 ? 12.859 -4.035 -2.654 1.00 95.31 497 ASN A C 1
ATOM 3884 O O . ASN A 1 497 ? 12.304 -4.245 -3.732 1.00 95.31 497 ASN A O 1
ATOM 3888 N N . VAL A 1 498 ? 12.744 -2.884 -1.989 1.00 93.44 498 VAL A N 1
ATOM 3889 C CA . VAL A 1 498 ? 11.922 -1.763 -2.466 1.00 93.44 498 VAL A CA 1
ATOM 3890 C C . VAL A 1 498 ? 12.820 -0.656 -3.031 1.00 93.44 498 VAL A C 1
ATOM 3892 O O . VAL A 1 498 ? 13.584 -0.045 -2.275 1.00 93.44 498 VAL A O 1
ATOM 3895 N N . PRO A 1 499 ? 12.747 -0.378 -4.347 1.00 90.25 499 PRO A N 1
ATOM 3896 C CA . PRO A 1 499 ? 13.450 0.741 -4.964 1.00 90.25 499 PRO A CA 1
ATOM 3897 C C . PRO A 1 499 ? 13.001 2.089 -4.407 1.00 90.25 499 PRO A C 1
ATOM 3899 O O . PRO A 1 499 ? 11.858 2.260 -3.969 1.00 90.25 499 PRO A O 1
ATOM 3902 N N . ARG A 1 500 ? 13.900 3.076 -4.454 1.00 86.06 500 ARG A N 1
ATOM 3903 C CA . ARG A 1 500 ? 13.609 4.420 -3.941 1.00 86.06 500 ARG A CA 1
ATOM 3904 C C . ARG A 1 500 ? 12.480 5.079 -4.725 1.00 86.06 500 ARG A C 1
ATOM 3906 O O . ARG A 1 500 ? 11.664 5.780 -4.140 1.00 86.06 500 ARG A O 1
ATOM 3913 N N . GLU A 1 501 ? 12.415 4.809 -6.021 1.00 87.06 501 GLU A N 1
ATOM 3914 C CA . GLU A 1 501 ? 11.390 5.259 -6.958 1.00 87.06 501 GLU A CA 1
ATOM 3915 C C . GLU A 1 501 ? 9.981 4.858 -6.502 1.00 87.06 501 GLU A C 1
ATOM 3917 O O . GLU A 1 501 ? 9.030 5.606 -6.714 1.00 87.06 501 GLU A O 1
ATOM 3922 N N . ILE A 1 502 ? 9.866 3.723 -5.806 1.00 91.88 502 ILE A N 1
ATOM 3923 C CA . ILE A 1 502 ? 8.610 3.208 -5.258 1.00 91.88 502 ILE A CA 1
ATOM 3924 C C . ILE A 1 502 ? 8.306 3.866 -3.911 1.00 91.88 502 ILE A C 1
ATOM 3926 O O . ILE A 1 502 ? 7.259 4.496 -3.747 1.00 91.88 502 ILE A O 1
ATOM 3930 N N . CYS A 1 503 ? 9.232 3.779 -2.951 1.00 89.94 503 CYS A N 1
ATOM 3931 C CA . CYS A 1 503 ? 8.949 4.230 -1.587 1.00 89.94 503 CYS A CA 1
ATOM 3932 C C . CYS A 1 503 ? 8.824 5.759 -1.458 1.00 89.94 503 CYS A C 1
ATOM 3934 O O . CYS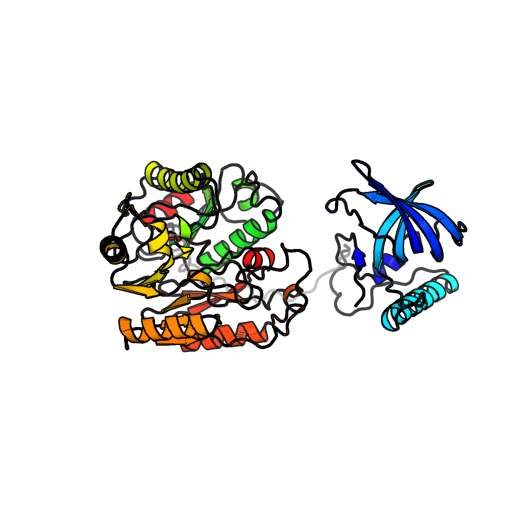 A 1 503 ? 8.027 6.254 -0.658 1.00 89.94 503 CYS A O 1
ATOM 3936 N N . ARG A 1 504 ? 9.530 6.537 -2.294 1.00 86.69 504 ARG A N 1
ATOM 3937 C CA . ARG A 1 504 ? 9.428 8.010 -2.294 1.00 86.69 504 ARG A CA 1
ATOM 3938 C C . ARG A 1 504 ? 8.028 8.486 -2.680 1.00 86.69 504 ARG A C 1
ATOM 3940 O O . ARG A 1 504 ? 7.588 9.545 -2.252 1.00 86.69 504 ARG A O 1
ATOM 3947 N N . ARG A 1 505 ? 7.305 7.683 -3.470 1.00 87.62 505 ARG A N 1
ATOM 3948 C CA . ARG A 1 505 ? 5.914 7.954 -3.856 1.00 87.62 505 ARG A CA 1
ATOM 3949 C C . ARG A 1 505 ? 4.910 7.580 -2.763 1.00 87.62 505 ARG A C 1
ATOM 3951 O O . ARG A 1 505 ? 3.717 7.800 -2.952 1.00 87.62 505 ARG A O 1
ATOM 3958 N N . GLY A 1 506 ? 5.368 7.013 -1.644 1.00 89.56 506 GLY A N 1
ATOM 3959 C CA . GLY A 1 506 ? 4.496 6.491 -0.592 1.00 89.56 506 GLY A CA 1
ATOM 3960 C C . GLY A 1 506 ? 3.748 5.224 -1.013 1.00 89.56 506 GLY A C 1
ATOM 3961 O O . GLY A 1 506 ? 2.656 4.964 -0.514 1.00 89.56 506 GLY A O 1
ATOM 3962 N N . LEU A 1 507 ? 4.298 4.456 -1.962 1.00 93.00 507 LEU A N 1
ATOM 3963 C CA . LEU A 1 507 ? 3.763 3.148 -2.337 1.00 93.00 507 LEU A CA 1
ATOM 3964 C C . LEU A 1 507 ? 4.317 2.107 -1.362 1.00 93.00 507 LEU A C 1
ATOM 3966 O O . LEU A 1 507 ? 5.530 1.914 -1.280 1.00 93.00 507 LEU A O 1
ATOM 3970 N N . SER A 1 508 ? 3.447 1.466 -0.585 1.00 93.62 508 SER A N 1
ATOM 3971 C CA . SER A 1 508 ? 3.819 0.391 0.338 1.00 93.62 508 SER A CA 1
ATOM 3972 C C . SER A 1 508 ? 3.475 -0.973 -0.247 1.00 93.62 508 SER A C 1
ATOM 3974 O O . SER A 1 508 ? 2.667 -1.096 -1.170 1.00 93.62 508 SER A O 1
ATOM 3976 N N . LEU A 1 509 ? 4.057 -2.033 0.322 1.00 97.50 509 LEU A N 1
ATOM 3977 C CA . LEU A 1 509 ? 3.701 -3.397 -0.079 1.00 97.50 509 LEU A CA 1
ATOM 3978 C C . LEU A 1 509 ? 2.209 -3.663 0.151 1.00 97.50 509 LEU A C 1
ATOM 3980 O O . LEU A 1 509 ? 1.577 -4.347 -0.653 1.00 97.50 509 LEU A O 1
ATOM 3984 N N . ARG A 1 510 ? 1.639 -3.094 1.221 1.00 95.00 510 ARG A N 1
ATOM 3985 C CA . ARG A 1 510 ? 0.207 -3.178 1.520 1.00 95.00 510 ARG A CA 1
ATOM 3986 C C . ARG A 1 510 ? -0.629 -2.318 0.585 1.00 95.00 510 ARG A C 1
ATOM 3988 O O . ARG A 1 510 ? -1.617 -2.833 0.085 1.00 95.00 510 ARG A O 1
ATOM 3995 N N . SER A 1 511 ? -0.246 -1.068 0.310 1.00 95.62 511 SER A N 1
ATOM 3996 C CA . SER A 1 511 ? -1.064 -0.167 -0.516 1.00 95.62 511 SER A CA 1
ATOM 3997 C C . SER A 1 511 ? -1.276 -0.713 -1.928 1.00 95.62 511 SER A C 1
ATOM 3999 O O . SER A 1 511 ? -2.374 -0.613 -2.475 1.00 95.62 511 SER A O 1
ATOM 4001 N N . LEU A 1 512 ? -0.246 -1.357 -2.484 1.00 97.88 512 LEU A N 1
ATOM 4002 C CA . LEU A 1 512 ? -0.275 -1.991 -3.802 1.00 97.88 512 LEU A CA 1
ATOM 4003 C C . LEU A 1 512 ? -1.082 -3.298 -3.846 1.00 97.88 512 LEU A C 1
ATOM 4005 O O . LEU A 1 512 ? -1.403 -3.777 -4.933 1.00 97.88 512 LEU A O 1
ATOM 4009 N N . SER A 1 513 ? -1.395 -3.885 -2.690 1.00 97.44 513 SER A N 1
ATOM 4010 C CA . SER A 1 513 ? -1.872 -5.263 -2.588 1.00 97.44 513 SER A CA 1
ATOM 4011 C C . SER A 1 513 ? -3.303 -5.354 -2.072 1.00 97.44 513 SER A C 1
ATOM 4013 O O . SER A 1 513 ? -3.662 -4.813 -1.027 1.00 97.44 513 SER A O 1
ATOM 4015 N N . TRP A 1 514 ? -4.121 -6.151 -2.752 1.00 97.00 514 TRP A N 1
ATOM 4016 C CA . TRP A 1 514 ? -5.429 -6.569 -2.266 1.00 97.00 514 TRP A CA 1
ATOM 4017 C C . TRP A 1 514 ? -5.434 -8.055 -1.914 1.00 97.00 514 TRP A C 1
ATOM 4019 O O . TRP A 1 514 ? -5.285 -8.925 -2.771 1.00 97.00 514 TRP A O 1
ATOM 4029 N N . THR A 1 515 ? -5.636 -8.343 -0.630 1.00 94.69 515 THR A N 1
ATOM 4030 C CA . THR A 1 515 ? -5.622 -9.704 -0.090 1.00 94.69 515 THR A CA 1
ATOM 4031 C C . THR A 1 515 ? -7.001 -10.363 -0.203 1.00 94.69 515 THR A C 1
ATOM 4033 O O . THR A 1 515 ? -7.990 -9.956 0.423 1.00 94.69 515 THR A O 1
ATOM 4036 N N . VAL A 1 516 ? -7.087 -11.433 -0.989 1.00 93.25 516 VAL A N 1
ATOM 4037 C CA . VAL A 1 516 ? -8.320 -12.163 -1.305 1.00 93.25 516 VAL A CA 1
ATOM 4038 C C . VAL A 1 516 ? -8.255 -13.603 -0.797 1.00 93.25 516 VAL A C 1
ATOM 4040 O O . VAL A 1 516 ? -7.217 -14.248 -0.841 1.00 93.25 516 VAL A O 1
ATOM 4043 N N . LYS A 1 517 ? -9.374 -14.119 -0.281 1.00 90.50 517 LYS A N 1
ATOM 4044 C CA . LYS A 1 517 ? -9.519 -15.485 0.246 1.00 90.50 517 LYS A CA 1
ATOM 4045 C C . LYS A 1 517 ? -10.841 -16.097 -0.222 1.00 90.50 517 LYS A C 1
ATOM 4047 O O . LYS A 1 517 ? -11.768 -15.369 -0.593 1.00 90.50 517 LYS A O 1
ATOM 4052 N N . GLY A 1 518 ? -10.938 -17.423 -0.156 1.00 88.94 518 GLY A N 1
ATOM 4053 C CA . GLY A 1 518 ? -12.161 -18.180 -0.432 1.00 88.94 518 GLY A CA 1
ATOM 4054 C C . GLY A 1 518 ? -12.608 -18.120 -1.896 1.00 88.94 518 GLY A C 1
ATOM 4055 O O . GLY A 1 518 ? -11.787 -18.061 -2.812 1.00 88.94 518 GLY A O 1
ATOM 4056 N N . ALA A 1 519 ? -13.926 -18.121 -2.121 1.00 89.50 519 ALA A N 1
ATOM 4057 C CA . ALA A 1 519 ? -14.509 -18.186 -3.464 1.00 89.50 519 ALA A CA 1
ATOM 4058 C C . ALA A 1 519 ? -14.045 -17.040 -4.380 1.00 89.50 519 ALA A C 1
ATOM 4060 O O . ALA A 1 519 ? -13.711 -17.281 -5.533 1.00 89.50 519 ALA A O 1
ATOM 4061 N N . ALA A 1 520 ? -13.948 -15.812 -3.856 1.00 91.75 520 ALA A N 1
ATOM 4062 C CA . ALA A 1 520 ? -13.474 -14.665 -4.630 1.00 91.75 520 ALA A CA 1
ATOM 4063 C C . ALA A 1 520 ? -12.027 -14.848 -5.117 1.00 91.75 520 ALA A C 1
ATOM 4065 O O . ALA A 1 520 ? -11.727 -14.526 -6.263 1.00 91.75 520 ALA A O 1
ATOM 4066 N N . ALA A 1 521 ? -11.148 -15.401 -4.274 1.00 93.19 521 ALA A N 1
ATOM 4067 C CA . ALA A 1 521 ? -9.770 -15.697 -4.661 1.00 93.19 521 ALA A CA 1
ATOM 4068 C C . ALA A 1 521 ? -9.723 -16.769 -5.753 1.00 93.19 521 ALA A C 1
ATOM 4070 O O . ALA A 1 521 ? -9.020 -16.606 -6.744 1.00 93.19 521 ALA A O 1
ATOM 4071 N N . SER A 1 522 ? -10.529 -17.822 -5.604 1.00 91.88 522 SER A N 1
ATOM 4072 C CA . SER A 1 522 ? -10.612 -18.905 -6.591 1.00 91.88 522 SER A CA 1
ATOM 4073 C C . SER A 1 522 ? -11.078 -18.385 -7.954 1.00 91.88 522 SER A C 1
ATOM 4075 O O . SER A 1 522 ? -10.456 -18.689 -8.964 1.00 91.88 522 SER A O 1
ATOM 4077 N N . THR A 1 523 ? -12.110 -17.533 -7.983 1.00 94.12 523 THR A N 1
ATOM 4078 C CA . THR A 1 523 ? -12.604 -16.918 -9.225 1.00 94.12 523 THR A CA 1
ATOM 4079 C C . THR A 1 523 ? -11.549 -16.034 -9.890 1.00 94.12 523 THR A C 1
ATOM 4081 O O . THR A 1 523 ? -11.368 -16.123 -11.098 1.00 94.12 523 THR A O 1
ATOM 4084 N N . ILE A 1 524 ? -10.833 -15.195 -9.134 1.00 95.06 524 ILE A N 1
ATOM 4085 C CA . ILE A 1 524 ? -9.797 -14.321 -9.713 1.00 95.06 524 ILE A CA 1
ATOM 4086 C C . ILE A 1 524 ? -8.626 -15.147 -10.260 1.00 95.06 524 ILE A C 1
ATOM 4088 O O . ILE A 1 524 ? -8.157 -14.874 -11.363 1.00 95.06 524 ILE A O 1
ATOM 4092 N N . ALA A 1 525 ? -8.181 -16.169 -9.526 1.00 93.06 525 ALA A N 1
ATOM 4093 C CA . ALA A 1 525 ? -7.116 -17.058 -9.983 1.00 93.06 525 ALA A CA 1
ATOM 4094 C C . ALA A 1 525 ? -7.517 -17.831 -11.253 1.00 93.06 525 ALA A C 1
ATOM 4096 O O . ALA A 1 525 ? -6.724 -17.947 -12.183 1.00 93.06 525 ALA A O 1
ATOM 4097 N N . GLU A 1 526 ? -8.764 -18.310 -11.328 1.00 93.19 526 GLU A N 1
ATOM 4098 C CA . GLU A 1 526 ? -9.289 -18.977 -12.522 1.00 93.19 526 GLU A CA 1
ATOM 4099 C C . GLU A 1 526 ? -9.315 -18.037 -13.735 1.00 93.19 526 GLU A C 1
ATOM 4101 O O . GLU A 1 526 ? -8.956 -18.453 -14.836 1.00 93.19 526 GLU A O 1
ATOM 4106 N N . LEU A 1 527 ? -9.695 -16.770 -13.546 1.00 94.44 527 LEU A N 1
ATOM 4107 C CA . LEU A 1 527 ? -9.688 -15.776 -14.623 1.00 94.44 527 LEU A CA 1
ATOM 4108 C C . LEU A 1 527 ? -8.279 -15.548 -15.176 1.00 94.44 527 LEU A C 1
ATOM 4110 O O . LEU A 1 527 ? -8.120 -15.564 -16.391 1.00 94.44 527 LEU A O 1
ATOM 4114 N N . ALA A 1 528 ? -7.275 -15.410 -14.305 1.00 91.88 528 ALA A N 1
ATOM 4115 C CA . ALA A 1 528 ? -5.880 -15.242 -14.720 1.00 91.88 528 ALA A CA 1
ATOM 4116 C C . ALA A 1 528 ? -5.335 -16.478 -15.462 1.00 91.88 528 ALA A C 1
ATOM 4118 O O . ALA A 1 528 ? -4.588 -16.365 -16.426 1.00 91.88 528 ALA A O 1
ATOM 4119 N N . SER A 1 529 ? -5.757 -17.685 -15.071 1.00 86.75 529 SER A N 1
ATOM 4120 C CA . SER A 1 529 ? -5.330 -18.919 -15.751 1.00 86.75 529 SER A CA 1
ATOM 4121 C C . SER A 1 529 ? -5.892 -19.094 -17.171 1.00 86.75 529 SER A C 1
ATOM 4123 O O . SER A 1 529 ? -5.424 -19.962 -17.906 1.00 86.75 529 SER A O 1
ATOM 4125 N N . LYS A 1 530 ? -6.912 -18.311 -17.547 1.00 82.69 530 LYS A N 1
ATOM 4126 C CA . LYS A 1 530 ? -7.598 -18.394 -18.848 1.00 82.69 530 LYS A CA 1
ATOM 4127 C C . LYS A 1 530 ? -7.238 -17.257 -19.811 1.00 82.69 530 LYS A C 1
ATOM 4129 O O . LYS A 1 530 ? -7.710 -17.298 -20.948 1.00 82.69 530 LYS A O 1
ATOM 4134 N N . SER A 1 531 ? -6.501 -16.245 -19.350 1.00 64.19 531 SER A N 1
ATOM 4135 C CA . SER A 1 531 ? -6.192 -15.020 -20.106 1.00 64.19 531 SER A CA 1
ATOM 4136 C C . SER A 1 531 ? -5.009 -15.119 -21.059 1.00 64.19 531 SER A C 1
ATOM 4138 O O . SER A 1 531 ? -4.090 -15.930 -20.815 1.00 64.19 531 SER A O 1
#

Sequence (531 aa):
MAVGCSCNPDGFSFNNMMCNADWVSHVKVLSNTTTSSHINYTVNHLEVFKSPNGTQLVGKNTSVLTAAQGSACGVWLGEKDYLIAGFGREDSLHINACLDVPTQNGKPNVESGKVREEVKKRLEAWNAEGSPIDCTNSPIAAACPSKMLRQPQSSTITRILLLFLLQIRPFALLLVRTLNDVKVGPPNRTLIVLAAPSIWDLNYADDFVPIVEFQVKFVRLLNEYESAVLIADRHTIPYLNGRNKLLREHLPAEHLLEANIYDINLHDFAPLGTVGRVKFVYRNENWASMASKQVDDSINRFLIHNRIRGHRRETDIVLVGKDVVDNGVNRALLSNITFAKNAGRVSKQSLVMKVQSAFGKVTVVPAPTPFMGRHRLRLDDVLSFIDDGVLIMSPLNPQIANKVHMEMFKREKKGVTLVELPTVDGARERQLPSDPYLSDEGNCGLYSALLATDRFVFVPVFGNIPANWKLGYSTMRDKLMLQLIGTYTQKAVVPVNVPREICRRGLSLRSLSWTVKGAAASTIAELASKS